Protein AF-0000000065864461 (afdb_homodimer)

Secondary structure (DSSP, 8-state):
---HHHHHT--TT--HHHHHHHHHHHHHHT-TTTTTT-HHHHHHHHHHHHHHHHHSSHHHHHHHHHHTHHHH--S-------------HHHHHHHHHHHHHHHHSS-----TTS-BPPPPEEEEEEE-HHHHHH-EEEEEEEEEEEE-TTTTTS-BPTT--PEEPTTTTTSSEEEEEETTEEEEEE-TTTTTSSEE-SSB-TTTTTSSEEEEEEEEEEEEPTTPPTT-EEEETT-SPPPBTTPPP--EEEEEEEPPPSS-EEETTEEEEEEEEEHHHHHH-EEEEEE-SS--TT--SS-EEEEEE-TT--TT-EEEETT-SPBPSSSS-B--EEEEEEEEPP-S--HHHHHHHHHHHHH--TTT-HHHHHHHHHHHHHHHHHHT-/---HHHHHT--TT--HHHHHHHHHHHHHHT-TTTTTT-HHHHHHHHHHHHHHHHHSSHHHHHHHHHHTHHHH--S-------------HHHHHHHHHHHHHHHHTT-----TTS-BPPPPEEEEEEE-HHHHHH-EEEEEEEEEEEE-TTTTTS-BPTT--PEEPTTTTTSSEEEEEETTEEEEEE-TTTTTSSEE-SSB-TTTTTSSEEEEEEEEEEEEPTTPPTT-EEEETT-SPPPBTTPPP--EEEEEEEPPPSS-EEETTEEEEEEEEEHHHHHH-EEEEEE-----TT--SS-EEEEEE-TT--TT-EEEETT-SPBPSSSS-B--EEEEEEEEPP-S--HHHHHHHHHHHHH--TTT-HHHHHHHHHHHHHHHHHHT-

Radius of gyration: 41.17 Å; Cα contacts (8 Å, |Δi|>4): 1484; chains: 2; bounding box: 95×107×80 Å

Nearest PDB structures (foldseek):
  6jzb-assembly1_A  TM=8.750E-01  e=1.524E-30  Streptococcus pneumoniae
  8j07-assembly1_v  TM=5.268E-01  e=7.742E-25  Homo sapiens
  2q2g-assembly1_A  TM=8.137E-01  e=4.823E-16  Cryptosporidium parvum Iowa II
  1c3g-assembly1_A-2  TM=8.264E-01  e=5.987E-14  Saccharomyces cerevisiae
  2q2g-assembly1_B  TM=8.326E-01  e=1.278E-11  Cryptosporidium parvum Iowa II

Solvent-accessible surface area (backbone atoms only — not comparable to full-atom values): 41288 Å² total; per-residue (Å²): 133,81,54,48,43,64,69,53,70,48,62,94,81,61,51,72,69,56,50,51,51,38,43,52,54,51,46,60,67,28,27,44,84,75,50,80,62,41,69,66,36,48,52,50,39,50,51,43,50,53,30,45,62,35,57,70,33,69,67,43,29,54,34,30,73,72,48,36,70,68,54,59,48,56,87,78,68,72,79,75,78,76,71,78,76,78,68,62,60,62,57,56,50,46,51,52,49,43,49,50,40,26,56,72,61,69,44,73,76,69,51,57,56,50,55,33,67,17,52,67,38,80,43,83,43,79,41,46,58,66,40,26,45,69,26,43,78,45,77,45,78,44,77,33,39,34,61,22,80,77,36,70,23,66,10,13,27,74,94,54,72,60,38,68,20,77,86,35,70,30,41,7,40,35,71,45,64,58,85,89,46,68,47,76,38,64,17,79,87,36,70,26,44,8,38,35,58,86,49,48,14,87,84,40,66,42,65,12,40,36,79,43,78,42,79,44,80,43,77,43,61,40,26,56,53,72,66,38,72,47,77,39,81,59,60,20,17,39,24,45,63,76,21,51,45,11,31,23,35,36,38,34,38,57,47,88,53,94,66,48,44,80,55,88,40,27,29,38,30,74,42,53,35,48,45,48,45,27,38,68,27,48,73,44,79,39,77,46,72,69,56,52,95,77,31,85,60,60,40,64,41,83,41,81,38,52,62,30,40,42,58,67,43,70,45,78,40,82,63,47,27,34,39,40,75,86,48,91,51,48,20,29,25,36,38,28,36,35,54,38,44,45,26,88,68,50,74,66,50,47,50,49,41,50,54,46,46,72,73,52,52,56,75,22,32,49,66,34,41,51,46,53,51,52,48,50,52,49,41,25,64,73,59,72,94,131,82,54,48,45,64,69,50,70,48,63,95,80,60,50,71,68,56,49,53,49,38,44,53,54,51,46,61,66,30,29,44,85,77,50,79,64,41,69,67,36,47,52,50,38,50,52,43,51,53,30,45,62,35,58,70,33,68,68,44,30,53,34,30,73,72,50,37,67,68,54,60,49,56,86,78,69,72,80,76,78,76,71,76,76,78,68,63,60,61,58,55,50,47,51,53,49,42,50,51,42,26,56,71,61,73,40,74,75,70,51,55,55,49,55,34,67,18,51,67,37,81,44,83,44,79,39,46,58,66,39,25,46,69,26,43,78,45,78,44,78,45,79,35,39,33,60,21,81,77,35,68,22,66,9,13,27,76,95,53,72,59,38,68,21,79,85,35,70,30,41,7,38,36,72,46,66,59,87,89,47,68,46,74,38,64,18,80,87,37,70,26,45,8,38,36,59,87,48,49,15,87,86,40,66,42,64,12,38,37,79,42,80,41,80,43,78,44,77,42,59,38,25,55,54,73,64,38,72,48,76,39,82,59,60,20,17,39,24,44,64,76,22,51,44,10,31,24,36,36,37,35,38,56,49,88,53,95,63,50,44,79,54,88,39,28,29,36,30,76,43,51,35,47,44,48,44,28,37,66,28,47,74,45,79,40,78,46,74,71,57,52,94,79,30,87,60,59,38,64,40,83,41,80,38,53,63,29,40,43,58,69,44,68,47,77,41,83,62,47,27,32,40,39,76,86,49,94,52,47,21,29,24,34,39,28,35,35,53,38,43,48,27,84,70,50,74,67,50,47,50,48,41,50,54,46,46,72,72,52,54,55,75,22,32,48,64,35,43,50,47,50,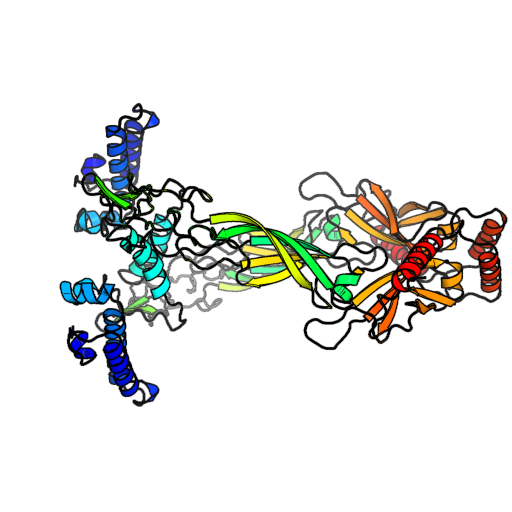51,53,49,50,51,48,40,25,63,72,58,71,95

InterPro domains:
  IPR001305 Heat shock protein DnaJ, cysteine-rich domain [PF00684] (148-208)
  IPR001305 Heat shock protein DnaJ, cysteine-rich domain [PS51188] (135-213)
  IPR001305 Heat shock protein DnaJ, cysteine-rich domain [cd10719] (148-208)
  IPR001623 DnaJ domain [PF00226] (3-65)
  IPR001623 DnaJ domain [PR00625] (5-23)
  IPR001623 DnaJ domain [PR00625] (23-38)
  IPR001623 DnaJ domain [PR00625] (40-60)
  IPR001623 DnaJ domain [PR00625] (60-79)
  IPR001623 DnaJ domain [PS50076] (3-68)
  IPR001623 DnaJ domain [SM00271] (2-60)
  IPR001623 DnaJ domain [cd06257] (3-57)
  IPR002939 Chaperone DnaJ, C-terminal [PF01556] (121-342)
  IPR008971 HSP40/DnaJ peptide-binding [SSF49493] (115-268)
  IPR008971 HSP40/DnaJ peptide-binding [SSF49493] (260-353)
  IPR012724 Chaperone DnaJ [MF_01152] (1-378)
  IPR012724 Chaperone DnaJ [TIGR02349] (3-357)
  IPR018253 DnaJ domain, conserved site [PS00636] (45-64)
  IPR036410 Heat shock protein DnaJ, cysteine-rich domain superfamily [SSF57938] (135-212)
  IPR036869 Chaperone J-domain superfamily [G3DSA:1.10.287.110] (1-114)
  IPR036869 Chaperone J-domain superfamily [SSF46565] (1-108)

Organism: Caulobacter vibrioides (strain ATCC 19089 / CIP 103742 / CB 15) (NCBI:txid190650)

Structure (mmCIF, N/CA/C/O backbone):
data_AF-0000000065864461-model_v1
#
loop_
_entity.id
_entity.type
_entity.pdbx_description
1 polymer 'Chaperone protein DnaJ'
#
loop_
_atom_site.group_PDB
_atom_site.id
_atom_site.type_symbol
_atom_site.label_atom_id
_atom_site.label_alt_id
_atom_site.label_comp_id
_atom_site.label_asym_id
_atom_site.label_entity_id
_atom_site.label_seq_id
_atom_site.pdbx_PDB_ins_code
_atom_site.Cartn_x
_atom_site.Cartn_y
_atom_site.Cartn_z
_atom_site.occupancy
_atom_site.B_iso_or_equiv
_atom_site.auth_seq_id
_atom_site.auth_comp_id
_atom_site.auth_asym_id
_atom_site.auth_atom_id
_atom_site.pdbx_PDB_model_num
ATOM 1 N N . MET A 1 1 ? 5.551 48.312 40.344 1 55.56 1 MET A N 1
ATOM 2 C CA . MET A 1 1 ? 6.281 47.156 39.844 1 55.56 1 MET A CA 1
ATOM 3 C C . MET A 1 1 ? 7.781 47.344 40.062 1 55.56 1 MET A C 1
ATOM 5 O O . MET A 1 1 ? 8.305 48.438 40 1 55.56 1 MET A O 1
ATOM 9 N N . ARG A 1 2 ? 8.383 46.469 40.781 1 78.19 2 ARG A N 1
ATOM 10 C CA . ARG A 1 2 ? 9.789 46.531 41.156 1 78.19 2 ARG A CA 1
ATOM 11 C C . ARG A 1 2 ? 10.68 46.5 39.938 1 78.19 2 ARG A C 1
ATOM 13 O O . ARG A 1 2 ? 10.32 45.906 38.906 1 78.19 2 ARG A O 1
ATOM 20 N N . ASP A 1 3 ? 11.711 47.25 39.906 1 83.12 3 ASP A N 1
ATOM 21 C CA . ASP A 1 3 ? 12.711 47.281 38.844 1 83.12 3 ASP A CA 1
ATOM 22 C C . ASP A 1 3 ? 13.352 45.906 38.625 1 83.12 3 ASP A C 1
ATOM 24 O O . ASP A 1 3 ? 13.766 45.25 39.562 1 83.12 3 ASP A O 1
ATOM 28 N N . TYR A 1 4 ? 13.383 45.469 37.406 1 87.5 4 TYR A N 1
ATOM 29 C CA . TYR A 1 4 ? 13.844 44.156 37.062 1 87.5 4 TYR A CA 1
ATOM 30 C C . TYR A 1 4 ? 15.305 43.969 37.469 1 87.5 4 TYR A C 1
ATOM 32 O O . TYR A 1 4 ? 15.719 42.875 37.875 1 87.5 4 TYR A O 1
ATOM 40 N N . TYR A 1 5 ? 16.047 45.062 37.438 1 87.81 5 TYR A N 1
ATOM 41 C CA . TYR A 1 5 ? 17.438 45 37.844 1 87.81 5 TYR A CA 1
ATOM 42 C C . TYR A 1 5 ? 17.531 44.812 39.375 1 87.81 5 TYR A C 1
ATOM 44 O O . TYR A 1 5 ? 18.406 44.062 39.844 1 87.81 5 TYR A O 1
ATOM 52 N N . GLU A 1 6 ? 16.609 45.344 40.062 1 86.75 6 GLU A N 1
ATOM 53 C CA . GLU A 1 6 ? 16.578 45.219 41.5 1 86.75 6 GLU A CA 1
ATOM 54 C C . GLU A 1 6 ? 16.125 43.812 41.906 1 86.75 6 GLU A C 1
ATOM 56 O O . GLU A 1 6 ? 16.656 43.281 42.875 1 86.75 6 GLU A O 1
ATOM 61 N N . ILE A 1 7 ? 15.25 43.281 41.156 1 86.38 7 ILE A N 1
ATOM 62 C CA . ILE A 1 7 ? 14.727 41.938 41.438 1 86.38 7 ILE A CA 1
ATOM 63 C C . ILE A 1 7 ? 15.844 40.906 41.281 1 86.38 7 ILE A C 1
ATOM 65 O O . ILE A 1 7 ? 15.961 40 42.062 1 86.38 7 ILE A O 1
ATOM 69 N N . LEU A 1 8 ? 16.734 41.125 40.312 1 88 8 LEU A N 1
ATOM 70 C CA . LEU A 1 8 ? 17.812 40.188 40.031 1 88 8 LEU A CA 1
ATOM 71 C C . LEU A 1 8 ? 19.078 40.594 40.812 1 88 8 LEU A C 1
ATOM 73 O O . LEU A 1 8 ? 20.078 39.875 40.75 1 88 8 LEU A O 1
ATOM 77 N N . GLY A 1 9 ? 19.047 41.781 41.438 1 85.94 9 GLY A N 1
ATOM 78 C CA . GLY A 1 9 ? 20.141 42.25 42.25 1 85.94 9 GLY A CA 1
ATOM 79 C C . GLY A 1 9 ? 21.359 42.688 41.438 1 85.94 9 GLY A C 1
ATOM 80 O O . GLY A 1 9 ? 22.5 42.5 41.875 1 85.94 9 GLY A O 1
ATOM 81 N N . VAL A 1 10 ? 21.125 43.156 40.25 1 84.25 10 VAL A N 1
ATOM 82 C CA . VAL A 1 10 ? 22.234 43.531 39.375 1 84.25 10 VAL A CA 1
ATOM 83 C C . VAL A 1 10 ? 22.109 45 39 1 84.25 10 VAL A C 1
ATOM 85 O O . VAL A 1 10 ? 21.047 45.625 39.156 1 84.25 10 VAL A O 1
ATOM 88 N N . THR A 1 11 ? 23.234 45.594 38.594 1 84.19 11 THR A N 1
ATOM 89 C CA . THR A 1 11 ? 23.266 46.969 38.125 1 84.19 11 THR A CA 1
ATOM 90 C C . THR A 1 11 ? 22.906 47.062 36.625 1 84.19 11 THR A C 1
ATOM 92 O O . THR A 1 11 ? 23.016 46.062 35.906 1 84.19 11 THR A O 1
ATOM 95 N N . ARG A 1 12 ? 22.422 48.125 36.094 1 82.12 12 ARG A N 1
ATOM 96 C CA . ARG A 1 12 ? 21.984 48.344 34.719 1 82.12 12 ARG A CA 1
ATOM 97 C C . ARG A 1 12 ? 23.141 48.156 33.75 1 82.12 12 ARG A C 1
ATOM 99 O O . ARG A 1 12 ? 22.922 47.875 32.562 1 82.12 12 ARG A O 1
ATOM 106 N N . THR A 1 13 ? 24.312 48.125 34.188 1 80.81 13 THR A N 1
ATOM 107 C CA . THR A 1 13 ? 25.5 48 33.344 1 80.81 13 THR A CA 1
ATOM 108 C C . THR A 1 13 ? 26 46.562 33.312 1 80.81 13 THR A C 1
ATOM 110 O O . THR A 1 13 ? 27.078 46.281 32.812 1 80.81 13 THR A O 1
ATOM 113 N N . ILE A 1 14 ? 25.328 45.562 33.844 1 80.75 14 ILE A N 1
ATOM 114 C CA . ILE A 1 14 ? 25.766 44.188 33.938 1 80.75 14 ILE A CA 1
ATOM 115 C C . ILE A 1 14 ? 25.844 43.531 32.562 1 80.75 14 ILE A C 1
ATOM 117 O O . ILE A 1 14 ? 25.031 43.844 31.688 1 80.75 14 ILE A O 1
ATOM 121 N N . ASP A 1 15 ? 26.844 42.75 32.312 1 81.94 15 ASP A N 1
ATOM 122 C CA . ASP A 1 15 ? 26.984 42.031 31.047 1 81.94 15 ASP A CA 1
ATOM 123 C C . ASP A 1 15 ? 26.172 40.75 31.047 1 81.94 15 ASP A C 1
ATOM 125 O O . ASP A 1 15 ? 25.625 40.344 32.094 1 81.94 15 ASP A O 1
ATOM 129 N N . GLU A 1 16 ? 25.984 40.125 29.938 1 82.12 16 GLU A N 1
ATOM 130 C CA . GLU A 1 16 ? 25.125 38.969 29.719 1 82.12 16 GLU A CA 1
ATOM 131 C C . GLU A 1 16 ? 25.547 37.781 30.609 1 82.12 16 GLU A C 1
ATOM 133 O O . GLU A 1 16 ? 24.688 37.094 31.156 1 82.12 16 GLU A O 1
ATOM 138 N N . ALA A 1 17 ? 26.781 37.594 30.688 1 81.88 17 ALA A N 1
ATOM 139 C CA . ALA A 1 17 ? 27.297 36.5 31.531 1 81.88 17 ALA A CA 1
ATOM 140 C C . ALA A 1 17 ? 26.969 36.75 33 1 81.88 17 ALA A C 1
ATOM 142 O O . ALA A 1 17 ? 26.578 35.844 33.719 1 81.88 17 ALA A O 1
ATOM 143 N N . GLY A 1 18 ? 27.172 37.938 33.438 1 81.62 18 GLY A N 1
ATOM 144 C CA . GLY A 1 18 ? 26.844 38.312 34.812 1 81.62 18 GLY A CA 1
ATOM 145 C C . GLY A 1 18 ? 25.359 38.188 35.125 1 81.62 18 GLY A C 1
ATOM 146 O O . GLY A 1 18 ? 24.984 37.75 36.219 1 81.62 18 GLY A O 1
ATOM 147 N N . LEU A 1 19 ? 24.562 38.531 34.188 1 86.5 19 LEU A N 1
ATOM 148 C CA . LEU A 1 19 ? 23.109 38.438 34.344 1 86.5 19 LEU A CA 1
ATOM 149 C C . LEU A 1 19 ? 22.656 37 34.5 1 86.5 19 LEU A C 1
ATOM 151 O O . LEU A 1 19 ? 21.828 36.688 35.344 1 86.5 19 LEU A O 1
ATOM 155 N N . LYS A 1 20 ? 23.188 36.219 33.75 1 84.12 20 LYS A N 1
ATOM 156 C CA . LYS A 1 20 ? 22.875 34.781 33.812 1 84.12 20 LYS A CA 1
ATOM 157 C C . LYS A 1 20 ? 23.297 34.188 35.125 1 84.12 20 LYS A C 1
ATOM 159 O O . LYS A 1 20 ? 22.547 33.406 35.719 1 84.12 20 LYS A O 1
ATOM 164 N N . SER A 1 21 ? 24.438 34.562 35.562 1 84 21 SER A N 1
ATOM 165 C CA . SER A 1 21 ? 24.938 34.062 36.812 1 84 21 SER A CA 1
ATOM 166 C C . SER A 1 21 ? 24.078 34.531 38 1 84 21 SER A C 1
ATOM 168 O O . SER A 1 21 ? 23.766 33.781 38.906 1 84 21 SER A O 1
ATOM 170 N N . ALA A 1 22 ? 23.672 35.719 38 1 84.69 22 ALA A N 1
ATOM 171 C CA . ALA A 1 22 ? 22.828 36.281 39.031 1 84.69 22 ALA A CA 1
ATOM 172 C C . ALA A 1 22 ? 21.453 35.594 39.062 1 84.69 22 ALA A C 1
ATOM 174 O O . ALA A 1 22 ? 20.922 35.312 40.125 1 84.69 22 ALA A O 1
ATOM 175 N N . PHE A 1 23 ? 20.969 35.281 37.969 1 85.88 23 PHE A N 1
ATOM 176 C CA . PHE A 1 23 ? 19.703 34.562 37.812 1 85.88 23 PHE A CA 1
ATOM 177 C C . PHE A 1 23 ? 19.797 33.156 38.406 1 85.88 23 PHE A C 1
ATOM 179 O O . PHE A 1 23 ? 18.922 32.75 39.188 1 85.88 23 PHE A O 1
ATOM 186 N N . ARG A 1 24 ? 20.797 32.562 37.969 1 84.81 24 ARG A N 1
ATOM 187 C CA . ARG A 1 24 ? 20.969 31.188 38.438 1 84.81 24 ARG A CA 1
ATOM 188 C C . ARG A 1 24 ? 21.078 31.141 39.969 1 84.81 24 ARG A C 1
ATOM 190 O O . ARG A 1 24 ? 20.484 30.281 40.625 1 84.81 24 ARG A O 1
ATOM 197 N N . LYS A 1 25 ? 21.781 32 40.469 1 83.69 25 LYS A N 1
ATOM 198 C CA . LYS A 1 25 ? 21.953 32.062 41.906 1 83.69 25 LYS A CA 1
ATOM 199 C C . LYS A 1 25 ? 20.625 32.312 42.625 1 83.69 25 LYS A C 1
ATOM 201 O O . LYS A 1 25 ? 20.281 31.609 43.562 1 83.69 25 LYS A O 1
ATOM 206 N N . LEU A 1 26 ? 19.828 33.25 42.094 1 85.25 26 LEU A N 1
ATOM 207 C CA . LEU A 1 26 ? 18.547 33.594 42.719 1 85.25 26 LEU A CA 1
ATOM 208 C C . LEU A 1 26 ? 17.516 32.5 42.438 1 85.25 26 LEU A C 1
ATOM 210 O O . LEU A 1 26 ? 16.688 32.219 43.312 1 85.25 26 LEU A O 1
ATOM 214 N N . ALA A 1 27 ? 17.594 31.922 41.312 1 80.5 27 ALA A N 1
ATOM 215 C CA . ALA A 1 27 ? 16.703 30.828 40.969 1 80.5 27 ALA A CA 1
ATOM 216 C C . ALA A 1 27 ? 16.922 29.609 41.844 1 80.5 27 ALA A C 1
ATOM 218 O O . ALA A 1 27 ? 15.977 28.938 42.25 1 80.5 27 ALA A O 1
ATOM 219 N N . MET A 1 28 ? 18.109 29.406 42.094 1 80.75 28 MET A N 1
ATOM 220 C CA . MET A 1 28 ? 18.453 28.312 43 1 80.75 28 MET A CA 1
ATOM 221 C C . MET A 1 28 ? 18.016 28.594 44.406 1 80.75 28 MET A C 1
ATOM 223 O O . MET A 1 28 ? 17.531 27.703 45.125 1 80.75 28 MET A O 1
ATOM 227 N N . GLU A 1 29 ? 18.141 29.781 44.781 1 82.62 29 GLU A N 1
ATOM 228 C CA . GLU A 1 29 ? 17.812 30.188 46.156 1 82.62 29 GLU A CA 1
ATOM 229 C C . GLU A 1 29 ? 16.297 30.172 46.375 1 82.62 29 GLU A C 1
ATOM 231 O O . GLU A 1 29 ? 15.836 29.844 47.469 1 82.62 29 GLU A O 1
ATOM 236 N N . HIS A 1 30 ? 15.562 30.422 45.281 1 80.38 30 HIS A N 1
ATOM 237 C CA . HIS A 1 30 ? 14.125 30.562 45.469 1 80.38 30 HIS A CA 1
ATOM 238 C C . HIS A 1 30 ? 13.359 29.484 44.719 1 80.38 30 HIS A C 1
ATOM 240 O O . HIS A 1 30 ? 12.148 29.609 44.5 1 80.38 30 HIS A O 1
ATOM 246 N N . HIS A 1 31 ? 14.109 28.516 44.281 1 78.69 31 HIS A N 1
ATOM 247 C CA . HIS A 1 31 ? 13.453 27.391 43.625 1 78.69 31 HIS A CA 1
ATOM 248 C C . HIS A 1 31 ? 12.398 26.75 44.5 1 78.69 31 HIS A C 1
ATOM 250 O O . HIS A 1 31 ? 12.656 26.484 45.688 1 78.69 31 HIS A O 1
ATOM 256 N N . PRO A 1 32 ? 11.289 26.5 44 1 74 32 PRO A N 1
ATOM 257 C CA . PRO A 1 32 ? 10.211 25.953 44.812 1 74 32 PRO A CA 1
ATOM 258 C C . PRO A 1 32 ? 10.602 24.656 45.531 1 74 32 PRO A C 1
ATOM 260 O O . PRO A 1 32 ? 10.188 24.438 46.688 1 74 32 PRO A O 1
ATOM 263 N N . ASP A 1 33 ? 11.312 23.906 44.906 1 70.81 33 ASP A N 1
ATOM 264 C CA . ASP A 1 33 ? 11.672 22.609 45.5 1 70.81 33 ASP A CA 1
ATOM 265 C C . ASP A 1 33 ? 12.617 22.797 46.688 1 70.81 33 ASP A C 1
ATOM 267 O O . ASP A 1 33 ? 12.664 21.969 47.594 1 70.81 33 ASP A O 1
ATOM 271 N N . ARG A 1 34 ? 13.398 23.812 46.719 1 70.5 34 ARG A N 1
ATOM 272 C CA . ARG A 1 34 ? 14.383 24.016 47.781 1 70.5 34 ARG A CA 1
ATOM 273 C C . ARG A 1 34 ? 13.797 24.844 48.906 1 70.5 34 ARG A C 1
ATOM 275 O O . ARG A 1 34 ? 14.359 24.875 50 1 70.5 34 ARG A O 1
ATOM 282 N N . ASN A 1 35 ? 12.773 25.531 48.625 1 70.31 35 ASN A N 1
ATOM 283 C CA . ASN A 1 35 ? 12.195 26.406 49.625 1 70.31 35 ASN A CA 1
ATOM 284 C C . ASN A 1 35 ? 10.836 25.891 50.094 1 70.31 35 ASN A C 1
ATOM 286 O O . ASN A 1 35 ? 10.023 26.672 50.594 1 70.31 35 ASN A O 1
ATOM 290 N N . GLY A 1 36 ? 10.609 24.609 50.188 1 64.19 36 GLY A N 1
ATOM 291 C CA . GLY A 1 36 ? 9.523 23.906 50.844 1 64.19 36 GLY A CA 1
ATOM 292 C C . GLY A 1 36 ? 8.148 24.375 50.406 1 64.19 36 GLY A C 1
ATOM 293 O O . GLY A 1 36 ? 7.188 24.312 51.188 1 64.19 36 GLY A O 1
ATOM 294 N N . GLY A 1 37 ? 7.961 24.922 49.094 1 57.66 37 GLY A N 1
ATOM 295 C CA . GLY A 1 37 ? 6.66 25.188 48.5 1 57.66 37 GLY A CA 1
ATOM 296 C C . GLY A 1 37 ? 5.996 26.438 49.031 1 57.66 37 GLY A C 1
ATOM 297 O O . GLY A 1 37 ? 4.773 26.578 48.938 1 57.66 37 GLY A O 1
ATOM 298 N N . CYS A 1 38 ? 6.641 27.266 49.844 1 60.12 38 CYS A N 1
ATOM 299 C CA . CYS A 1 38 ? 5.988 28.438 50.438 1 60.12 38 CYS A CA 1
ATOM 300 C C . CYS A 1 38 ? 5.543 29.406 49.344 1 60.12 38 CYS A C 1
ATOM 302 O O . CYS A 1 38 ? 6.23 29.562 48.312 1 60.12 38 CYS A O 1
ATOM 304 N N . GLU A 1 39 ? 4.258 29.766 49.344 1 62.22 39 GLU A N 1
ATOM 305 C CA . GLU A 1 39 ? 3.576 30.641 48.375 1 62.22 39 GLU A CA 1
ATOM 306 C C . GLU A 1 39 ? 4.414 31.875 48.062 1 62.22 39 GLU A C 1
ATOM 308 O O . GLU A 1 39 ? 4.453 32.312 46.938 1 62.22 39 GLU A O 1
ATOM 313 N N . ASN A 1 40 ? 5.121 32.312 48.969 1 68.38 40 ASN A N 1
ATOM 314 C CA . ASN A 1 40 ? 5.945 33.5 48.812 1 68.38 40 ASN A CA 1
ATOM 315 C C . ASN A 1 40 ? 7.164 33.25 47.938 1 68.38 40 ASN A C 1
ATOM 317 O O . ASN A 1 40 ? 7.582 34.094 47.156 1 68.38 40 ASN A O 1
ATOM 321 N N . ALA A 1 41 ? 7.68 32 48.031 1 70.25 41 ALA A N 1
ATOM 322 C CA . ALA A 1 41 ? 8.828 31.609 47.219 1 70.25 41 ALA A CA 1
ATOM 323 C C . ALA A 1 41 ? 8.43 31.422 45.75 1 70.25 41 ALA A C 1
ATOM 325 O O . ALA A 1 41 ? 9.188 31.781 44.844 1 70.25 41 ALA A O 1
ATOM 326 N N . ALA A 1 42 ? 7.281 30.969 45.625 1 72.69 42 ALA A N 1
ATOM 327 C CA . ALA A 1 42 ? 6.742 30.797 44.281 1 72.69 42 ALA A CA 1
ATOM 328 C C . ALA A 1 42 ? 6.523 32.125 43.594 1 72.69 42 ALA A C 1
ATOM 330 O O . ALA A 1 42 ? 6.809 32.281 42.406 1 72.69 42 ALA A O 1
ATOM 331 N N . GLY A 1 43 ? 6.051 33.062 44.312 1 74.62 43 GLY A N 1
ATOM 332 C CA . GLY A 1 43 ? 5.887 34.406 43.812 1 74.62 43 GLY A CA 1
ATOM 333 C C . GLY A 1 43 ? 7.203 35.062 43.438 1 74.62 43 GLY A C 1
ATOM 334 O O . GLY A 1 43 ? 7.328 35.688 42.375 1 74.62 43 GLY A O 1
ATOM 335 N N . ARG A 1 44 ? 8.102 34.938 44.281 1 79.44 44 ARG A N 1
ATOM 336 C CA . ARG A 1 44 ? 9.414 35.531 44.062 1 79.44 44 ARG A CA 1
ATOM 337 C C . ARG A 1 44 ? 10.125 34.875 42.906 1 79.44 44 ARG A C 1
ATOM 339 O O . ARG A 1 44 ? 10.789 35.531 42.094 1 79.44 44 ARG A O 1
ATOM 346 N N . PHE A 1 45 ? 9.938 33.625 42.812 1 81.19 45 PHE A N 1
ATOM 347 C CA . PHE A 1 45 ? 10.516 32.875 41.719 1 81.19 45 PHE A CA 1
ATOM 348 C C . PHE A 1 45 ? 9.906 33.312 40.406 1 81.19 45 PHE A C 1
ATOM 350 O O . PHE A 1 45 ? 10.617 33.438 39.406 1 81.19 45 PHE A O 1
ATOM 357 N N . LYS A 1 46 ? 8.672 33.594 40.406 1 77.88 46 LYS A N 1
ATOM 358 C CA . LYS A 1 46 ? 7.984 34.094 39.219 1 77.88 46 LYS A CA 1
ATOM 359 C C . LYS A 1 46 ? 8.508 35.5 38.844 1 77.88 46 LYS A C 1
ATOM 361 O O . LYS A 1 46 ? 8.742 35.75 37.656 1 77.88 46 LYS A O 1
ATOM 366 N N . GLU A 1 47 ? 8.711 36.25 39.781 1 80.88 47 GLU A N 1
ATOM 367 C CA . GLU A 1 47 ? 9.25 37.594 39.562 1 80.88 47 GLU A CA 1
ATOM 368 C C . GLU A 1 47 ? 10.672 37.531 39 1 80.88 47 GLU A C 1
ATOM 370 O O . GLU A 1 47 ? 11.023 38.312 38.094 1 80.88 47 GLU A O 1
ATOM 375 N N . ILE A 1 48 ? 11.438 36.625 39.438 1 84.88 48 ILE A N 1
ATOM 376 C CA . ILE A 1 48 ? 12.828 36.406 39.031 1 84.88 48 ILE A CA 1
ATOM 377 C C . ILE A 1 48 ? 12.867 35.938 37.562 1 84.88 48 ILE A C 1
ATOM 379 O O . ILE A 1 48 ? 13.656 36.469 36.781 1 84.88 48 ILE A O 1
ATOM 383 N N . ASN A 1 49 ? 11.984 35.094 37.312 1 82.25 49 ASN A N 1
ATOM 384 C CA . ASN A 1 49 ? 11.906 34.562 35.938 1 82.25 49 ASN A CA 1
ATOM 385 C C . ASN A 1 49 ? 11.445 35.625 34.969 1 82.25 49 ASN A C 1
ATOM 387 O O . ASN A 1 49 ? 11.977 35.719 33.844 1 82.25 49 ASN A O 1
ATOM 391 N N . GLU A 1 50 ? 10.484 36.406 35.344 1 80.94 50 GLU A N 1
ATOM 392 C CA . GLU A 1 50 ? 9.992 37.531 34.531 1 80.94 50 GLU A CA 1
ATOM 393 C C . GLU A 1 50 ? 11.086 38.562 34.281 1 80.94 50 GLU A C 1
ATOM 395 O O . GLU A 1 50 ? 11.289 38.969 33.125 1 80.94 50 GLU A O 1
ATOM 400 N N . ALA A 1 51 ? 11.781 38.906 35.281 1 85.69 51 ALA A N 1
ATOM 401 C CA . ALA A 1 51 ? 12.859 39.875 35.188 1 85.69 51 ALA A CA 1
ATOM 402 C C . ALA A 1 51 ? 13.969 39.375 34.281 1 85.69 51 ALA A C 1
ATOM 404 O O . ALA A 1 51 ? 14.477 40.125 33.438 1 85.69 51 ALA A O 1
ATOM 405 N N . TYR A 1 52 ? 14.312 38.125 34.406 1 85.56 52 TYR A N 1
ATOM 406 C CA . TYR A 1 52 ? 15.367 37.531 33.562 1 85.56 52 TYR A CA 1
ATOM 407 C C . TYR A 1 52 ? 14.922 37.438 32.125 1 85.56 52 TYR A C 1
ATOM 409 O O . TYR A 1 52 ? 15.711 37.688 31.203 1 85.56 52 TYR A O 1
ATOM 417 N N . SER A 1 53 ? 13.727 37.125 31.922 1 83.69 53 SER A N 1
ATOM 418 C CA . SER A 1 53 ? 13.188 37 30.562 1 83.69 53 SER A CA 1
ATOM 419 C C . SER A 1 53 ? 13.258 38.312 29.812 1 83.69 53 SER A C 1
ATOM 421 O O . SER A 1 53 ? 13.469 38.344 28.594 1 83.69 53 SER A O 1
ATOM 423 N N . VAL A 1 54 ? 13.078 39.312 30.516 1 80.62 54 VAL A N 1
ATOM 424 C CA . VAL A 1 54 ? 13.109 40.656 29.922 1 80.62 54 VAL A CA 1
ATOM 425 C C . VAL A 1 54 ? 14.555 41.125 29.766 1 80.62 54 VAL A C 1
ATOM 427 O O . VAL A 1 54 ? 14.945 41.594 28.703 1 80.62 54 VAL A O 1
ATOM 430 N N . LEU A 1 55 ? 15.367 40.906 30.734 1 86.62 55 LEU A N 1
ATOM 431 C CA . LEU A 1 55 ? 16.703 41.469 30.766 1 86.62 55 LEU A CA 1
ATOM 432 C C . LEU A 1 55 ? 17.688 40.625 29.984 1 86.62 55 LEU A C 1
ATOM 434 O O . LEU A 1 55 ? 18.75 41.094 29.562 1 86.62 55 LEU A O 1
ATOM 438 N N . SER A 1 56 ? 17.359 39.375 29.781 1 83.25 56 SER A N 1
ATOM 439 C CA . SER A 1 56 ? 18.25 38.469 29.062 1 83.25 56 SER A CA 1
ATOM 440 C C . SER A 1 56 ? 18.156 38.688 27.562 1 83.25 56 SER A C 1
ATOM 442 O O . SER A 1 56 ? 19.078 38.344 26.812 1 83.25 56 SER A O 1
ATOM 444 N N . ASP A 1 57 ? 17.141 39.25 27.109 1 79.31 57 ASP A N 1
ATOM 445 C CA . ASP A 1 57 ? 16.938 39.625 25.703 1 79.31 57 ASP A CA 1
ATOM 446 C C . ASP A 1 57 ? 17.375 41.062 25.438 1 79.31 57 ASP A C 1
ATOM 448 O O . ASP A 1 57 ? 16.859 42 26.031 1 79.31 57 ASP A O 1
ATOM 452 N N . PRO A 1 58 ? 18.312 41.156 24.609 1 79.06 58 PRO A N 1
ATOM 453 C CA . PRO A 1 58 ? 18.859 42.5 24.391 1 79.06 58 PRO A CA 1
ATOM 454 C C . PRO A 1 58 ? 17.812 43.531 23.938 1 79.06 58 PRO A C 1
ATOM 456 O O . PRO A 1 58 ? 17.859 44.688 24.344 1 79.06 58 PRO A O 1
ATOM 459 N N . GLN A 1 59 ? 16.906 43.125 23.188 1 74.75 59 GLN A N 1
ATOM 460 C CA . GLN A 1 59 ? 15.875 44 22.688 1 74.75 59 GLN A CA 1
ATOM 461 C C . GLN A 1 59 ? 14.891 44.375 23.797 1 74.75 59 GLN A C 1
ATOM 463 O O . GLN A 1 59 ? 14.523 45.562 23.953 1 74.75 59 GLN A O 1
ATOM 468 N N . LYS A 1 60 ? 14.43 43.5 24.562 1 76.75 60 LYS A N 1
ATOM 469 C CA . LYS A 1 60 ? 13.523 43.75 25.688 1 76.75 60 LYS A CA 1
ATOM 470 C C . LYS A 1 60 ? 14.203 44.594 26.766 1 76.75 60 LYS A C 1
ATOM 472 O O . LYS A 1 60 ? 13.57 45.469 27.375 1 76.75 60 LYS A O 1
ATOM 477 N N . ARG A 1 61 ? 15.445 44.312 26.938 1 82.38 61 ARG A N 1
ATOM 478 C CA . ARG A 1 61 ? 16.25 45.062 27.906 1 82.38 61 ARG A CA 1
ATOM 479 C C . ARG A 1 61 ? 16.312 46.531 27.516 1 82.38 61 ARG A C 1
ATOM 481 O O . ARG A 1 61 ? 16.141 47.406 28.359 1 82.38 61 ARG A O 1
ATOM 488 N N . ALA A 1 62 ? 16.594 46.75 26.281 1 78.06 62 ALA A N 1
ATOM 489 C CA . ALA A 1 62 ? 16.672 48.125 25.781 1 78.06 62 ALA A CA 1
ATOM 490 C C . ALA A 1 62 ? 15.32 48.812 25.922 1 78.06 62 ALA A C 1
ATOM 492 O O . ALA A 1 62 ? 15.266 50 26.297 1 78.06 62 ALA A O 1
ATOM 493 N N . ALA A 1 63 ? 14.273 48.156 25.656 1 75.44 63 ALA A N 1
ATOM 494 C CA . ALA A 1 63 ? 12.93 48.719 25.812 1 75.44 63 ALA A CA 1
ATOM 495 C C . ALA A 1 63 ? 12.617 48.969 27.281 1 75.44 63 ALA A C 1
ATOM 497 O O . ALA A 1 63 ? 12.031 50 27.625 1 75.44 63 ALA A O 1
ATOM 498 N N . TYR A 1 64 ? 12.969 48.156 28.078 1 78.06 64 TYR A N 1
ATOM 499 C CA . TYR A 1 64 ? 12.789 48.312 29.531 1 78.06 64 TYR A CA 1
ATOM 500 C C . TYR A 1 64 ? 13.602 49.5 30.047 1 78.06 64 TYR A C 1
ATOM 502 O O . TYR A 1 64 ? 13.125 50.25 30.891 1 78.06 64 TYR A O 1
ATOM 510 N N . ASP A 1 65 ? 14.797 49.562 29.547 1 78.81 65 ASP A N 1
ATOM 511 C CA . ASP A 1 65 ? 15.68 50.656 29.984 1 78.81 65 ASP A CA 1
ATOM 512 C C . ASP A 1 65 ? 15.133 52.031 29.547 1 78.81 65 ASP A C 1
ATOM 514 O O . ASP A 1 65 ? 15.328 53.031 30.234 1 78.81 65 ASP A O 1
ATOM 518 N N . ARG A 1 66 ? 14.453 51.938 28.484 1 76.75 66 ARG A N 1
ATOM 519 C CA . ARG A 1 66 ? 13.961 53.219 27.922 1 76.75 66 ARG A CA 1
ATOM 520 C C . ARG A 1 66 ? 12.555 53.5 28.438 1 76.75 66 ARG A C 1
ATOM 522 O O . ARG A 1 66 ? 12.234 54.656 28.75 1 76.75 66 ARG A O 1
ATOM 529 N N . PHE A 1 67 ? 11.617 52.469 28.516 1 73.38 67 PHE A N 1
ATOM 530 C CA . PHE A 1 67 ? 10.203 52.719 28.75 1 73.38 67 PHE A CA 1
ATOM 531 C C . PHE A 1 67 ? 9.75 52.094 30.062 1 73.38 67 PHE A C 1
ATOM 533 O O . PHE A 1 67 ? 8.586 52.219 30.453 1 73.38 67 PHE A O 1
ATOM 540 N N . GLY A 1 68 ? 10.656 51.5 30.75 1 68.56 68 GLY A N 1
ATOM 541 C CA . GLY A 1 68 ? 10.32 50.844 32 1 68.56 68 GLY A CA 1
ATOM 542 C C . GLY A 1 68 ? 9.383 49.656 31.859 1 68.56 68 GLY A C 1
ATOM 543 O O . GLY A 1 68 ? 9.344 49.031 30.797 1 68.56 68 GLY A O 1
ATOM 544 N N . HIS A 1 69 ? 8.617 49.375 32.812 1 71.31 69 HIS A N 1
ATOM 545 C CA . HIS A 1 69 ? 7.688 48.281 32.812 1 71.31 69 HIS A CA 1
ATOM 546 C C . HIS A 1 69 ? 6.641 48.406 31.703 1 71.31 69 HIS A C 1
ATOM 548 O O . HIS A 1 69 ? 6.133 47.406 31.188 1 71.31 69 HIS A O 1
ATOM 554 N N . ALA A 1 70 ? 6.32 49.5 31.359 1 62.72 70 ALA A N 1
ATOM 555 C CA . ALA A 1 70 ? 5.293 49.844 30.375 1 62.72 70 ALA A CA 1
ATOM 556 C C . ALA A 1 70 ? 5.723 49.438 28.969 1 62.72 70 ALA A C 1
ATOM 558 O O . ALA A 1 70 ? 4.883 49.156 28.125 1 62.72 70 ALA A O 1
ATOM 559 N N . GLY A 1 71 ? 6.988 49.5 28.672 1 56.09 71 GLY A N 1
ATOM 560 C CA . GLY A 1 71 ? 7.539 49.188 27.359 1 56.09 71 GLY A CA 1
ATOM 561 C C . GLY A 1 71 ? 7.633 47.688 27.109 1 56.09 71 GLY A C 1
ATOM 562 O O . GLY A 1 71 ? 7.812 47.25 25.969 1 56.09 71 GLY A O 1
ATOM 563 N N . VAL A 1 72 ? 7.758 46.906 28.125 1 57.62 72 VAL A N 1
ATOM 564 C CA . VAL A 1 72 ? 7.93 45.469 27.969 1 57.62 72 VAL A CA 1
ATOM 565 C C . VAL A 1 72 ? 6.617 44.75 28.297 1 57.62 72 VAL A C 1
ATOM 567 O O . VAL A 1 72 ? 6.461 43.562 28.016 1 57.62 72 VAL A O 1
ATOM 570 N N . ASN A 1 73 ? 5.883 45.281 29.25 1 46.38 73 ASN A N 1
ATOM 571 C CA . ASN A 1 73 ? 4.574 44.688 29.547 1 46.38 73 ASN A CA 1
ATOM 572 C C . ASN A 1 73 ? 3.572 45 28.422 1 46.38 73 ASN A C 1
ATOM 574 O O . ASN A 1 73 ? 3.191 46.125 28.219 1 46.38 73 ASN A O 1
ATOM 578 N N . GLY A 1 74 ? 3.666 44.312 27.281 1 42.38 74 GLY A N 1
ATOM 579 C CA . GLY A 1 74 ? 2.463 44.406 26.469 1 42.38 74 GLY A CA 1
ATOM 580 C C . GLY A 1 74 ? 1.188 44.438 27.281 1 42.38 74 GLY A C 1
ATOM 581 O O . GLY A 1 74 ? 1.214 44.156 28.484 1 42.38 74 GLY A O 1
ATOM 582 N N . PRO A 1 75 ? 0.032 44.812 26.812 1 35.25 75 PRO A N 1
ATOM 583 C CA . PRO A 1 75 ? -1.149 44.781 27.672 1 35.25 75 PRO A CA 1
ATOM 584 C C . PRO A 1 75 ? -1.176 43.594 28.594 1 35.25 75 PRO A C 1
ATOM 586 O O . PRO A 1 75 ? -0.839 42.469 28.172 1 35.25 75 PRO A O 1
ATOM 589 N N . GLN A 1 76 ? -0.746 43.75 29.859 1 32.59 76 GLN A N 1
ATOM 590 C CA . GLN A 1 76 ? -0.83 42.844 31 1 32.59 76 GLN A CA 1
ATOM 591 C C . GLN A 1 76 ? -2.053 41.938 30.875 1 32.59 76 GLN A C 1
ATOM 593 O O . GLN A 1 76 ? -3.178 42.375 31.141 1 32.59 76 GLN A O 1
ATOM 598 N N . GLY A 1 77 ? -2.32 41.156 29.812 1 31.89 77 GLY A N 1
ATOM 599 C CA . GLY A 1 77 ? -3.369 40.188 30.062 1 31.89 77 GLY A CA 1
ATOM 600 C C . GLY A 1 77 ? -3.137 39.375 31.312 1 31.89 77 GLY A C 1
ATOM 601 O O . GLY A 1 77 ? -2.008 39.281 31.797 1 31.89 77 GLY A O 1
ATOM 602 N N . GLY A 1 78 ? -3.984 39.469 32.312 1 30.48 78 GLY A N 1
ATOM 603 C CA . GLY A 1 78 ? -4.027 38.75 33.562 1 30.48 78 GLY A CA 1
ATOM 604 C C . GLY A 1 78 ? -3.49 37.344 33.5 1 30.48 78 GLY A C 1
ATOM 605 O O . GLY A 1 78 ? -3.385 36.781 32.406 1 30.48 78 GLY A O 1
ATOM 606 N N . PRO A 1 79 ? -2.865 36.844 34.531 1 31.64 79 PRO A N 1
ATOM 607 C CA . PRO A 1 79 ? -2.207 35.562 34.812 1 31.64 79 PRO A CA 1
ATOM 608 C C . PRO A 1 79 ? -3.068 34.375 34.438 1 31.64 79 PRO A C 1
ATOM 610 O O . PRO A 1 79 ? -2.828 33.25 34.938 1 31.64 79 PRO A O 1
ATOM 613 N N . GLY A 1 80 ? -4.055 34.375 33.5 1 29.11 80 GLY A N 1
ATOM 614 C CA . GLY A 1 80 ? -4.762 33.094 33.438 1 29.11 80 GLY A CA 1
ATOM 615 C C . GLY A 1 80 ? -3.838 31.906 33.281 1 29.11 80 GLY A C 1
ATOM 616 O O . GLY A 1 80 ? -2.719 32.031 32.781 1 29.11 80 GLY A O 1
ATOM 617 N N . GLY A 1 81 ? -3.955 30.891 34.25 1 27.8 81 GLY A N 1
ATOM 618 C CA . GLY A 1 81 ? -3.373 29.594 34.594 1 27.8 81 GLY A CA 1
ATOM 619 C C . GLY A 1 81 ? -3.174 28.703 33.375 1 27.8 81 GLY A C 1
ATOM 620 O O . GLY A 1 81 ? -3.934 27.75 33.156 1 27.8 81 GLY A O 1
ATOM 621 N N . PHE A 1 82 ? -3.064 29.172 32.125 1 29.14 82 PHE A N 1
ATOM 622 C CA . PHE A 1 82 ? -2.838 28.109 31.141 1 29.14 82 PHE A CA 1
ATOM 623 C C . PHE A 1 82 ? -1.647 27.25 31.547 1 29.14 82 PHE A C 1
ATOM 625 O O . PHE A 1 82 ? -0.6 27.766 31.938 1 29.14 82 PHE A O 1
ATOM 632 N N . GLY A 1 83 ? -1.936 26.078 32.188 1 27.47 83 GLY A N 1
ATOM 633 C CA . GLY A 1 83 ? -1.041 24.984 32.5 1 27.47 83 GLY A CA 1
ATOM 634 C C . GLY A 1 83 ? 0.123 24.844 31.547 1 27.47 83 GLY A C 1
ATOM 635 O O . GLY A 1 83 ? 0.111 25.422 30.469 1 27.47 83 GLY A O 1
ATOM 636 N N . GLY A 1 84 ? 1.193 24.047 31.984 1 28.5 84 GLY A N 1
ATOM 637 C CA . GLY A 1 84 ? 2.6 23.797 31.734 1 28.5 84 GLY A CA 1
ATOM 638 C C . GLY A 1 84 ? 2.869 23.328 30.312 1 28.5 84 GLY A C 1
ATOM 639 O O . GLY A 1 84 ? 3.965 22.859 30 1 28.5 84 GLY A O 1
ATOM 640 N N . GLN A 1 85 ? 1.881 22.891 29.469 1 30.34 85 GLN A N 1
ATOM 641 C CA . GLN A 1 85 ? 2.65 22.297 28.375 1 30.34 85 GLN A CA 1
ATOM 642 C C . GLN A 1 85 ? 3.445 23.359 27.625 1 30.34 85 GLN A C 1
ATOM 644 O O . GLN A 1 85 ? 2.908 24.422 27.281 1 30.34 85 GLN A O 1
ATOM 649 N N . GLY A 1 86 ? 4.797 23.359 27.828 1 29.61 86 GLY A N 1
ATOM 650 C CA . GLY A 1 86 ? 5.918 24.172 27.375 1 29.61 86 GLY A CA 1
ATOM 651 C C . GLY A 1 86 ? 5.785 24.625 25.922 1 29.61 86 GLY A C 1
ATOM 652 O O . GLY A 1 86 ? 6.539 24.172 25.062 1 29.61 86 GLY A O 1
ATOM 653 N N . PHE A 1 87 ? 4.539 24.641 25.359 1 30.81 87 PHE A N 1
ATOM 654 C CA . PHE A 1 87 ? 4.652 25.266 24.062 1 30.81 87 PHE A CA 1
ATOM 655 C C . PHE A 1 87 ? 5.156 26.703 24.203 1 30.81 87 PHE A C 1
ATOM 657 O O . PHE A 1 87 ? 4.578 27.5 24.938 1 30.81 87 PHE A O 1
ATOM 664 N N . ASP A 1 88 ? 6.504 26.891 24.156 1 30.3 88 ASP A N 1
ATOM 665 C CA . ASP A 1 88 ? 7.23 28.156 24.172 1 30.3 88 ASP A CA 1
ATOM 666 C C . ASP A 1 88 ? 6.559 29.188 23.266 1 30.3 88 ASP A C 1
ATOM 668 O O . ASP A 1 88 ? 6.785 29.203 22.062 1 30.3 88 ASP A O 1
ATOM 672 N N . ALA A 1 89 ? 5.363 29.578 23.531 1 34.75 89 ALA A N 1
ATOM 673 C CA . ALA A 1 89 ? 4.621 30.672 22.906 1 34.75 89 ALA A CA 1
ATOM 674 C C . ALA A 1 89 ? 5.512 31.891 22.719 1 34.75 89 ALA A C 1
ATOM 676 O O . ALA A 1 89 ? 5.18 32.781 21.938 1 34.75 89 ALA A O 1
ATOM 677 N N . SER A 1 90 ? 6.539 32 23.531 1 34.34 90 SER A N 1
ATOM 678 C CA . SER A 1 90 ? 7.488 33.094 23.375 1 34.34 90 SER A CA 1
ATOM 679 C C . SER A 1 90 ? 8.211 33.031 22.047 1 34.34 90 SER A C 1
ATOM 681 O O . SER A 1 90 ? 8.547 34.062 21.453 1 34.34 90 SER A O 1
ATOM 683 N N . ASP A 1 91 ? 8.508 31.781 21.594 1 34.22 91 ASP A N 1
ATOM 684 C CA . ASP A 1 91 ? 9.297 31.641 20.375 1 34.22 91 ASP A CA 1
ATOM 685 C C . ASP A 1 91 ? 8.477 32.031 19.141 1 34.22 91 ASP A C 1
ATOM 687 O O . ASP A 1 91 ? 9 32.594 18.188 1 34.22 91 ASP A O 1
ATOM 691 N N . ILE A 1 92 ? 7.141 31.766 19.156 1 37.19 92 ILE A N 1
ATOM 692 C CA . ILE A 1 92 ? 6.355 32.094 17.984 1 37.19 92 ILE A CA 1
ATOM 693 C C . ILE A 1 92 ? 6.086 33.594 17.938 1 37.19 92 ILE A C 1
ATOM 695 O O . ILE A 1 92 ? 6.156 34.219 16.875 1 37.19 92 ILE A O 1
ATOM 699 N N . PHE A 1 93 ? 5.738 34.219 19.062 1 36.81 93 PHE A N 1
ATOM 700 C CA . PHE A 1 93 ? 5.543 35.656 19.125 1 36.81 93 PHE A CA 1
ATOM 701 C C . PHE A 1 93 ? 6.84 36.406 18.797 1 36.81 93 PHE A C 1
ATOM 703 O O . PHE A 1 93 ? 6.84 37.375 18.047 1 36.81 93 PHE A O 1
ATOM 710 N N . ASN A 1 94 ? 7.938 36.031 19.406 1 36.62 94 ASN A N 1
ATOM 711 C CA . ASN A 1 94 ? 9.242 36.625 19.109 1 36.62 94 ASN A CA 1
ATOM 712 C C . ASN A 1 94 ? 9.641 36.375 17.656 1 36.62 94 ASN A C 1
ATOM 714 O O . ASN A 1 94 ? 10.242 37.25 17.016 1 36.62 94 ASN A O 1
ATOM 718 N N . ASP A 1 95 ? 9.391 35.25 17.094 1 38.44 95 ASP A N 1
ATOM 719 C CA . ASP A 1 95 ? 9.797 35 15.727 1 38.44 95 ASP A CA 1
ATOM 720 C C . ASP A 1 95 ? 8.922 35.75 14.734 1 38.44 95 ASP A C 1
ATOM 722 O O . ASP A 1 95 ? 9.422 36.312 13.766 1 38.44 95 ASP A O 1
ATOM 726 N N . VAL A 1 96 ? 7.59 35.75 14.961 1 39.66 96 VAL A N 1
ATOM 727 C CA . VAL A 1 96 ? 6.727 36.438 14 1 39.66 96 VAL A CA 1
ATOM 728 C C . VAL A 1 96 ? 6.762 37.938 14.25 1 39.66 96 VAL A C 1
ATOM 730 O O . VAL A 1 96 ? 6.891 38.719 13.305 1 39.66 96 VAL A O 1
ATOM 733 N N . PHE A 1 97 ? 6.609 38.406 15.516 1 40.75 97 PHE A N 1
ATOM 734 C CA . PHE A 1 97 ? 6.625 39.844 15.812 1 40.75 97 PHE A CA 1
ATOM 735 C C . PHE A 1 97 ? 8.047 40.375 15.773 1 40.75 97 PHE A C 1
ATOM 737 O O . PHE A 1 97 ? 8.273 41.531 15.359 1 40.75 97 PHE A O 1
ATOM 744 N N . GLY A 1 98 ? 9.031 39.656 16.281 1 37.56 98 GLY A N 1
ATOM 745 C CA . GLY A 1 98 ? 10.414 40.062 16.125 1 37.56 98 GLY A CA 1
ATOM 746 C C . GLY A 1 98 ? 10.852 40.188 14.68 1 37.56 98 GLY A C 1
ATOM 747 O O . GLY A 1 98 ? 11.57 41.125 14.312 1 37.56 98 GLY A O 1
ATOM 748 N N . ASP A 1 99 ? 10.516 39.219 13.766 1 39.53 99 ASP A N 1
ATOM 749 C CA . ASP A 1 99 ? 10.867 39.281 12.352 1 39.53 99 ASP A CA 1
ATOM 750 C C . ASP A 1 99 ? 10.062 40.375 11.641 1 39.53 99 ASP A C 1
ATOM 752 O O . ASP A 1 99 ? 10.609 41.125 10.828 1 39.53 99 ASP A O 1
ATOM 756 N N . VAL A 1 100 ? 8.766 40.5 11.953 1 41.03 100 VAL A N 1
ATOM 757 C CA . VAL A 1 100 ? 7.953 41.5 11.297 1 41.03 100 VAL A CA 1
ATOM 758 C C . VAL A 1 100 ? 8.312 42.875 11.859 1 41.03 100 VAL A C 1
ATOM 760 O O . VAL A 1 100 ? 8.484 43.844 11.094 1 41.03 100 VAL A O 1
ATOM 763 N N . PHE A 1 101 ? 8.383 43.062 13.219 1 39.53 101 PHE A N 1
ATOM 764 C CA . PHE A 1 101 ? 8.781 44.375 13.781 1 39.53 101 PHE A CA 1
ATOM 765 C C . PHE A 1 101 ? 10.266 44.625 13.539 1 39.53 101 PHE A C 1
ATOM 767 O O . PHE A 1 101 ? 10.664 45.75 13.305 1 39.53 101 PHE A O 1
ATOM 774 N N . GLY A 1 102 ? 11.18 43.688 13.828 1 39.44 102 GLY A N 1
ATOM 775 C CA . GLY A 1 102 ? 12.562 43.875 13.414 1 39.44 102 GLY A CA 1
ATOM 776 C C . GLY A 1 102 ? 12.703 44.156 11.93 1 39.44 102 GLY A C 1
ATOM 777 O O . GLY A 1 102 ? 13.555 44.969 11.539 1 39.44 102 GLY A O 1
ATOM 778 N N . GLU A 1 103 ? 12.023 43.469 10.992 1 41.66 103 GLU A N 1
ATOM 779 C CA . GLU A 1 103 ? 12.031 43.875 9.594 1 41.66 103 GLU A CA 1
ATOM 780 C C . GLU A 1 103 ? 11.383 45.25 9.406 1 41.66 103 GLU A C 1
ATOM 782 O O . GLU A 1 103 ? 11.828 46.031 8.578 1 41.66 103 GLU A O 1
ATOM 787 N N . MET A 1 104 ? 10.18 45.562 10.008 1 39.62 104 MET A N 1
ATOM 788 C CA . MET A 1 104 ? 9.5 46.844 9.844 1 39.62 104 MET A CA 1
ATOM 789 C C . MET A 1 104 ? 10.25 47.969 10.562 1 39.62 104 MET A C 1
ATOM 791 O O . MET A 1 104 ? 10.328 49.094 10.055 1 39.62 104 MET A O 1
ATOM 795 N N . PHE A 1 105 ? 10.523 48 11.938 1 33.09 105 PHE A N 1
ATOM 796 C CA . PHE A 1 105 ? 11.281 48.938 12.758 1 33.09 105 PHE A CA 1
ATOM 797 C C . PHE A 1 105 ? 12.68 48.406 13.047 1 33.09 105 PHE A C 1
ATOM 799 O O . PHE A 1 105 ? 12.82 47.375 13.727 1 33.09 105 PHE A O 1
ATOM 806 N N . GLY A 1 106 ? 13.773 48.75 12.422 1 37.59 106 GLY A N 1
ATOM 807 C CA . GLY A 1 106 ? 15.211 48.562 12.297 1 37.59 106 GLY A CA 1
ATOM 808 C C . GLY A 1 106 ? 15.578 47.125 11.945 1 37.59 106 GLY A C 1
ATOM 809 O O . GLY A 1 106 ? 15.398 46.219 12.75 1 37.59 106 GLY A O 1
ATOM 810 N N . GLY A 1 107 ? 15.188 46.5 10.805 1 39.59 107 GLY A N 1
ATOM 811 C CA . GLY A 1 107 ? 15.703 45.312 10.133 1 39.59 107 GLY A CA 1
ATOM 812 C C . GLY A 1 107 ? 17.062 44.875 10.633 1 39.59 107 GLY A C 1
ATOM 813 O O . GLY A 1 107 ? 17.938 45.719 10.859 1 39.59 107 GLY A O 1
ATOM 814 N N . GLY A 1 108 ? 17.156 44.125 11.688 1 40.31 108 GLY A N 1
ATOM 815 C CA . GLY A 1 108 ? 18.453 43.531 11.914 1 40.31 108 GLY A CA 1
ATOM 816 C C . GLY A 1 108 ? 19.312 43.469 10.672 1 40.31 108 GLY A C 1
ATOM 817 O O . GLY A 1 108 ? 18.844 43.125 9.594 1 40.31 108 GLY A O 1
ATOM 818 N N . ARG A 1 109 ? 20.234 44.344 10.555 1 43.78 109 ARG A N 1
ATOM 819 C CA . ARG A 1 109 ? 21.359 44.5 9.633 1 43.78 109 ARG A CA 1
ATOM 820 C C . ARG A 1 109 ? 21.859 43.125 9.164 1 43.78 109 ARG A C 1
ATOM 822 O O . ARG A 1 109 ? 22.703 42.531 9.82 1 43.78 109 ARG A O 1
ATOM 829 N N . ARG A 1 110 ? 21.094 42.25 8.852 1 45.34 110 ARG A N 1
ATOM 830 C CA . ARG A 1 110 ? 21.812 41.188 8.164 1 45.34 110 ARG A CA 1
ATOM 831 C C . ARG A 1 110 ? 22.797 41.75 7.145 1 45.34 110 ARG A C 1
ATOM 833 O O . ARG A 1 110 ? 22.391 42.406 6.176 1 45.34 110 ARG A O 1
ATOM 840 N N . GLN A 1 111 ? 23.953 42.125 7.539 1 46.41 111 GLN A N 1
ATOM 841 C CA . GLN A 1 111 ? 25.047 42.562 6.688 1 46.41 111 GLN A CA 1
ATOM 842 C C . GLN A 1 111 ? 25.141 41.719 5.426 1 46.41 111 GLN A C 1
ATOM 844 O O . GLN A 1 111 ? 25.375 40.5 5.508 1 46.41 111 GLN A O 1
ATOM 849 N N . SER A 1 112 ? 24.5 42.125 4.41 1 54.38 112 SER A N 1
ATOM 850 C CA . SER A 1 112 ? 24.609 41.562 3.066 1 54.38 11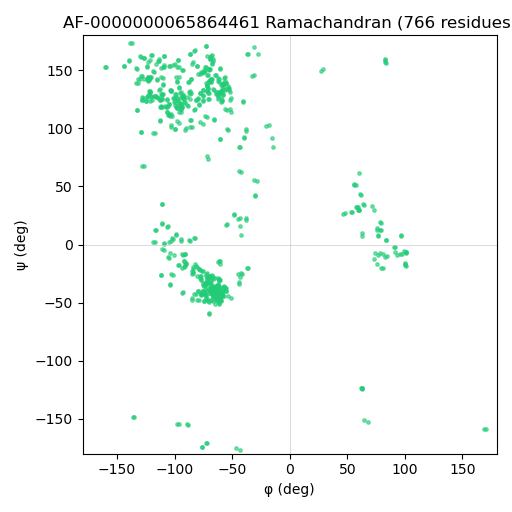2 SER A CA 1
ATOM 851 C C . SER A 1 112 ? 26.031 41.125 2.76 1 54.38 112 SER A C 1
ATOM 853 O O . SER A 1 112 ? 26.266 40.312 1.868 1 54.38 112 SER A O 1
ATOM 855 N N . ASN A 1 113 ? 27.047 41.688 3.529 1 61.72 113 ASN A N 1
ATOM 856 C CA . ASN A 1 113 ? 28.438 41.375 3.229 1 61.72 113 ASN A CA 1
ATOM 857 C C . ASN A 1 113 ? 28.938 40.219 4.074 1 61.72 113 ASN A C 1
ATOM 859 O O . ASN A 1 113 ? 30.156 39.969 4.141 1 61.72 113 ASN A O 1
ATOM 863 N N . ALA A 1 114 ? 28.094 39.656 4.812 1 73.12 114 ALA A N 1
ATOM 864 C CA . ALA A 1 114 ? 28.516 38.531 5.652 1 73.12 114 ALA A CA 1
ATOM 865 C C . ALA A 1 114 ? 28.766 37.281 4.812 1 73.12 114 ALA A C 1
ATOM 867 O O . ALA A 1 114 ? 28.156 37.094 3.75 1 73.12 114 ALA A O 1
ATOM 868 N N . PRO A 1 115 ? 29.938 36.531 5.199 1 82 115 PRO A N 1
ATOM 869 C CA . PRO A 1 115 ? 30.141 35.25 4.535 1 82 115 PRO A CA 1
ATOM 870 C C . PRO A 1 115 ? 28.844 34.469 4.359 1 82 115 PRO A C 1
ATOM 872 O O . PRO A 1 115 ? 28.016 34.438 5.266 1 82 115 PRO A O 1
ATOM 875 N N . GLN A 1 116 ? 28.516 34.125 3.129 1 85.25 116 GLN A N 1
ATOM 876 C CA . GLN A 1 116 ? 27.328 33.344 2.812 1 85.25 116 GLN A CA 1
ATOM 877 C C . GLN A 1 116 ? 27.688 31.891 2.504 1 85.25 116 GLN A C 1
ATOM 879 O O . GLN A 1 116 ? 28.594 31.625 1.703 1 85.25 116 GLN A O 1
ATOM 884 N N . ARG A 1 117 ? 26.984 30.938 3.098 1 92.88 117 ARG A N 1
ATOM 885 C CA . ARG A 1 117 ? 27.219 29.516 2.865 1 92.88 117 ARG A CA 1
ATOM 886 C C . ARG A 1 117 ? 26.812 29.125 1.445 1 92.88 117 ARG A C 1
ATOM 888 O O . ARG A 1 117 ? 25.828 29.641 0.909 1 92.88 117 ARG A O 1
ATOM 895 N N . GLY A 1 118 ? 27.641 28.203 0.888 1 92.62 118 GLY A N 1
ATOM 896 C CA . GLY A 1 118 ? 27.328 27.703 -0.44 1 92.62 118 GLY A CA 1
ATOM 897 C C . GLY A 1 118 ? 26.094 26.828 -0.466 1 92.62 118 GLY A C 1
ATOM 898 O O . GLY A 1 118 ? 25.672 26.312 0.57 1 92.62 118 GLY A O 1
ATOM 899 N N . GLN A 1 119 ? 25.531 26.688 -1.568 1 94.75 119 GLN A N 1
ATOM 900 C CA . GLN A 1 119 ? 24.328 25.859 -1.746 1 94.75 119 GLN A CA 1
ATOM 901 C C . GLN A 1 119 ? 24.656 24.375 -1.618 1 94.75 119 GLN A C 1
ATOM 903 O O . GLN A 1 119 ? 25.75 23.938 -1.998 1 94.75 119 GLN A O 1
ATOM 908 N N . ASP A 1 120 ? 23.688 23.688 -1.079 1 96.62 120 ASP A N 1
ATOM 909 C CA . ASP A 1 120 ? 23.781 22.219 -1.106 1 96.62 120 ASP A CA 1
ATOM 910 C C . ASP A 1 120 ? 23.5 21.688 -2.506 1 96.62 120 ASP A C 1
ATOM 912 O O . ASP A 1 120 ? 22.75 22.297 -3.273 1 96.62 120 ASP A O 1
ATOM 916 N N . LEU A 1 121 ? 24.125 20.594 -2.764 1 96.38 121 LEU A N 1
ATOM 917 C CA . LEU A 1 121 ? 23.938 19.953 -4.062 1 96.38 121 LEU A CA 1
ATOM 918 C C . LEU A 1 121 ? 23.328 18.562 -3.906 1 96.38 121 LEU A C 1
ATOM 920 O O . LEU A 1 121 ? 23.531 17.906 -2.881 1 96.38 121 LEU A O 1
ATOM 924 N N . ARG A 1 122 ? 22.531 18.219 -4.949 1 96.56 122 ARG A N 1
ATOM 925 C CA . ARG A 1 122 ? 21.953 16.875 -5.004 1 96.56 122 ARG A CA 1
ATOM 926 C C . ARG A 1 122 ? 22.531 16.078 -6.164 1 96.56 122 ARG A C 1
ATOM 928 O O . ARG A 1 122 ? 22.688 16.594 -7.27 1 96.56 122 ARG A O 1
ATOM 935 N N . TYR A 1 123 ? 22.906 14.867 -5.949 1 96.44 123 TYR A N 1
ATOM 936 C CA . TYR A 1 123 ? 23.359 13.93 -6.969 1 96.44 123 TYR A CA 1
ATOM 937 C C . TYR A 1 123 ? 22.594 12.617 -6.879 1 96.44 123 TYR A C 1
ATOM 939 O O . TYR A 1 123 ? 22.531 12 -5.816 1 96.44 123 TYR A O 1
ATOM 947 N N . ASP A 1 124 ? 21.938 12.188 -8.031 1 97.25 124 ASP A N 1
ATOM 948 C CA . ASP A 1 124 ? 21.234 10.914 -8.078 1 97.25 124 ASP A CA 1
ATOM 949 C C . ASP A 1 124 ? 22.125 9.805 -8.641 1 97.25 124 ASP A C 1
ATOM 951 O O . ASP A 1 124 ? 22.547 9.867 -9.797 1 97.25 124 ASP A O 1
ATOM 955 N N . LEU A 1 125 ? 22.375 8.859 -7.816 1 96.81 125 LEU A N 1
ATOM 956 C CA . LEU A 1 125 ? 23.266 7.762 -8.203 1 96.81 125 LEU A CA 1
ATOM 957 C C . LEU A 1 125 ? 22.484 6.449 -8.305 1 96.81 125 LEU A C 1
ATOM 959 O O . LEU A 1 125 ? 21.828 6.043 -7.352 1 96.81 125 LEU A O 1
ATOM 963 N N . GLU A 1 126 ? 22.547 5.789 -9.461 1 97.19 126 GLU A N 1
ATOM 964 C CA . GLU A 1 126 ? 21.953 4.465 -9.656 1 97.19 126 GLU A CA 1
ATOM 965 C C . GLU A 1 126 ? 22.984 3.361 -9.383 1 97.19 126 GLU A C 1
ATOM 967 O O . GLU A 1 126 ? 24.094 3.402 -9.898 1 97.19 126 GLU A O 1
ATOM 972 N N . ILE A 1 127 ? 22.578 2.443 -8.562 1 95.88 127 ILE A N 1
ATOM 973 C CA . ILE A 1 127 ? 23.453 1.316 -8.266 1 95.88 127 ILE A CA 1
ATOM 974 C C . ILE A 1 127 ? 22.719 0.005 -8.523 1 95.88 127 ILE A C 1
ATOM 976 O O . ILE A 1 127 ? 21.484 -0.018 -8.594 1 95.88 127 ILE A O 1
ATOM 980 N N . THR A 1 128 ? 23.516 -1.079 -8.695 1 93.69 128 THR A N 1
ATOM 981 C CA . THR A 1 128 ? 22.938 -2.406 -8.875 1 93.69 128 THR A CA 1
ATOM 982 C C . THR A 1 128 ? 22.672 -3.068 -7.527 1 93.69 128 THR A C 1
ATOM 984 O O . THR A 1 128 ? 23.172 -2.613 -6.5 1 93.69 128 THR A O 1
ATOM 987 N N . LEU A 1 129 ? 21.844 -4.109 -7.625 1 93.06 129 LEU A N 1
ATOM 988 C CA . LEU A 1 129 ? 21.562 -4.863 -6.406 1 93.06 129 LEU A CA 1
ATOM 989 C C . LEU A 1 129 ? 22.844 -5.488 -5.859 1 93.06 129 LEU A C 1
ATOM 991 O O . LEU A 1 129 ? 23.031 -5.559 -4.645 1 93.06 129 LEU A O 1
ATOM 995 N N . GLU A 1 130 ? 23.734 -5.898 -6.723 1 90 130 GLU A N 1
ATOM 996 C CA . GLU A 1 130 ? 25 -6.488 -6.324 1 90 130 GLU A CA 1
ATOM 997 C C . GLU A 1 130 ? 25.875 -5.473 -5.582 1 90 130 GLU A C 1
ATOM 999 O O . GLU A 1 130 ? 26.516 -5.812 -4.582 1 90 130 GLU A O 1
ATOM 1004 N N . GLN A 1 131 ? 25.844 -4.254 -6.098 1 91.31 131 GLN A N 1
ATOM 1005 C CA . GLN A 1 131 ? 26.594 -3.188 -5.441 1 91.31 131 GLN A CA 1
ATOM 1006 C C . GLN A 1 131 ? 26.031 -2.887 -4.059 1 91.31 131 GLN A C 1
ATOM 1008 O O . GLN A 1 131 ? 26.781 -2.662 -3.107 1 91.31 131 GLN A O 1
ATOM 1013 N N . ALA A 1 132 ? 24.719 -2.861 -4 1 92.81 132 ALA A N 1
ATOM 1014 C CA . ALA A 1 132 ? 24.078 -2.621 -2.713 1 92.81 132 ALA A CA 1
ATOM 1015 C C . ALA A 1 132 ? 24.391 -3.74 -1.725 1 92.81 132 ALA A C 1
ATOM 1017 O O . ALA A 1 132 ? 24.5 -3.498 -0.521 1 92.81 132 ALA A O 1
ATOM 1018 N N . TYR A 1 133 ? 24.453 -4.91 -2.252 1 91.38 133 TYR A N 1
ATOM 1019 C CA . TYR A 1 133 ? 24.719 -6.086 -1.434 1 91.38 133 TYR A CA 1
ATOM 1020 C C . TYR A 1 133 ? 26.156 -6.062 -0.898 1 91.38 133 TYR A C 1
ATOM 1022 O O . TYR A 1 133 ? 26.375 -6.238 0.301 1 91.38 133 TYR A O 1
ATOM 1030 N N . ALA A 1 134 ? 27.125 -5.812 -1.691 1 89.25 134 ALA A N 1
ATOM 1031 C CA . ALA A 1 134 ? 28.547 -5.969 -1.355 1 89.25 134 ALA A CA 1
ATOM 1032 C C . ALA A 1 134 ? 29.156 -4.641 -0.913 1 89.25 134 ALA A C 1
ATOM 1034 O O . ALA A 1 134 ? 30.203 -4.617 -0.263 1 89.25 134 ALA A O 1
ATOM 1035 N N . GLY A 1 135 ? 28.484 -3.59 -1.232 1 92.38 135 GLY A N 1
ATOM 1036 C CA . GLY A 1 135 ? 29.156 -2.299 -1.135 1 92.38 135 GLY A CA 1
ATOM 1037 C C . GLY A 1 135 ? 30 -1.971 -2.346 1 92.38 135 GLY A C 1
ATOM 1038 O O . GLY A 1 135 ? 30.328 -2.854 -3.143 1 92.38 135 GLY A O 1
ATOM 1039 N N . ALA A 1 136 ? 30.266 -0.654 -2.492 1 93.31 136 ALA A N 1
ATOM 1040 C CA . ALA A 1 136 ? 31.062 -0.251 -3.654 1 93.31 136 ALA A CA 1
ATOM 1041 C C . ALA A 1 136 ? 31.672 1.13 -3.447 1 93.31 136 ALA A C 1
ATOM 1043 O O . ALA A 1 136 ? 31.266 1.873 -2.555 1 93.31 136 ALA A O 1
ATOM 1044 N N . GLU A 1 137 ? 32.75 1.287 -4.109 1 95.62 137 GLU A N 1
ATOM 1045 C CA . GLU A 1 137 ? 33.312 2.617 -4.25 1 95.62 137 GLU A CA 1
ATOM 1046 C C . GLU A 1 137 ? 33.156 3.15 -5.668 1 95.62 137 GLU A C 1
ATOM 1048 O O . GLU A 1 137 ? 33.656 2.559 -6.625 1 95.62 137 GLU A O 1
ATOM 1053 N N . VAL A 1 138 ? 32.469 4.238 -5.793 1 95.19 138 VAL A N 1
ATOM 1054 C CA . VAL A 1 138 ? 32.125 4.758 -7.117 1 95.19 138 VAL A CA 1
ATOM 1055 C C . VAL A 1 138 ? 32.656 6.188 -7.25 1 95.19 138 VAL A C 1
ATOM 1057 O O . VAL A 1 138 ? 32.594 6.973 -6.301 1 95.19 138 VAL A O 1
ATOM 1060 N N . GLU A 1 139 ? 33.125 6.457 -8.375 1 95.75 139 GLU A N 1
ATOM 1061 C CA . GLU A 1 139 ? 33.562 7.82 -8.688 1 95.75 139 GLU A CA 1
ATOM 1062 C C . GLU A 1 139 ? 32.438 8.586 -9.406 1 95.75 139 GLU A C 1
ATOM 1064 O O . GLU A 1 139 ? 31.891 8.102 -10.391 1 95.75 139 GLU A O 1
ATOM 1069 N N . ILE A 1 140 ? 32.188 9.75 -8.906 1 95.69 140 ILE A N 1
ATOM 1070 C CA . ILE A 1 140 ? 31.141 10.555 -9.523 1 95.69 140 ILE A CA 1
ATOM 1071 C C . ILE A 1 140 ? 31.703 11.914 -9.938 1 95.69 140 ILE A C 1
ATOM 1073 O O . ILE A 1 140 ? 32.688 12.383 -9.359 1 95.69 140 ILE A O 1
ATOM 1077 N N . THR A 1 141 ? 31.109 12.492 -10.93 1 95.56 141 THR A N 1
ATOM 1078 C CA . THR A 1 141 ? 31.453 13.82 -11.414 1 95.56 141 THR A CA 1
ATOM 1079 C C . THR A 1 141 ? 30.312 14.805 -11.141 1 95.56 141 THR A C 1
ATOM 1081 O O . THR A 1 141 ? 29.203 14.633 -11.656 1 95.56 141 THR A O 1
ATOM 1084 N N . VAL A 1 142 ? 30.609 15.781 -10.375 1 94.44 142 VAL A N 1
ATOM 1085 C CA . VAL A 1 142 ? 29.578 16.734 -9.977 1 94.44 142 VAL A CA 1
ATOM 1086 C C . VAL A 1 142 ? 30.016 18.156 -10.344 1 94.44 142 VAL A C 1
ATOM 1088 O O . VAL A 1 142 ? 31.094 18.594 -9.945 1 94.44 142 VAL A O 1
ATOM 1091 N N . PRO A 1 143 ? 29.219 18.828 -11.102 1 94.12 143 PRO A N 1
ATOM 1092 C CA . PRO A 1 143 ? 29.484 20.25 -11.305 1 94.12 143 PRO A CA 1
ATOM 1093 C C . PRO A 1 143 ? 29.203 21.094 -10.055 1 94.12 143 PRO A C 1
ATOM 1095 O O . PRO A 1 143 ? 28.141 20.953 -9.445 1 94.12 143 PRO A O 1
ATOM 1098 N N . ALA A 1 144 ? 30.172 21.812 -9.656 1 93.56 144 ALA A N 1
ATOM 1099 C CA . ALA A 1 144 ? 30 22.641 -8.461 1 93.56 144 ALA A CA 1
ATOM 1100 C C . ALA A 1 144 ? 30.75 23.969 -8.609 1 93.56 144 ALA A C 1
ATOM 1102 O O . ALA A 1 144 ? 31.688 24.078 -9.406 1 93.56 144 ALA A O 1
ATOM 1103 N N . ALA A 1 145 ? 30.234 24.969 -7.898 1 94 145 ALA A N 1
ATOM 1104 C CA . ALA A 1 145 ? 30.969 26.234 -7.797 1 94 145 ALA A CA 1
ATOM 1105 C C . ALA A 1 145 ? 32.156 26.109 -6.848 1 94 145 ALA A C 1
ATOM 1107 O O . ALA A 1 145 ? 32 25.609 -5.73 1 94 145 ALA A O 1
ATOM 1108 N N . MET A 1 146 ? 33.312 26.438 -7.406 1 93.25 146 MET A N 1
ATOM 1109 C CA . MET A 1 146 ? 34.531 26.406 -6.598 1 93.25 146 MET A CA 1
ATOM 1110 C C . MET A 1 146 ? 35.031 27.828 -6.355 1 93.25 146 MET A C 1
ATOM 1112 O O . MET A 1 146 ? 34.75 28.734 -7.141 1 93.25 146 MET A O 1
ATOM 1116 N N . THR A 1 147 ? 35.719 27.906 -5.23 1 92.25 147 THR A N 1
ATOM 1117 C CA . THR A 1 147 ? 36.375 29.188 -4.969 1 92.25 147 THR A CA 1
ATOM 1118 C C . THR A 1 147 ? 37.438 29.469 -6.023 1 92.25 147 THR A C 1
ATOM 1120 O O . THR A 1 147 ? 38.219 28.594 -6.375 1 92.25 147 THR A O 1
ATOM 1123 N N . CYS A 1 148 ? 37.406 30.672 -6.574 1 92.5 148 CYS A N 1
ATOM 1124 C CA . CYS A 1 148 ? 38.406 31.062 -7.57 1 92.5 148 CYS A CA 1
ATOM 1125 C C . CYS A 1 148 ? 39.812 31 -6.988 1 92.5 148 CYS A C 1
ATOM 1127 O O . CYS A 1 148 ? 40.094 31.625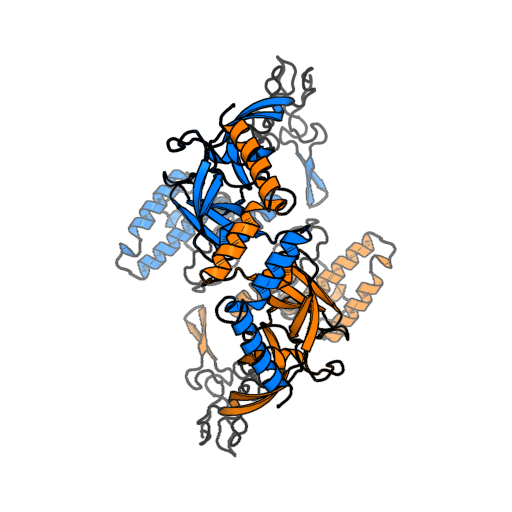 -5.969 1 92.5 148 CYS A O 1
ATOM 1129 N N . GLU A 1 149 ? 40.594 30.234 -7.625 1 90.06 149 GLU A N 1
ATOM 1130 C CA . GLU A 1 149 ? 41.969 30.031 -7.129 1 90.06 149 GLU A CA 1
ATOM 1131 C C . GLU A 1 149 ? 42.812 31.297 -7.289 1 90.06 149 GLU A C 1
ATOM 1133 O O . GLU A 1 149 ? 43.719 31.547 -6.496 1 90.06 149 GLU A O 1
ATOM 1138 N N . VAL A 1 150 ? 42.5 32.125 -8.234 1 91.06 150 VAL A N 1
ATOM 1139 C CA . VAL A 1 150 ? 43.281 33.281 -8.562 1 91.06 150 VAL A CA 1
ATOM 1140 C C . VAL A 1 150 ? 43.031 34.375 -7.52 1 91.06 150 VAL A C 1
ATOM 1142 O O . VAL A 1 150 ? 44 35 -7.023 1 91.06 150 VAL A O 1
ATOM 1145 N N . CYS A 1 151 ? 41.844 34.594 -7.121 1 89.94 151 CYS A N 1
ATOM 1146 C CA . CYS A 1 151 ? 41.531 35.688 -6.211 1 89.94 151 CYS A CA 1
ATOM 1147 C C . CYS A 1 151 ? 41.156 35.156 -4.836 1 89.94 151 CYS A C 1
ATOM 1149 O O . CYS A 1 151 ? 40.812 35.938 -3.939 1 89.94 151 CYS A O 1
ATOM 1151 N N . GLU A 1 152 ? 41.062 33.875 -4.66 1 88.81 152 GLU A N 1
ATOM 1152 C CA . GLU A 1 152 ? 40.781 33.188 -3.404 1 88.81 152 GLU A CA 1
ATOM 1153 C C . GLU A 1 152 ? 39.438 33.656 -2.842 1 88.81 152 GLU A C 1
ATOM 1155 O O . GLU A 1 152 ? 39.312 33.875 -1.638 1 88.81 152 GLU A O 1
ATOM 1160 N N . GLY A 1 153 ? 38.5 34 -3.748 1 87.75 153 GLY A N 1
ATOM 1161 C CA . GLY A 1 153 ? 37.125 34.281 -3.338 1 87.75 153 GLY A CA 1
ATOM 1162 C C . GLY A 1 153 ? 36.812 35.75 -3.248 1 87.75 153 GLY A C 1
ATOM 1163 O O . GLY A 1 153 ? 35.656 36.156 -3.049 1 87.75 153 GLY A O 1
ATOM 1164 N N . SER A 1 154 ? 37.75 36.656 -3.404 1 84 154 SER A N 1
ATOM 1165 C CA . SER A 1 154 ? 37.562 38.062 -3.211 1 84 154 SER A CA 1
ATOM 1166 C C . SER A 1 154 ? 36.906 38.719 -4.426 1 84 154 SER A C 1
ATOM 1168 O O . SER A 1 154 ? 36.188 39.719 -4.301 1 84 154 SER A O 1
ATOM 1170 N N . GLY A 1 155 ? 37.125 38.094 -5.613 1 87.19 155 GLY A N 1
ATOM 1171 C CA . GLY A 1 155 ? 36.625 38.625 -6.863 1 87.19 155 GLY A CA 1
ATOM 1172 C C . GLY A 1 155 ? 37.5 39.688 -7.457 1 87.19 155 GLY A C 1
ATOM 1173 O O . GLY A 1 155 ? 37.219 40.188 -8.555 1 87.19 155 GLY A O 1
ATOM 1174 N N . ALA A 1 156 ? 38.406 40.094 -6.688 1 88.69 156 ALA A N 1
ATOM 1175 C CA . ALA A 1 156 ? 39.281 41.156 -7.133 1 88.69 156 ALA A CA 1
ATOM 1176 C C . ALA A 1 156 ? 40.625 40.625 -7.629 1 88.69 156 ALA A C 1
ATOM 1178 O O . ALA A 1 156 ? 41.031 39.531 -7.258 1 88.69 156 ALA A O 1
ATOM 1179 N N . LYS A 1 157 ? 41.219 41.438 -8.5 1 89.75 157 LYS A N 1
ATOM 1180 C CA . LYS A 1 157 ? 42.562 41.094 -8.992 1 89.75 157 LYS A CA 1
ATOM 1181 C C . LYS A 1 157 ? 43.531 40.906 -7.84 1 89.75 157 LYS A C 1
ATOM 1183 O O . LYS A 1 157 ? 43.5 41.656 -6.871 1 89.75 157 LYS A O 1
ATOM 1188 N N . PRO A 1 158 ? 44.375 39.812 -8.055 1 87.44 158 PRO A N 1
ATOM 1189 C CA . PRO A 1 158 ? 45.312 39.594 -6.973 1 87.44 158 PRO A CA 1
ATOM 1190 C C . PRO A 1 158 ? 46.125 40.844 -6.617 1 87.44 158 PRO A C 1
ATOM 1192 O O . PRO A 1 158 ? 46.562 41.562 -7.508 1 87.44 158 PRO A O 1
ATOM 1195 N N . GLY A 1 159 ? 46.219 41.156 -5.383 1 85.38 159 GLY A N 1
ATOM 1196 C CA . GLY A 1 159 ? 46.938 42.344 -4.938 1 85.38 159 GLY A CA 1
ATOM 1197 C C . GLY A 1 159 ? 46.031 43.5 -4.613 1 85.38 159 GLY A C 1
ATOM 1198 O O . GLY A 1 159 ? 46.469 44.5 -4.035 1 85.38 159 GLY A O 1
ATOM 1199 N N . THR A 1 160 ? 44.844 43.344 -5.156 1 83.81 160 THR A N 1
ATOM 1200 C CA . THR A 1 160 ? 43.875 44.375 -4.859 1 83.81 160 THR A CA 1
ATOM 1201 C C . THR A 1 160 ? 42.781 43.844 -3.924 1 83.81 160 THR A C 1
ATOM 1203 O O . THR A 1 160 ? 42.719 42.625 -3.691 1 83.81 160 THR A O 1
ATOM 1206 N N . SER A 1 161 ? 42.156 44.719 -3.18 1 82.44 161 SER A N 1
ATOM 1207 C CA . SER A 1 161 ? 41.062 44.312 -2.311 1 82.44 161 SER A CA 1
ATOM 1208 C C . SER A 1 161 ? 39.781 45.094 -2.615 1 82.44 161 SER A C 1
ATOM 1210 O O . SER A 1 161 ? 39.875 46.25 -3.078 1 82.44 161 SER A O 1
ATOM 1212 N N . PRO A 1 162 ? 38.719 44.375 -2.514 1 81.5 162 PRO A N 1
ATOM 1213 C CA . PRO A 1 162 ? 37.469 45.125 -2.713 1 81.5 162 PRO A CA 1
ATOM 1214 C C . PRO A 1 162 ? 37.312 46.281 -1.744 1 81.5 162 PRO A C 1
ATOM 1216 O O . PRO A 1 162 ? 37.75 46.188 -0.59 1 81.5 162 PRO A O 1
ATOM 1219 N N . SER A 1 163 ? 36.844 47.375 -2.236 1 84.12 163 SER A N 1
ATOM 1220 C CA . SER A 1 163 ? 36.656 48.562 -1.414 1 84.12 163 SER A CA 1
ATOM 1221 C C . SER A 1 163 ? 35.219 48.656 -0.931 1 84.12 163 SER A C 1
ATOM 1223 O O . SER A 1 163 ? 34.281 48.188 -1.587 1 84.12 163 SER A O 1
ATOM 1225 N N . VAL A 1 164 ? 35.094 49.125 0.237 1 85.12 164 VAL A N 1
ATOM 1226 C CA . VAL A 1 164 ? 33.75 49.344 0.812 1 85.12 164 VAL A CA 1
ATOM 1227 C C . VAL A 1 164 ? 33 50.375 -0.019 1 85.12 164 VAL A C 1
ATOM 1229 O O . VAL A 1 164 ? 33.531 51.375 -0.424 1 85.12 164 VAL A O 1
ATOM 1232 N N . CYS A 1 165 ? 31.797 49.938 -0.376 1 85.69 165 CYS A N 1
ATOM 1233 C CA . CYS A 1 165 ? 30.953 50.875 -1.148 1 85.69 165 CYS A CA 1
ATOM 1234 C C . CYS A 1 165 ? 30.703 52.156 -0.38 1 85.69 165 CYS A C 1
ATOM 1236 O O . CYS A 1 165 ? 30.219 52.125 0.751 1 85.69 165 CYS A O 1
ATOM 1238 N N . GLY A 1 166 ? 31 53.219 -0.909 1 83.25 166 GLY A N 1
ATOM 1239 C CA . GLY A 1 166 ? 30.844 54.5 -0.264 1 83.25 166 GLY A CA 1
ATOM 1240 C C . GLY A 1 166 ? 29.391 54.906 -0.099 1 83.25 166 GLY A C 1
ATOM 1241 O O . GLY A 1 166 ? 29.047 55.656 0.817 1 83.25 166 GLY A O 1
ATOM 1242 N N . THR A 1 167 ? 28.656 54.375 -1.004 1 84.56 167 THR A N 1
ATOM 1243 C CA . THR A 1 167 ? 27.25 54.781 -0.998 1 84.56 167 THR A CA 1
ATOM 1244 C C . THR A 1 167 ? 26.516 54.094 0.153 1 84.56 167 THR A C 1
ATOM 1246 O O . THR A 1 167 ? 25.734 54.75 0.864 1 84.56 167 THR A O 1
ATOM 1249 N N . CYS A 1 168 ? 26.781 52.906 0.344 1 81.56 168 CYS A N 1
ATOM 1250 C CA . CYS A 1 168 ? 26.016 52.188 1.362 1 81.56 168 CYS A CA 1
ATOM 1251 C C . CYS A 1 168 ? 26.875 51.875 2.578 1 81.56 168 CYS A C 1
ATOM 1253 O O . CYS A 1 168 ? 26.422 51.25 3.529 1 81.56 168 CYS A O 1
ATOM 1255 N N . GLY A 1 169 ? 28.078 52.281 2.555 1 83.62 169 GLY A N 1
ATOM 1256 C CA . GLY A 1 169 ? 29 52.062 3.666 1 83.62 169 GLY A CA 1
ATOM 1257 C C . GLY A 1 169 ? 29.203 50.594 3.998 1 83.62 169 GLY A C 1
ATOM 1258 O O . GLY A 1 169 ? 29.328 50.219 5.168 1 83.62 169 GLY A O 1
ATOM 1259 N N . GLY A 1 170 ? 29.062 49.812 2.943 1 80.25 170 GLY A N 1
ATOM 1260 C CA . GLY A 1 170 ? 29.328 48.375 3.135 1 80.25 170 GLY A CA 1
ATOM 1261 C C . GLY A 1 170 ? 28.062 47.562 3.369 1 80.25 170 GLY A C 1
ATOM 1262 O O . GLY A 1 170 ? 28.109 46.344 3.398 1 80.25 170 GLY A O 1
ATOM 1263 N N . ALA A 1 171 ? 26.938 48.219 3.539 1 79.38 171 ALA A N 1
ATOM 1264 C CA . ALA A 1 171 ? 25.703 47.531 3.922 1 79.38 171 ALA A CA 1
ATOM 1265 C C . ALA A 1 171 ? 25.062 46.844 2.721 1 79.38 171 ALA A C 1
ATOM 1267 O O . ALA A 1 171 ? 24.359 45.844 2.871 1 79.38 171 ALA A O 1
ATOM 1268 N N . GLY A 1 172 ? 25.391 47.281 1.554 1 78.31 172 GLY A N 1
ATOM 1269 C CA . GLY A 1 172 ? 24.844 46.719 0.329 1 78.31 172 GLY A CA 1
ATOM 1270 C C . GLY A 1 172 ? 23.406 47.125 0.07 1 78.31 172 GLY A C 1
ATOM 1271 O O . GLY A 1 172 ? 22.828 46.781 -0.958 1 78.31 172 GLY A O 1
ATOM 1272 N N . ARG A 1 173 ? 22.812 47.812 1.095 1 82.12 173 ARG A N 1
ATOM 1273 C CA . ARG A 1 173 ? 21.438 48.281 0.947 1 82.12 173 ARG A CA 1
ATOM 1274 C C . ARG A 1 173 ? 21.328 49.75 1.303 1 82.12 173 ARG A C 1
ATOM 1276 O O . ARG A 1 173 ? 22.156 50.281 2.041 1 82.12 173 ARG A O 1
ATOM 1283 N N . VAL A 1 174 ? 20.484 50.344 0.596 1 82.56 174 VAL A N 1
ATOM 1284 C CA . VAL A 1 174 ? 20.203 51.75 0.891 1 82.56 174 VAL A CA 1
ATOM 1285 C C . VAL A 1 174 ? 18.734 51.938 1.229 1 82.56 174 VAL A C 1
ATOM 1287 O O . VAL A 1 174 ? 17.875 51.219 0.683 1 82.56 174 VAL A O 1
ATOM 1290 N N . ARG A 1 175 ? 18.5 52.531 2.33 1 79.19 175 ARG A N 1
ATOM 1291 C CA . ARG A 1 175 ? 17.141 52.844 2.762 1 79.19 175 ARG A CA 1
ATOM 1292 C C . ARG A 1 175 ? 16.562 54.031 1.997 1 79.19 175 ARG A C 1
ATOM 1294 O O . ARG A 1 175 ? 17.172 55.094 1.968 1 79.19 175 ARG A O 1
ATOM 1301 N N . ALA A 1 176 ? 15.766 53.75 1.142 1 75.19 176 ALA A N 1
ATOM 1302 C CA . ALA A 1 176 ? 15.031 54.812 0.492 1 75.19 176 ALA A CA 1
ATOM 1303 C C . ALA A 1 176 ? 13.781 55.188 1.282 1 75.19 176 ALA A C 1
ATOM 1305 O O . ALA A 1 176 ? 12.969 54.312 1.609 1 75.19 176 ALA A O 1
ATOM 1306 N N . THR A 1 177 ? 13.922 56.344 1.875 1 69.94 177 THR A N 1
ATOM 1307 C CA . THR A 1 177 ? 12.773 56.812 2.643 1 69.94 177 THR A CA 1
ATOM 1308 C C . THR A 1 177 ? 11.797 57.562 1.749 1 69.94 177 THR A C 1
ATOM 1310 O O . THR A 1 177 ? 12.188 58.469 1.027 1 69.94 177 THR A O 1
ATOM 1313 N N . GLN A 1 178 ? 10.875 57 1.405 1 66 178 GLN A N 1
ATOM 1314 C CA . GLN A 1 178 ? 9.789 57.75 0.781 1 66 178 GLN A CA 1
ATOM 1315 C C . GLN A 1 178 ? 8.695 58.062 1.789 1 66 178 GLN A C 1
ATOM 1317 O O . GLN A 1 178 ? 7.855 57.219 2.096 1 66 178 GLN A O 1
ATOM 1322 N N . GLY A 1 179 ? 8.664 59.344 2.189 1 61.72 179 GLY A N 1
ATOM 1323 C CA . GLY A 1 179 ? 7.734 59.719 3.238 1 61.72 179 GLY A CA 1
ATOM 1324 C C . GLY A 1 179 ? 8.016 59.031 4.562 1 61.72 179 GLY A C 1
ATOM 1325 O O . GLY A 1 179 ? 9.133 59.094 5.082 1 61.72 179 GLY A O 1
ATOM 1326 N N . PHE A 1 180 ? 7.039 58.344 5.102 1 65.12 180 PHE A N 1
ATOM 1327 C CA . PHE A 1 180 ? 7.148 57.656 6.391 1 65.12 180 PHE A CA 1
ATOM 1328 C C . PHE A 1 180 ? 7.641 56.219 6.219 1 65.12 180 PHE A C 1
ATOM 1330 O O . PHE A 1 180 ? 7.953 55.562 7.199 1 65.12 180 PHE A O 1
ATOM 1337 N N . PHE A 1 181 ? 7.578 55.719 5.043 1 60.59 181 PHE A N 1
ATOM 1338 C CA . PHE A 1 181 ? 8.008 54.344 4.777 1 60.59 181 PHE A CA 1
ATOM 1339 C C . PHE A 1 181 ? 9.477 54.312 4.348 1 60.59 181 PHE A C 1
ATOM 1341 O O . PHE A 1 181 ? 9.914 55.156 3.559 1 60.59 181 PHE A O 1
ATOM 1348 N N . ALA A 1 182 ? 10.188 53.531 5.023 1 74.62 182 ALA A N 1
ATOM 1349 C CA . ALA A 1 182 ? 11.57 53.281 4.625 1 74.62 182 ALA A CA 1
ATOM 1350 C C . ALA A 1 182 ? 11.711 51.938 3.957 1 74.62 182 ALA A C 1
ATOM 1352 O O . ALA A 1 182 ? 11.305 50.906 4.523 1 74.62 182 ALA A O 1
ATOM 1353 N N . VAL A 1 183 ? 11.781 51.938 2.695 1 75.31 183 VAL A N 1
ATOM 1354 C CA . VAL A 1 183 ? 12.016 50.688 1.969 1 75.31 183 VAL A CA 1
ATOM 1355 C C . VAL A 1 183 ? 13.516 50.469 1.769 1 75.31 183 VAL A C 1
ATOM 1357 O O . VAL A 1 183 ? 14.227 51.375 1.35 1 75.31 183 VAL A O 1
ATOM 1360 N N . GLU A 1 184 ? 13.898 49.406 2.25 1 77.81 184 GLU A N 1
ATOM 1361 C CA . GLU A 1 184 ? 15.297 49.062 2.035 1 77.81 184 GLU A CA 1
ATOM 1362 C C . GLU A 1 184 ? 15.5 48.406 0.667 1 77.81 184 GLU A C 1
ATOM 1364 O O . GLU A 1 184 ? 14.75 47.5 0.283 1 77.81 184 GLU A O 1
ATOM 1369 N N . ARG A 1 185 ? 16.203 49.062 -0.112 1 79.38 185 ARG A N 1
ATOM 1370 C CA . ARG A 1 185 ? 16.531 48.5 -1.413 1 79.38 185 ARG A CA 1
ATOM 1371 C C . ARG A 1 185 ? 18.031 48.219 -1.527 1 79.38 185 ARG A C 1
ATOM 1373 O O . ARG A 1 185 ? 18.828 48.781 -0.76 1 79.38 185 ARG A O 1
ATOM 1380 N N . GLY A 1 186 ? 18.469 47.281 -2.455 1 80.94 186 GLY A N 1
ATOM 1381 C CA . GLY A 1 186 ? 19.875 47.031 -2.742 1 80.94 186 GLY A CA 1
ATOM 1382 C C . GLY A 1 186 ? 20.594 48.281 -3.221 1 80.94 186 GLY A C 1
ATOM 1383 O O . GLY A 1 186 ? 20.047 49.062 -3.988 1 80.94 186 GLY A O 1
ATOM 1384 N N . CYS A 1 187 ? 21.75 48.5 -2.664 1 82.44 187 CYS A N 1
ATOM 1385 C CA . CYS A 1 187 ? 22.547 49.656 -3.064 1 82.44 187 CYS A CA 1
ATOM 1386 C C . CYS A 1 187 ? 22.812 49.656 -4.566 1 82.44 187 CYS A C 1
ATOM 1388 O O . CYS A 1 187 ? 23.312 48.656 -5.105 1 82.44 187 CYS A O 1
ATOM 1390 N N . PRO A 1 188 ? 22.375 50.562 -5.301 1 85.88 188 PRO A N 1
ATOM 1391 C CA . PRO A 1 188 ? 22.531 50.594 -6.754 1 85.88 188 PRO A CA 1
ATOM 1392 C C . PRO A 1 188 ? 24 50.625 -7.184 1 85.88 188 PRO A C 1
ATOM 1394 O O . PRO A 1 188 ? 24.344 50.188 -8.289 1 85.88 188 PRO A O 1
ATOM 1397 N N . ARG A 1 189 ? 24.844 51.219 -6.375 1 85.38 189 ARG A N 1
ATOM 1398 C CA . ARG A 1 189 ? 26.234 51.375 -6.746 1 85.38 189 ARG A CA 1
ATOM 1399 C C . ARG A 1 189 ? 26.969 50.031 -6.684 1 85.38 189 ARG A C 1
ATOM 1401 O O . ARG A 1 189 ? 27.75 49.719 -7.582 1 85.38 189 ARG A O 1
ATOM 1408 N N . CYS A 1 190 ? 26.812 49.312 -5.672 1 80.81 190 CYS A N 1
ATOM 1409 C CA . CYS A 1 190 ? 27.547 48.062 -5.5 1 80.81 190 CYS A CA 1
ATOM 1410 C C . CYS A 1 190 ? 26.672 46.844 -5.828 1 80.81 190 CYS A C 1
ATOM 1412 O O . CYS A 1 190 ? 27.109 45.719 -5.703 1 80.81 190 CYS A O 1
ATOM 1414 N N . GLY A 1 191 ? 25.469 47.125 -6.293 1 81 191 GLY A N 1
ATOM 1415 C CA . GLY A 1 191 ? 24.531 46.094 -6.652 1 81 191 GLY A CA 1
ATOM 1416 C C . GLY A 1 191 ? 24.188 45.188 -5.488 1 81 191 GLY A C 1
ATOM 1417 O O . GLY A 1 191 ? 24 43.969 -5.664 1 81 191 GLY A O 1
ATOM 1418 N N . GLY A 1 192 ? 24.203 45.844 -4.258 1 76.81 192 GLY A N 1
ATOM 1419 C CA . GLY A 1 192 ? 23.781 45.094 -3.08 1 76.81 192 GLY A CA 1
ATOM 1420 C C . GLY A 1 192 ? 24.938 44.406 -2.373 1 76.81 192 GLY A C 1
ATOM 1421 O O . GLY A 1 192 ? 24.766 43.812 -1.302 1 76.81 192 GLY A O 1
ATOM 1422 N N . SER A 1 193 ? 26.172 44.438 -2.959 1 76.12 193 SER A N 1
ATOM 1423 C CA . SER A 1 193 ? 27.281 43.656 -2.414 1 76.12 193 SER A CA 1
ATOM 1424 C C . SER A 1 193 ? 27.953 44.375 -1.255 1 76.12 193 SER A C 1
ATOM 1426 O O . SER A 1 193 ? 28.578 43.75 -0.404 1 76.12 193 SER A O 1
ATOM 1428 N N . GLY A 1 194 ? 27.719 45.625 -1.143 1 76.62 194 GLY A N 1
ATOM 1429 C CA . GLY A 1 194 ? 28.344 46.469 -0.125 1 76.62 194 GLY A CA 1
ATOM 1430 C C . GLY A 1 194 ? 29.812 46.75 -0.417 1 76.62 194 GLY A C 1
ATOM 1431 O O . GLY A 1 194 ? 30.422 47.594 0.252 1 76.62 194 GLY A O 1
ATOM 1432 N N . ARG A 1 195 ? 30.375 45.969 -1.397 1 82.44 195 ARG A N 1
ATOM 1433 C CA . ARG A 1 195 ? 31.781 46.156 -1.774 1 82.44 195 ARG A CA 1
ATOM 1434 C C . ARG A 1 195 ? 31.906 46.375 -3.275 1 82.44 195 ARG A C 1
ATOM 1436 O O . ARG A 1 195 ? 31.047 45.969 -4.051 1 82.44 195 ARG A O 1
ATOM 1443 N N . LEU A 1 196 ? 32.844 47.281 -3.613 1 83.94 196 LEU A N 1
ATOM 1444 C CA . LEU A 1 196 ? 33.125 47.562 -5.02 1 83.94 196 LEU A CA 1
ATOM 1445 C C . LEU A 1 196 ? 34.438 46.906 -5.445 1 83.94 196 LEU A C 1
ATOM 1447 O O . LEU A 1 196 ? 35.438 47.062 -4.777 1 83.94 196 LEU A O 1
ATOM 1451 N N . VAL A 1 197 ? 34.281 46.062 -6.422 1 84.06 197 VAL A N 1
ATOM 1452 C CA . VAL A 1 197 ? 35.469 45.5 -7.027 1 84.06 197 VAL A CA 1
ATOM 1453 C C . VAL A 1 197 ? 35.938 46.344 -8.203 1 84.06 197 VAL A C 1
ATOM 1455 O O . VAL A 1 197 ? 35.312 46.312 -9.273 1 84.06 197 VAL A O 1
ATOM 1458 N N . LEU A 1 198 ? 36.844 47.125 -7.988 1 84.75 198 LEU A N 1
ATOM 1459 C CA . LEU A 1 198 ? 37.312 48.062 -9.008 1 84.75 198 LEU A CA 1
ATOM 1460 C C . LEU A 1 198 ? 38.094 47.344 -10.094 1 84.75 198 LEU A C 1
ATOM 1462 O O . LEU A 1 198 ? 37.969 47.656 -11.273 1 84.75 198 LEU A O 1
ATOM 1466 N N . ASP A 1 199 ? 38.906 46.375 -9.703 1 89 199 ASP A N 1
ATOM 1467 C CA . ASP A 1 199 ? 39.656 45.531 -10.617 1 89 199 ASP A CA 1
ATOM 1468 C C . ASP A 1 199 ? 39.219 44.062 -10.492 1 89 199 ASP A C 1
ATOM 1470 O O . ASP A 1 199 ? 39.75 43.312 -9.664 1 89 199 ASP A O 1
ATOM 1474 N N . PRO A 1 200 ? 38.344 43.75 -11.375 1 90.38 200 PRO A N 1
ATOM 1475 C CA . PRO A 1 200 ? 37.812 42.375 -11.273 1 90.38 200 PRO A CA 1
ATOM 1476 C C . PRO A 1 200 ? 38.844 41.312 -11.641 1 90.38 200 PRO A C 1
ATOM 1478 O O . PRO A 1 200 ? 39.719 41.562 -12.484 1 90.38 200 PRO A O 1
ATOM 1481 N N . CYS A 1 201 ? 38.781 40.25 -10.883 1 92.5 201 CYS A N 1
ATOM 1482 C CA . CYS A 1 201 ? 39.594 39.094 -11.18 1 92.5 201 CYS A CA 1
ATOM 1483 C C . CYS A 1 201 ? 39.406 38.625 -12.617 1 92.5 201 CYS A C 1
ATOM 1485 O O . CYS A 1 201 ? 38.281 38.594 -13.117 1 92.5 201 CYS A O 1
ATOM 1487 N N . SER A 1 202 ? 40.406 38.281 -13.359 1 91.12 202 SER A N 1
ATOM 1488 C CA . SER A 1 202 ? 40.344 37.906 -14.766 1 91.12 202 SER A CA 1
ATOM 1489 C C . SER A 1 202 ? 39.719 36.531 -14.93 1 91.12 202 SER A C 1
ATOM 1491 O O . SER A 1 202 ? 39.125 36.219 -15.969 1 91.12 202 SER A O 1
ATOM 1493 N N . ASN A 1 203 ? 39.875 35.781 -13.906 1 91.88 203 ASN A N 1
ATOM 1494 C CA . ASN A 1 203 ? 39.438 34.406 -13.992 1 91.88 203 ASN A CA 1
ATOM 1495 C C . ASN A 1 203 ? 37.938 34.281 -13.664 1 91.88 203 ASN A C 1
ATOM 1497 O O . ASN A 1 203 ? 37.188 33.594 -14.367 1 91.88 203 ASN A O 1
ATOM 1501 N N . CYS A 1 204 ? 37.469 34.875 -12.617 1 91.44 204 CYS A N 1
ATOM 1502 C CA . CYS A 1 204 ? 36.094 34.719 -12.172 1 91.44 204 CYS A CA 1
ATOM 1503 C C . CYS A 1 204 ? 35.25 35.969 -12.5 1 91.44 204 CYS A C 1
ATOM 1505 O O . CYS A 1 204 ? 34.062 36 -12.25 1 91.44 204 CYS A O 1
ATOM 1507 N N . HIS A 1 205 ? 35.844 37.094 -12.906 1 89.75 205 HIS A N 1
ATOM 1508 C CA . HIS A 1 205 ? 35.188 38.312 -13.359 1 89.75 205 HIS A CA 1
ATOM 1509 C C . HIS A 1 205 ? 34.375 38.969 -12.234 1 89.75 205 HIS A C 1
ATOM 1511 O O . HIS A 1 205 ? 33.281 39.438 -12.453 1 89.75 205 HIS A O 1
ATOM 1517 N N . GLY A 1 206 ? 34.969 38.781 -11.141 1 84.44 206 GLY A N 1
ATOM 1518 C CA . GLY A 1 206 ? 34.375 39.5 -10.023 1 84.44 206 GLY A CA 1
ATOM 1519 C C . GLY A 1 206 ? 33.5 38.625 -9.156 1 84.44 206 GLY A C 1
ATOM 1520 O O . GLY A 1 206 ? 33.031 39.031 -8.086 1 84.44 206 GLY A O 1
ATOM 1521 N N . HIS A 1 207 ? 33.25 37.406 -9.531 1 85.06 207 HIS A N 1
ATOM 1522 C CA . HIS A 1 207 ? 32.281 36.562 -8.836 1 85.06 207 HIS A CA 1
ATOM 1523 C C . HIS A 1 207 ? 32.906 35.875 -7.625 1 85.06 207 HIS A C 1
ATOM 1525 O O . HIS A 1 207 ? 32.219 35.562 -6.656 1 85.06 207 HIS A O 1
ATOM 1531 N N . GLY A 1 208 ? 34.125 35.719 -7.66 1 87.69 208 GLY A N 1
ATOM 1532 C CA . GLY A 1 208 ? 34.844 35.031 -6.586 1 87.69 208 GLY A CA 1
ATOM 1533 C C . GLY A 1 208 ? 34.719 33.5 -6.656 1 87.69 208 GLY A C 1
ATOM 1534 O O . GLY A 1 208 ? 35.312 32.812 -5.848 1 87.69 208 GLY A O 1
ATOM 1535 N N . GLN A 1 209 ? 33.875 33.062 -7.574 1 91.38 209 GLN A N 1
ATOM 1536 C CA . GLN A 1 209 ? 33.656 31.641 -7.75 1 91.38 209 GLN A CA 1
ATOM 1537 C C . GLN A 1 209 ? 33.719 31.25 -9.227 1 91.38 209 GLN A C 1
ATOM 1539 O O . GLN A 1 209 ? 33.5 32.094 -10.102 1 91.38 209 GLN A O 1
ATOM 1544 N N . VAL A 1 210 ? 34.125 30.016 -9.438 1 92.5 210 VAL A N 1
ATOM 1545 C CA . VAL A 1 210 ? 34.125 29.453 -10.789 1 92.5 210 VAL A CA 1
ATOM 1546 C C . VAL A 1 210 ? 33.469 28.078 -10.797 1 92.5 210 VAL A C 1
ATOM 1548 O O . VAL A 1 210 ? 33.625 27.312 -9.844 1 92.5 210 VAL A O 1
ATOM 1551 N N . ARG A 1 211 ? 32.656 27.844 -11.859 1 91.88 211 ARG A N 1
ATOM 1552 C CA . ARG A 1 211 ? 32.031 26.531 -12 1 91.88 211 ARG A CA 1
ATOM 1553 C C . ARG A 1 211 ? 33 25.531 -12.617 1 91.88 211 ARG A C 1
ATOM 1555 O O . ARG A 1 211 ? 33.625 25.797 -13.648 1 91.88 211 ARG A O 1
ATOM 1562 N N . ARG A 1 212 ? 33.219 24.406 -11.914 1 91.62 212 ARG A N 1
ATOM 1563 C CA . ARG A 1 212 ? 34.062 23.328 -12.391 1 91.62 212 ARG A CA 1
ATOM 1564 C C . ARG A 1 212 ? 33.469 21.969 -12.078 1 91.62 212 ARG A C 1
ATOM 1566 O O . ARG A 1 212 ? 32.531 21.859 -11.258 1 91.62 212 ARG A O 1
ATOM 1573 N N . GLU A 1 213 ? 33.969 20.984 -12.883 1 93.75 213 GLU A N 1
ATOM 1574 C CA . GLU A 1 213 ? 33.562 19.594 -12.594 1 93.75 213 GLU A CA 1
ATOM 1575 C C . GLU A 1 213 ? 34.531 18.953 -11.594 1 93.75 213 GLU A C 1
ATOM 1577 O O . GLU A 1 213 ? 35.75 19.016 -11.758 1 93.75 213 GLU A O 1
ATOM 1582 N N . ARG A 1 214 ? 33.969 18.438 -10.562 1 90.44 214 ARG A N 1
ATOM 1583 C CA . ARG A 1 214 ? 34.781 17.766 -9.539 1 90.44 214 ARG A CA 1
ATOM 1584 C C . ARG A 1 214 ? 34.531 16.266 -9.562 1 90.44 214 ARG A C 1
ATOM 1586 O O . ARG A 1 214 ? 33.375 15.812 -9.734 1 90.44 214 ARG A O 1
ATOM 1593 N N . ILE A 1 215 ? 35.594 15.477 -9.43 1 93.88 215 ILE A N 1
ATOM 1594 C CA . ILE A 1 215 ? 35.5 14.023 -9.32 1 93.88 215 ILE A CA 1
ATOM 1595 C C . ILE A 1 215 ? 35.625 13.609 -7.855 1 93.88 215 ILE A C 1
ATOM 1597 O O . ILE A 1 215 ? 36.594 13.945 -7.184 1 93.88 215 ILE A O 1
ATOM 1601 N N . LEU A 1 216 ? 34.594 12.977 -7.406 1 94.5 216 LEU A N 1
ATOM 1602 C CA . LEU A 1 216 ? 34.562 12.547 -6.012 1 94.5 216 LEU A CA 1
ATOM 1603 C C . LEU A 1 216 ? 34.406 11.031 -5.918 1 94.5 216 LEU A C 1
ATOM 1605 O O . LEU A 1 216 ? 33.688 10.438 -6.73 1 94.5 216 LEU A O 1
ATOM 1609 N N . SER A 1 217 ? 35.062 10.461 -4.926 1 94.94 217 SER A N 1
ATOM 1610 C CA . SER A 1 217 ? 34.906 9.039 -4.645 1 94.94 217 SER A CA 1
ATOM 1611 C C . SER A 1 217 ? 33.906 8.812 -3.523 1 94.94 217 SER A C 1
ATOM 1613 O O . SER A 1 217 ? 34.031 9.367 -2.43 1 94.94 217 SER A O 1
ATOM 1615 N N . VAL A 1 218 ? 32.875 8.109 -3.84 1 94.69 218 VAL A N 1
ATOM 1616 C CA . VAL A 1 218 ? 31.828 7.848 -2.865 1 94.69 218 VAL A CA 1
ATOM 1617 C C . VAL A 1 218 ? 31.844 6.375 -2.465 1 94.69 218 VAL A C 1
ATOM 1619 O O . VAL A 1 218 ? 31.844 5.492 -3.326 1 94.69 218 VAL A O 1
ATOM 1622 N N . ARG A 1 219 ? 31.859 6.215 -1.185 1 95.31 219 ARG A N 1
ATOM 1623 C CA . ARG A 1 219 ? 31.781 4.855 -0.66 1 95.31 219 ARG A CA 1
ATOM 1624 C C . ARG A 1 219 ? 30.344 4.484 -0.319 1 95.31 219 ARG A C 1
ATOM 1626 O O . ARG A 1 219 ? 29.703 5.156 0.488 1 95.31 219 ARG A O 1
ATOM 1633 N N . ILE A 1 220 ? 29.891 3.432 -0.951 1 94.81 220 ILE A N 1
ATOM 1634 C CA . ILE A 1 220 ? 28.562 2.898 -0.69 1 94.81 220 ILE A CA 1
ATOM 1635 C C . ILE A 1 220 ? 28.656 1.724 0.28 1 94.81 220 ILE A C 1
ATOM 1637 O O . ILE A 1 220 ? 29.266 0.7 -0.033 1 94.81 220 ILE A O 1
ATOM 1641 N N . PRO A 1 221 ? 28.062 1.856 1.432 1 93.81 221 PRO A N 1
ATOM 1642 C CA . PRO A 1 221 ? 28.109 0.752 2.393 1 93.81 221 PRO A CA 1
ATOM 1643 C C . PRO A 1 221 ? 27.297 -0.458 1.941 1 93.81 221 PRO A C 1
ATOM 1645 O O . PRO A 1 221 ? 26.297 -0.305 1.222 1 93.81 221 PRO A O 1
ATOM 1648 N N . ALA A 1 222 ? 27.75 -1.628 2.393 1 92.81 222 ALA A N 1
ATOM 1649 C CA . ALA A 1 222 ? 27 -2.852 2.109 1 92.81 222 ALA A CA 1
ATOM 1650 C C . ALA A 1 222 ? 25.656 -2.854 2.828 1 92.81 222 ALA A C 1
ATOM 1652 O O . ALA A 1 222 ? 25.578 -2.482 4 1 92.81 222 ALA A O 1
ATOM 1653 N N . GLY A 1 223 ? 24.672 -3.211 2.066 1 93.12 223 GLY A N 1
ATOM 1654 C CA . GLY A 1 223 ? 23.359 -3.352 2.672 1 93.12 223 GLY A CA 1
ATOM 1655 C C . GLY A 1 223 ? 22.5 -2.123 2.498 1 93.12 223 GLY A C 1
ATOM 1656 O O . GLY A 1 223 ? 21.391 -2.047 3.059 1 93.12 223 GLY A O 1
ATOM 1657 N N . VAL A 1 224 ? 22.922 -1.18 1.725 1 94.06 224 VAL A N 1
ATOM 1658 C CA . VAL A 1 224 ? 22.203 0.072 1.551 1 94.06 224 VAL A CA 1
ATOM 1659 C C . VAL A 1 224 ? 20.859 -0.203 0.885 1 94.06 224 VAL A C 1
ATOM 1661 O O . VAL A 1 224 ? 20.75 -1.079 0.023 1 94.06 224 VAL A O 1
ATOM 1664 N N . ASP A 1 225 ? 19.844 0.589 1.27 1 93.31 225 ASP A N 1
ATOM 1665 C CA . ASP A 1 225 ? 18.484 0.431 0.745 1 93.31 225 ASP A CA 1
ATOM 1666 C C . ASP A 1 225 ? 18.219 1.406 -0.4 1 93.31 225 ASP A C 1
ATOM 1668 O O . ASP A 1 225 ? 18.906 2.42 -0.53 1 93.31 225 ASP A O 1
ATOM 1672 N N . ASP A 1 226 ? 17.234 0.983 -1.118 1 94.44 226 ASP A N 1
ATOM 1673 C CA . ASP A 1 226 ? 16.766 1.899 -2.15 1 94.44 226 ASP A CA 1
ATOM 1674 C C . ASP A 1 226 ? 16.234 3.195 -1.536 1 94.44 226 ASP A C 1
ATOM 1676 O O . ASP A 1 226 ? 15.477 3.164 -0.565 1 94.44 226 ASP A O 1
ATOM 1680 N N . GLY A 1 227 ? 16.688 4.328 -2.08 1 94 227 GLY A N 1
ATOM 1681 C CA . GLY A 1 227 ? 16.266 5.621 -1.574 1 94 227 GLY A CA 1
ATOM 1682 C C . GLY A 1 227 ? 17.156 6.168 -0.482 1 94 227 GLY A C 1
ATOM 1683 O O . GLY A 1 227 ? 16.938 7.273 0.015 1 94 227 GLY A O 1
ATOM 1684 N N . ALA A 1 228 ? 18.125 5.434 -0.118 1 94.31 228 ALA A N 1
ATOM 1685 C CA . ALA A 1 228 ? 19.062 5.91 0.892 1 94.31 228 ALA A CA 1
ATOM 1686 C C . ALA A 1 228 ? 19.766 7.191 0.435 1 94.31 228 ALA A C 1
ATOM 1688 O O . ALA A 1 228 ? 19.906 7.434 -0.766 1 94.31 228 ALA A O 1
ATOM 1689 N N . ARG A 1 229 ? 20.141 8 1.43 1 95.5 229 ARG A N 1
ATOM 1690 C CA . ARG A 1 229 ? 20.828 9.258 1.162 1 95.5 229 ARG A CA 1
ATOM 1691 C C . ARG A 1 229 ? 22.188 9.289 1.852 1 95.5 229 ARG A C 1
ATOM 1693 O O . ARG A 1 229 ? 22.297 8.953 3.031 1 95.5 229 ARG A O 1
ATOM 1700 N N . ILE A 1 230 ? 23.203 9.664 1.151 1 95.38 230 ILE A N 1
ATOM 1701 C CA . ILE A 1 230 ? 24.547 9.844 1.688 1 95.38 230 ILE A CA 1
ATOM 1702 C C . ILE A 1 230 ? 24.953 11.312 1.619 1 95.38 230 ILE A C 1
ATOM 1704 O O . ILE A 1 230 ? 24.891 11.93 0.552 1 95.38 230 ILE A O 1
ATOM 1708 N N . ARG A 1 231 ? 25.344 11.836 2.705 1 96.5 231 ARG A N 1
ATOM 1709 C CA . ARG A 1 231 ? 25.766 13.227 2.771 1 96.5 231 ARG A CA 1
ATOM 1710 C C . ARG A 1 231 ? 27.281 13.352 2.775 1 96.5 231 ARG A C 1
ATOM 1712 O O . ARG A 1 231 ? 27.969 12.711 3.582 1 96.5 231 ARG A O 1
ATOM 1719 N N . LEU A 1 232 ? 27.828 14.086 1.932 1 95.44 232 LEU A N 1
ATOM 1720 C CA . LEU A 1 232 ? 29.234 14.5 1.948 1 95.44 232 LEU A CA 1
ATOM 1721 C C . LEU A 1 232 ? 29.359 15.961 2.381 1 95.44 232 LEU A C 1
ATOM 1723 O O . LEU A 1 232 ? 29.094 16.875 1.596 1 95.44 232 LEU A O 1
ATOM 1727 N N . ALA A 1 233 ? 29.891 16.078 3.475 1 95.56 233 ALA A N 1
ATOM 1728 C CA . ALA A 1 233 ? 29.984 17.406 4.078 1 95.56 233 ALA A CA 1
ATOM 1729 C C . ALA A 1 233 ? 31 18.266 3.348 1 95.56 233 ALA A C 1
ATOM 1731 O O . ALA A 1 233 ? 32.125 17.828 3.078 1 95.56 233 ALA A O 1
ATOM 1732 N N . GLY A 1 234 ? 30.625 19.516 3.008 1 94 234 GLY A N 1
ATOM 1733 C CA . GLY A 1 234 ? 31.531 20.484 2.436 1 94 234 GLY A CA 1
ATOM 1734 C C . GLY A 1 234 ? 31.844 20.234 0.971 1 94 234 GLY A C 1
ATOM 1735 O O . GLY A 1 234 ? 32.812 20.781 0.425 1 94 234 GLY A O 1
ATOM 1736 N N . GLU A 1 235 ? 31.062 19.375 0.466 1 94.31 235 GLU A N 1
ATOM 1737 C CA . GLU A 1 235 ? 31.328 19.031 -0.927 1 94.31 235 GLU A CA 1
ATOM 1738 C C . GLU A 1 235 ? 30.297 19.656 -1.861 1 94.31 235 GLU A C 1
ATOM 1740 O O . GLU A 1 235 ? 30.188 19.25 -3.023 1 94.31 235 GLU A O 1
ATOM 1745 N N . GLY A 1 236 ? 29.578 20.578 -1.45 1 95.19 236 GLY A N 1
ATOM 1746 C CA . GLY A 1 236 ? 28.672 21.359 -2.264 1 95.19 236 GLY A CA 1
ATOM 1747 C C . GLY A 1 236 ? 29.328 22.594 -2.879 1 95.19 236 GLY A C 1
ATOM 1748 O O . GLY A 1 236 ? 30.531 22.594 -3.113 1 95.19 236 GLY A O 1
ATOM 1749 N N . ASP A 1 237 ? 28.484 23.578 -3.164 1 95.38 237 ASP A N 1
ATOM 1750 C CA . ASP A 1 237 ? 28.984 24.812 -3.764 1 95.38 237 ASP A CA 1
ATOM 1751 C C . ASP A 1 237 ? 29.812 25.609 -2.764 1 95.38 237 ASP A C 1
ATOM 1753 O O . ASP A 1 237 ? 29.578 25.562 -1.556 1 95.38 237 ASP A O 1
ATOM 1757 N N . ALA A 1 238 ? 30.75 26.344 -3.404 1 93.31 238 ALA A N 1
ATOM 1758 C CA . ALA A 1 238 ? 31.547 27.234 -2.57 1 93.31 238 ALA A CA 1
ATOM 1759 C C . ALA A 1 238 ? 30.703 28.391 -2.041 1 93.31 238 ALA A C 1
ATOM 1761 O O . ALA A 1 238 ? 29.812 28.875 -2.732 1 93.31 238 ALA A O 1
ATOM 1762 N N . GLY A 1 239 ? 30.984 28.703 -0.844 1 90.19 239 GLY A N 1
ATOM 1763 C CA . GLY A 1 239 ? 30.344 29.891 -0.292 1 90.19 239 GLY A CA 1
ATOM 1764 C C . GLY A 1 239 ? 30.812 31.172 -0.932 1 90.19 239 GLY A C 1
ATOM 1765 O O . GLY A 1 239 ? 31.797 31.188 -1.665 1 90.19 239 GLY A O 1
ATOM 1766 N N . ALA A 1 240 ? 29.969 32.188 -0.69 1 83.25 240 ALA A N 1
ATOM 1767 C CA . ALA A 1 240 ? 30.344 33.531 -1.152 1 83.25 240 ALA A CA 1
ATOM 1768 C C . ALA A 1 240 ? 30.969 34.344 -0.025 1 83.25 240 ALA A C 1
ATOM 1770 O O . ALA A 1 240 ? 30.641 34.156 1.147 1 83.25 240 ALA A O 1
ATOM 1771 N N . ARG A 1 241 ? 32.031 35.094 -0.47 1 78.44 241 ARG A N 1
ATOM 1772 C CA . ARG A 1 241 ? 32.688 36.031 0.445 1 78.44 241 ARG A CA 1
ATOM 1773 C C . ARG A 1 241 ? 33.281 35.312 1.63 1 78.44 241 ARG A C 1
ATOM 1775 O O . ARG A 1 241 ? 33.125 35.719 2.779 1 78.44 241 ARG A O 1
ATOM 1782 N N . GLY A 1 242 ? 33.906 34.219 1.337 1 79.94 242 GLY A N 1
ATOM 1783 C CA . GLY A 1 242 ? 34.625 33.469 2.361 1 79.94 242 GLY A CA 1
ATOM 1784 C C . GLY A 1 242 ? 33.719 32.531 3.148 1 79.94 242 GLY A C 1
ATOM 1785 O O . GLY A 1 242 ? 34.125 31.984 4.18 1 79.94 242 GLY A O 1
ATOM 1786 N N . GLY A 1 243 ? 32.531 32.406 2.848 1 88 243 GLY A N 1
ATOM 1787 C CA . GLY A 1 243 ? 31.625 31.5 3.508 1 88 243 GLY A CA 1
ATOM 1788 C C . GLY A 1 243 ? 31.969 30.047 3.273 1 88 243 GLY A C 1
ATOM 1789 O O . GLY A 1 243 ? 32.75 29.719 2.365 1 88 243 GLY A O 1
ATOM 1790 N N . PRO A 1 244 ? 31.484 29.219 4.113 1 93.06 244 PRO A N 1
ATOM 1791 C CA . PRO A 1 244 ? 31.781 27.797 3.971 1 93.06 244 PRO A CA 1
ATOM 1792 C C . PRO A 1 244 ? 31.062 27.156 2.779 1 93.06 244 PRO A C 1
ATOM 1794 O O . PRO A 1 244 ? 30.109 27.734 2.246 1 93.06 244 PRO A O 1
ATOM 1797 N N . ARG A 1 245 ? 31.547 26.062 2.406 1 94.44 245 ARG A N 1
ATOM 1798 C CA . ARG A 1 245 ? 30.938 25.297 1.324 1 94.44 245 ARG A CA 1
ATOM 1799 C C . ARG A 1 245 ? 29.641 24.641 1.785 1 94.44 245 ARG A C 1
ATOM 1801 O O . ARG A 1 245 ? 29.453 24.375 2.975 1 94.44 245 ARG A O 1
ATOM 1808 N N . GLY A 1 246 ? 28.766 24.438 0.811 1 96.31 246 GLY A N 1
ATOM 1809 C CA . GLY A 1 246 ? 27.609 23.594 1.073 1 96.31 246 GLY A CA 1
ATOM 1810 C C . GLY A 1 246 ? 27.953 22.109 1.088 1 96.31 246 GLY A C 1
ATOM 1811 O O . GLY A 1 246 ? 29.125 21.734 1.013 1 96.31 246 GLY A O 1
ATOM 1812 N N . ASP A 1 247 ? 26.875 21.297 1.203 1 97.38 247 ASP A N 1
ATOM 1813 C CA . ASP A 1 247 ? 27.078 19.859 1.245 1 97.38 247 ASP A CA 1
ATOM 1814 C C . ASP A 1 247 ? 26.578 19.203 -0.039 1 97.38 247 ASP A C 1
ATOM 1816 O O . ASP A 1 247 ? 25.859 19.828 -0.821 1 97.38 247 ASP A O 1
ATOM 1820 N N . LEU A 1 248 ? 27.031 18.031 -0.221 1 97.19 248 LEU A N 1
ATOM 1821 C CA . LEU A 1 248 ? 26.547 17.203 -1.318 1 97.19 248 LEU A CA 1
ATOM 1822 C C . LEU A 1 248 ? 25.734 16.031 -0.79 1 97.19 248 LEU A C 1
ATOM 1824 O O . LEU A 1 248 ? 26.203 15.273 0.059 1 97.19 248 LEU A O 1
ATOM 1828 N N . TYR A 1 249 ? 24.516 15.984 -1.329 1 97.69 249 TYR A N 1
ATOM 1829 C CA . TYR A 1 249 ? 23.641 14.867 -0.983 1 97.69 249 TYR A CA 1
ATOM 1830 C C . TYR A 1 249 ? 23.516 13.898 -2.15 1 97.69 249 TYR A C 1
ATOM 1832 O O . TYR A 1 249 ? 23.047 14.273 -3.227 1 97.69 249 TYR A O 1
ATOM 1840 N N . ILE A 1 250 ? 23.828 12.664 -1.864 1 97.06 250 ILE A N 1
ATOM 1841 C CA . ILE A 1 250 ? 23.734 11.617 -2.873 1 97.06 250 ILE A CA 1
ATOM 1842 C C . ILE A 1 250 ? 22.516 10.734 -2.592 1 97.06 250 ILE A C 1
ATOM 1844 O O . ILE A 1 250 ? 22.422 10.117 -1.53 1 97.06 250 ILE A O 1
ATOM 1848 N N . PHE A 1 251 ? 21.672 10.742 -3.555 1 97.44 251 PHE A N 1
ATOM 1849 C CA . PHE A 1 251 ? 20.484 9.891 -3.459 1 97.44 251 PHE A CA 1
ATOM 1850 C C . PHE A 1 251 ? 20.703 8.586 -4.219 1 97.44 251 PHE A C 1
ATOM 1852 O O . PHE A 1 251 ? 20.906 8.594 -5.434 1 97.44 251 PHE A O 1
ATOM 1859 N N . LEU A 1 252 ? 20.547 7.496 -3.521 1 97 252 LEU A N 1
ATOM 1860 C CA . LEU A 1 252 ? 20.797 6.191 -4.121 1 97 252 LEU A CA 1
ATOM 1861 C C . LEU A 1 252 ? 19.5 5.57 -4.633 1 97 252 LEU A C 1
ATOM 1863 O O . LEU A 1 252 ? 18.469 5.66 -3.977 1 97 252 LEU A O 1
ATOM 1867 N N . SER A 1 253 ? 19.594 5.023 -5.848 1 97.31 253 SER A N 1
ATOM 1868 C CA . SER A 1 253 ? 18.5 4.234 -6.43 1 97.31 253 SER A CA 1
ATOM 1869 C C . SER A 1 253 ? 19.016 2.879 -6.914 1 97.31 253 SER A C 1
ATOM 1871 O O . SER A 1 253 ? 19.969 2.807 -7.684 1 97.31 253 SER A O 1
ATOM 1873 N N . VAL A 1 254 ? 18.359 1.875 -6.445 1 96.06 254 VAL A N 1
ATOM 1874 C CA . VAL A 1 254 ? 18.781 0.532 -6.828 1 96.06 254 VAL A CA 1
ATOM 1875 C C . VAL A 1 254 ? 18 0.08 -8.062 1 96.06 254 VAL A C 1
ATOM 1877 O O . VAL A 1 254 ? 16.766 0.095 -8.062 1 96.06 254 VAL A O 1
ATOM 1880 N N . THR A 1 255 ? 18.703 -0.296 -9.055 1 96.12 255 THR A N 1
ATOM 1881 C CA . THR A 1 255 ? 18.062 -0.781 -10.273 1 96.12 255 THR A CA 1
ATOM 1882 C C . THR A 1 255 ? 17.406 -2.139 -10.039 1 96.12 255 THR A C 1
ATOM 1884 O O . THR A 1 255 ? 17.969 -2.988 -9.344 1 96.12 255 THR A O 1
ATOM 1887 N N . PRO A 1 256 ? 16.203 -2.334 -10.633 1 95.44 256 PRO A N 1
ATOM 1888 C CA . PRO A 1 256 ? 15.539 -3.633 -10.492 1 95.44 256 PRO A CA 1
ATOM 1889 C C . PRO A 1 256 ? 16.375 -4.785 -11.039 1 95.44 256 PRO A C 1
ATOM 1891 O O . PRO A 1 256 ? 17.047 -4.633 -12.062 1 95.44 256 PRO A O 1
ATOM 1894 N N . HIS A 1 257 ? 16.406 -5.832 -10.328 1 93.75 257 HIS A N 1
ATOM 1895 C CA . HIS A 1 257 ? 17.172 -7.012 -10.719 1 93.75 257 HIS A CA 1
ATOM 1896 C C . HIS A 1 257 ? 16.281 -8.031 -11.422 1 93.75 257 HIS A C 1
ATOM 1898 O O . HIS A 1 257 ? 15.102 -8.172 -11.086 1 93.75 257 HIS A O 1
ATOM 1904 N N . GLU A 1 258 ? 16.828 -8.836 -12.273 1 92.25 258 GLU A N 1
ATOM 1905 C CA . GLU A 1 258 ? 16.078 -9.781 -13.094 1 92.25 258 GLU A CA 1
ATOM 1906 C C . GLU A 1 258 ? 15.656 -11 -12.281 1 92.25 258 GLU A C 1
ATOM 1908 O O . GLU A 1 258 ? 14.625 -11.617 -12.562 1 92.25 258 GLU A O 1
ATOM 1913 N N . LEU A 1 259 ? 16.438 -11.375 -11.266 1 93.5 259 LEU A N 1
ATOM 1914 C CA . LEU A 1 259 ? 16.219 -12.641 -10.57 1 93.5 259 LEU A CA 1
ATOM 1915 C C . LEU A 1 259 ? 15.734 -12.406 -9.148 1 93.5 259 LEU A C 1
ATOM 1917 O O . LEU A 1 259 ? 15.062 -13.266 -8.57 1 93.5 259 LEU A O 1
ATOM 1921 N N . PHE A 1 260 ? 16.141 -11.195 -8.672 1 94.25 260 PHE A N 1
ATOM 1922 C CA . PHE A 1 260 ? 15.891 -11 -7.246 1 94.25 260 PHE A CA 1
ATOM 1923 C C . PHE A 1 260 ? 15.039 -9.758 -7.016 1 94.25 260 PHE A C 1
ATOM 1925 O O . PHE A 1 260 ? 15.148 -8.773 -7.75 1 94.25 260 PHE A O 1
ATOM 1932 N N . GLU A 1 261 ? 14.234 -9.906 -6.047 1 95.81 261 GLU A N 1
ATOM 1933 C CA . GLU A 1 261 ? 13.484 -8.773 -5.52 1 95.81 261 GLU A CA 1
ATOM 1934 C C . GLU A 1 261 ? 13.734 -8.594 -4.023 1 95.81 261 GLU A C 1
ATOM 1936 O O . GLU A 1 261 ? 13.555 -9.539 -3.244 1 95.81 261 GLU A O 1
ATOM 1941 N N . ARG A 1 262 ? 14.125 -7.391 -3.666 1 95.31 262 ARG A N 1
ATOM 1942 C CA . ARG A 1 262 ? 14.445 -7.145 -2.266 1 95.31 262 ARG A CA 1
ATOM 1943 C C . ARG A 1 262 ? 13.203 -6.762 -1.473 1 95.31 262 ARG A C 1
ATOM 1945 O O . ARG A 1 262 ? 12.391 -5.961 -1.934 1 95.31 262 ARG A O 1
ATOM 1952 N N . ASP A 1 263 ? 13.047 -7.434 -0.313 1 95.12 263 ASP A N 1
ATOM 1953 C CA . ASP A 1 263 ? 12.039 -7.105 0.694 1 95.12 263 ASP A CA 1
ATOM 1954 C C . ASP A 1 263 ? 12.672 -6.977 2.078 1 95.12 263 ASP A C 1
ATOM 1956 O O . ASP A 1 263 ? 12.797 -7.965 2.803 1 95.12 263 ASP A O 1
ATOM 1960 N N . GLY A 1 264 ? 12.938 -5.668 2.387 1 93.81 264 GLY A N 1
ATOM 1961 C CA . GLY A 1 264 ? 13.719 -5.5 3.6 1 93.81 264 GLY A CA 1
ATOM 1962 C C . GLY A 1 264 ? 15.094 -6.133 3.512 1 93.81 264 GLY A C 1
ATOM 1963 O O . GLY A 1 264 ? 15.883 -5.805 2.617 1 93.81 264 GLY A O 1
ATOM 1964 N N . LEU A 1 265 ? 15.391 -7.039 4.461 1 94.12 265 LEU A N 1
ATOM 1965 C CA . LEU A 1 265 ? 16.672 -7.734 4.449 1 94.12 265 LEU A CA 1
ATOM 1966 C C . LEU A 1 265 ? 16.578 -9.031 3.65 1 94.12 265 LEU A C 1
ATOM 1968 O O . LEU A 1 265 ? 17.594 -9.633 3.316 1 94.12 265 LEU A O 1
ATOM 1972 N N . ASP A 1 266 ? 15.375 -9.359 3.287 1 95.62 266 ASP A N 1
ATOM 1973 C CA . ASP A 1 266 ? 15.195 -10.617 2.572 1 95.62 266 ASP A CA 1
ATOM 1974 C C . ASP A 1 266 ? 15.234 -10.406 1.062 1 95.62 266 ASP A C 1
ATOM 1976 O O . ASP A 1 266 ? 14.969 -9.305 0.577 1 95.62 266 ASP A O 1
ATOM 1980 N N . LEU A 1 267 ? 15.688 -11.453 0.448 1 95.19 267 LEU A N 1
ATOM 1981 C CA . LEU A 1 267 ? 15.664 -11.5 -1.011 1 95.19 267 LEU A CA 1
ATOM 1982 C C . LEU A 1 267 ? 14.664 -12.531 -1.508 1 95.19 267 LEU A C 1
ATOM 1984 O O . LEU A 1 267 ? 14.664 -13.672 -1.036 1 95.19 267 LEU A O 1
ATOM 1988 N N . LEU A 1 268 ? 13.82 -12.148 -2.406 1 96.88 268 LEU A N 1
ATOM 1989 C CA . LEU A 1 268 ? 12.844 -13.055 -3.008 1 96.88 268 LEU A CA 1
ATOM 1990 C C . LEU A 1 268 ? 13.273 -13.453 -4.414 1 96.88 268 LEU A C 1
ATOM 1992 O O . LEU A 1 268 ? 13.695 -12.609 -5.207 1 96.88 268 LEU A O 1
ATOM 1996 N N . CYS A 1 269 ? 13.219 -14.672 -4.695 1 95.44 269 CYS A N 1
ATOM 1997 C CA . CYS A 1 269 ? 13.5 -15.211 -6.02 1 95.44 269 CYS A CA 1
ATOM 1998 C C . CYS A 1 269 ? 12.414 -16.203 -6.441 1 95.44 269 CYS A C 1
ATOM 2000 O O . CYS A 1 269 ? 12.219 -17.219 -5.793 1 95.44 269 CYS A O 1
ATOM 2002 N N . THR A 1 270 ? 11.711 -15.883 -7.457 1 96.62 270 THR A N 1
ATOM 2003 C CA . THR A 1 270 ? 10.688 -16.781 -7.996 1 96.62 270 THR A CA 1
ATOM 2004 C C . THR A 1 270 ? 11.297 -17.719 -9.031 1 96.62 270 THR A C 1
ATOM 2006 O O . THR A 1 270 ? 11.82 -17.281 -10.055 1 96.62 270 THR A O 1
ATOM 2009 N N . VAL A 1 271 ? 11.234 -18.984 -8.805 1 95.81 271 VAL A N 1
ATOM 2010 C CA . VAL A 1 271 ? 11.836 -19.984 -9.672 1 95.81 271 VAL A CA 1
ATOM 2011 C C . VAL A 1 271 ? 10.734 -20.797 -10.367 1 95.81 271 VAL A C 1
ATOM 2013 O O . VAL A 1 271 ? 9.953 -21.484 -9.703 1 95.81 271 VAL A O 1
ATOM 2016 N N . PRO A 1 272 ? 10.719 -20.719 -11.688 1 96.88 272 PRO A N 1
ATOM 2017 C CA . PRO A 1 272 ? 9.781 -21.578 -12.414 1 96.88 272 PRO A CA 1
ATOM 2018 C C . PRO A 1 272 ? 10.172 -23.047 -12.367 1 96.88 272 PRO A C 1
ATOM 2020 O O . PRO A 1 272 ? 11.336 -23.391 -12.602 1 96.88 272 PRO A O 1
ATOM 2023 N N . VAL A 1 273 ? 9.266 -23.859 -12.031 1 96.06 273 VAL A N 1
ATOM 2024 C CA . VAL A 1 273 ? 9.477 -25.297 -11.922 1 96.06 273 VAL A CA 1
ATOM 2025 C C . VAL A 1 273 ? 8.508 -26.047 -12.836 1 96.06 273 VAL A C 1
ATOM 2027 O O . VAL A 1 273 ? 7.309 -25.75 -12.844 1 96.06 273 VAL A O 1
ATOM 2030 N N . PRO A 1 274 ? 9.062 -26.953 -13.648 1 96.56 274 PRO A N 1
ATOM 2031 C CA . PRO A 1 274 ? 8.148 -27.75 -14.469 1 96.56 274 PRO A CA 1
ATOM 2032 C C . PRO A 1 274 ? 7.113 -28.5 -13.633 1 96.56 274 PRO A C 1
ATOM 2034 O O . PRO A 1 274 ? 7.426 -28.984 -12.539 1 96.56 274 PRO A O 1
ATOM 2037 N N . MET A 1 275 ? 5.934 -28.594 -14.18 1 95.94 275 MET A N 1
ATOM 2038 C CA . MET A 1 275 ? 4.812 -29.234 -13.484 1 95.94 275 MET A CA 1
ATOM 2039 C C . MET A 1 275 ? 5.156 -30.656 -13.078 1 95.94 275 MET A C 1
ATOM 2041 O O . MET A 1 275 ? 4.734 -31.125 -12.016 1 95.94 275 MET A O 1
ATOM 2045 N N . THR A 1 276 ? 5.902 -31.375 -13.922 1 96.25 276 THR A N 1
ATOM 2046 C CA . THR A 1 276 ? 6.262 -32.75 -13.633 1 96.25 276 THR A CA 1
ATOM 2047 C C . THR A 1 276 ? 7.148 -32.844 -12.398 1 96.25 276 THR A C 1
ATOM 2049 O O . THR A 1 276 ? 6.957 -33.719 -11.555 1 96.25 276 THR A O 1
ATOM 2052 N N . THR A 1 277 ? 8.094 -31.906 -12.266 1 96.19 277 THR A N 1
ATOM 2053 C CA . THR A 1 277 ? 8.961 -31.859 -11.094 1 96.19 277 THR A CA 1
ATOM 2054 C C . THR A 1 277 ? 8.156 -31.531 -9.836 1 96.19 277 THR A C 1
ATOM 2056 O O . THR A 1 277 ? 8.367 -32.156 -8.789 1 96.19 277 THR A O 1
ATOM 2059 N N . ALA A 1 278 ? 7.215 -30.578 -9.938 1 96.88 278 ALA A N 1
ATOM 2060 C CA . ALA A 1 278 ? 6.387 -30.188 -8.797 1 96.88 278 ALA A CA 1
ATOM 2061 C C . ALA A 1 278 ? 5.508 -31.344 -8.328 1 96.88 278 ALA A C 1
ATOM 2063 O O . ALA A 1 278 ? 5.316 -31.547 -7.129 1 96.88 278 ALA A O 1
ATOM 2064 N N . ALA A 1 279 ? 4.977 -32.156 -9.281 1 97 279 ALA A N 1
ATOM 2065 C CA . ALA A 1 279 ? 4.07 -33.25 -8.969 1 97 279 ALA A CA 1
ATOM 2066 C C . ALA A 1 279 ? 4.828 -34.438 -8.352 1 97 279 ALA A C 1
ATOM 2068 O O . ALA A 1 279 ? 4.355 -35.031 -7.387 1 97 279 ALA A O 1
ATOM 2069 N N . LEU A 1 280 ? 6.027 -34.719 -8.914 1 96.94 280 LEU A N 1
ATOM 2070 C CA . LEU A 1 280 ? 6.777 -35.906 -8.516 1 96.94 280 LEU A CA 1
ATOM 2071 C C . LEU A 1 280 ? 7.73 -35.594 -7.367 1 96.94 280 LEU A C 1
ATOM 2073 O O . LEU A 1 280 ? 8.164 -36.5 -6.645 1 96.94 280 LEU A O 1
ATOM 2077 N N . GLY A 1 281 ? 7.992 -34.312 -7.16 1 95.81 281 GLY A N 1
ATOM 2078 C CA . GLY A 1 281 ? 9.07 -33.938 -6.254 1 95.81 281 GLY A CA 1
ATOM 2079 C C . GLY A 1 281 ? 10.438 -33.969 -6.906 1 95.81 281 GLY A C 1
ATOM 2080 O O . GLY A 1 281 ? 10.625 -34.625 -7.93 1 95.81 281 GLY A O 1
ATOM 2081 N N . GLY A 1 282 ? 11.383 -33.219 -6.336 1 94.75 282 GLY A N 1
ATOM 2082 C CA . GLY A 1 282 ? 12.734 -33.156 -6.867 1 94.75 282 GLY A CA 1
ATOM 2083 C C . GLY A 1 282 ? 13.578 -32.062 -6.25 1 94.75 282 GLY A C 1
ATOM 2084 O O . GLY A 1 282 ? 13.398 -31.703 -5.082 1 94.75 282 GLY A O 1
ATOM 2085 N N . GLU A 1 283 ? 14.586 -31.734 -7.023 1 94.19 283 GLU A N 1
ATOM 2086 C CA . GLU A 1 283 ? 15.484 -30.672 -6.605 1 94.19 283 GLU A CA 1
ATOM 2087 C C . GLU A 1 283 ? 15.711 -29.672 -7.734 1 94.19 283 GLU A C 1
ATOM 2089 O O . GLU A 1 283 ? 15.781 -30.047 -8.906 1 94.19 283 GLU A O 1
ATOM 2094 N N . ILE A 1 284 ? 15.789 -28.469 -7.289 1 91.88 284 ILE A N 1
ATOM 2095 C CA . ILE A 1 284 ? 16.094 -27.438 -8.266 1 91.88 284 ILE A CA 1
ATOM 2096 C C . ILE A 1 284 ? 17.25 -26.562 -7.762 1 91.88 284 ILE A C 1
ATOM 2098 O O . ILE A 1 284 ? 17.578 -26.594 -6.574 1 91.88 284 ILE A O 1
ATOM 2102 N N . ASP A 1 285 ? 17.859 -25.828 -8.734 1 89.81 285 ASP A N 1
ATOM 2103 C CA . ASP A 1 285 ? 18.922 -24.906 -8.398 1 89.81 285 ASP A CA 1
ATOM 2104 C C . ASP A 1 285 ? 18.406 -23.469 -8.336 1 89.81 285 ASP A C 1
ATOM 2106 O O . ASP A 1 285 ? 17.781 -22.984 -9.289 1 89.81 285 ASP A O 1
ATOM 2110 N N . ALA A 1 286 ? 18.578 -22.891 -7.281 1 90.19 286 ALA A N 1
ATOM 2111 C CA . ALA A 1 286 ? 18.219 -21.484 -7.129 1 90.19 286 ALA A CA 1
ATOM 2112 C C . ALA A 1 286 ? 19.469 -20.609 -7 1 90.19 286 ALA A C 1
ATOM 2114 O O . ALA A 1 286 ? 20.453 -21 -6.371 1 90.19 286 ALA A O 1
ATOM 2115 N N . PRO A 1 287 ? 19.375 -19.438 -7.582 1 88.12 287 PRO A N 1
ATOM 2116 C CA . PRO A 1 287 ? 20.516 -18.516 -7.477 1 88.12 287 PRO A CA 1
ATOM 2117 C C . PRO A 1 287 ? 20.578 -17.812 -6.125 1 88.12 287 PRO A C 1
ATOM 2119 O O . PRO A 1 287 ? 19.547 -17.609 -5.48 1 88.12 287 PRO A O 1
ATOM 2122 N N . CYS A 1 288 ? 21.672 -17.547 -5.656 1 85.56 288 CYS A N 1
ATOM 2123 C CA . CYS A 1 288 ? 21.938 -16.75 -4.469 1 85.56 288 CYS A CA 1
ATOM 2124 C C . CYS A 1 288 ? 22.844 -15.57 -4.797 1 85.56 288 CYS A C 1
ATOM 2126 O O . CYS A 1 288 ? 23.656 -15.648 -5.727 1 85.56 288 CYS A O 1
ATOM 2128 N N . LEU A 1 289 ? 22.5 -14.453 -4.133 1 80.06 289 LEU A N 1
ATOM 2129 C CA . LEU A 1 289 ? 23.297 -13.258 -4.402 1 80.06 289 LEU A CA 1
ATOM 2130 C C . LEU A 1 289 ? 24.656 -13.352 -3.713 1 80.06 289 LEU A C 1
ATOM 2132 O O . LEU A 1 289 ? 24.734 -13.648 -2.518 1 80.06 289 LEU A O 1
ATOM 2136 N N . LEU A 1 290 ? 25.688 -13.023 -4.5 1 65.69 290 LEU A N 1
ATOM 2137 C CA . LEU A 1 290 ? 27.125 -12.844 -4.336 1 65.69 290 LEU A CA 1
ATOM 2138 C C . LEU A 1 290 ? 27.656 -13.688 -3.184 1 65.69 290 LEU A C 1
ATOM 2140 O O . LEU A 1 290 ? 26.891 -14.141 -2.334 1 65.69 290 LEU A O 1
ATOM 2144 N N . GLY A 1 291 ? 28.938 -14.203 -3.168 1 54.5 291 GLY A N 1
ATOM 2145 C CA . GLY A 1 291 ? 30.062 -14.891 -2.549 1 54.5 291 GLY A CA 1
ATOM 2146 C C . GLY A 1 291 ? 30.312 -14.445 -1.121 1 54.5 291 GLY A C 1
ATOM 2147 O O . GLY A 1 291 ? 31.422 -14.609 -0.603 1 54.5 291 GLY A O 1
ATOM 2148 N N . GLY A 1 292 ? 29.281 -13.766 -0.542 1 47.5 292 GLY A N 1
ATOM 2149 C CA . GLY A 1 292 ? 29.938 -13.484 0.726 1 47.5 292 GLY A CA 1
ATOM 2150 C C . GLY A 1 292 ? 30.703 -14.672 1.28 1 47.5 292 GLY A C 1
ATOM 2151 O O . GLY A 1 292 ? 30.875 -15.688 0.598 1 47.5 292 GLY A O 1
ATOM 2152 N N . GLU A 1 293 ? 31.234 -14.469 2.406 1 50.12 293 GLU A N 1
ATOM 2153 C CA . GLU A 1 293 ? 32.062 -15.477 3.031 1 50.12 293 GLU A CA 1
ATOM 2154 C C . GLU A 1 293 ? 31.453 -16.859 2.916 1 50.12 293 GLU A C 1
ATOM 2156 O O . GLU A 1 293 ? 32.156 -17.859 2.801 1 50.12 293 GLU A O 1
ATOM 2161 N N . SER A 1 294 ? 30.188 -16.766 2.85 1 49.56 294 SER A N 1
ATOM 2162 C CA . SER A 1 294 ? 29.594 -18.094 2.924 1 49.56 294 SER A CA 1
ATOM 2163 C C . SER A 1 294 ? 29.141 -18.578 1.552 1 49.56 294 SER A C 1
ATOM 2165 O O . SER A 1 294 ? 28.422 -19.578 1.444 1 49.56 294 SER A O 1
ATOM 2167 N N . CYS A 1 295 ? 29.453 -17.734 0.654 1 55.12 295 CYS A N 1
ATOM 2168 C CA . CYS A 1 295 ? 29.062 -18.203 -0.679 1 55.12 295 CYS A CA 1
ATOM 2169 C C . CYS A 1 295 ? 29.969 -19.344 -1.141 1 55.12 295 CYS A C 1
ATOM 2171 O O . CYS A 1 295 ? 31.188 -19.281 -0.969 1 55.12 295 CYS A O 1
ATOM 2173 N N . ASP A 1 296 ? 29.453 -20.516 -1.21 1 56.41 296 ASP A N 1
ATOM 2174 C CA . ASP A 1 296 ? 30.203 -21.688 -1.646 1 56.41 296 ASP A CA 1
ATOM 2175 C C . ASP A 1 296 ? 30.844 -21.469 -3.02 1 56.41 296 ASP A C 1
ATOM 2177 O O . ASP A 1 296 ? 31.453 -22.375 -3.586 1 56.41 296 ASP A O 1
ATOM 2181 N N . GLY A 1 297 ? 30.922 -20.172 -3.393 1 59.03 297 GLY A N 1
ATOM 2182 C CA . GLY A 1 297 ? 31.594 -19.812 -4.633 1 59.03 297 GLY A CA 1
ATOM 2183 C C . GLY A 1 297 ? 30.734 -20.047 -5.863 1 59.03 297 GLY A C 1
ATOM 2184 O O . GLY A 1 297 ? 31.031 -19.531 -6.941 1 59.03 297 GLY A O 1
ATOM 2185 N N . GLU A 1 298 ? 29.719 -20.875 -5.789 1 65.06 298 GLU A N 1
ATOM 2186 C CA . GLU A 1 298 ? 28.953 -21.203 -6.992 1 65.06 298 GLU A CA 1
ATOM 2187 C C . GLU A 1 298 ? 27.656 -20.422 -7.047 1 65.06 298 GLU A C 1
ATOM 2189 O O . GLU A 1 298 ? 27.016 -20.344 -8.102 1 65.06 298 GLU A O 1
ATOM 2194 N N . CYS A 1 299 ? 27.312 -19.75 -6.039 1 73.38 299 CYS A N 1
ATOM 2195 C CA . CYS A 1 299 ? 26.125 -18.922 -5.898 1 73.38 299 CYS A CA 1
ATOM 2196 C C . CYS A 1 299 ? 24.891 -19.672 -6.367 1 73.38 299 CYS A C 1
ATOM 2198 O O . CYS A 1 299 ? 23.969 -19.078 -6.949 1 73.38 299 CYS A O 1
ATOM 2200 N N . LYS A 1 300 ? 25.047 -21.062 -6.238 1 82.19 300 LYS A N 1
ATOM 2201 C CA . LYS A 1 300 ? 23.938 -21.969 -6.543 1 82.19 300 LYS A CA 1
ATOM 2202 C C . LYS A 1 300 ? 23.531 -22.766 -5.309 1 82.19 300 LYS A C 1
ATOM 2204 O O . LYS A 1 300 ? 24.375 -23.281 -4.59 1 82.19 300 LYS A O 1
ATOM 2209 N N . VAL A 1 301 ? 22.25 -22.719 -5.02 1 86.06 301 VAL A N 1
ATOM 2210 C CA . VAL A 1 301 ? 21.766 -23.453 -3.861 1 86.06 301 VAL A CA 1
ATOM 2211 C C . VAL A 1 301 ? 20.703 -24.453 -4.301 1 86.06 301 VAL A C 1
ATOM 2213 O O . VAL A 1 301 ? 19.797 -24.125 -5.07 1 86.06 301 VAL A O 1
ATOM 2216 N N . LYS A 1 302 ? 20.891 -25.688 -3.814 1 89.94 302 LYS A N 1
ATOM 2217 C CA . LYS A 1 302 ? 19.906 -26.719 -4.117 1 89.94 302 LYS A CA 1
ATOM 2218 C C . LYS A 1 302 ? 18.672 -26.594 -3.217 1 89.94 302 LYS A C 1
ATOM 2220 O O . LYS A 1 302 ? 18.812 -26.484 -1.996 1 89.94 302 LYS A O 1
ATOM 2225 N N . VAL A 1 303 ? 17.547 -26.516 -3.834 1 92.62 303 VAL A N 1
ATOM 2226 C CA . VAL A 1 303 ? 16.297 -26.391 -3.104 1 92.62 303 VAL A CA 1
ATOM 2227 C C . VAL A 1 303 ? 15.422 -27.625 -3.346 1 92.62 303 VAL A C 1
ATOM 2229 O O . VAL A 1 303 ? 15.211 -28.016 -4.492 1 92.62 303 VAL A O 1
ATOM 2232 N N . HIS A 1 304 ? 15 -28.188 -2.285 1 95.12 304 HIS A N 1
ATOM 2233 C CA . HIS A 1 304 ? 14.133 -29.359 -2.381 1 95.12 304 HIS A CA 1
ATOM 2234 C C . HIS A 1 304 ? 12.695 -28.953 -2.709 1 95.12 304 HIS A C 1
ATOM 2236 O O . HIS A 1 304 ? 12.141 -28.047 -2.072 1 95.12 304 HIS A O 1
ATOM 2242 N N . VAL A 1 305 ? 12.148 -29.625 -3.732 1 96 305 VAL A N 1
ATOM 2243 C CA . VAL A 1 305 ? 10.75 -29.453 -4.105 1 96 305 VAL A CA 1
ATOM 2244 C C . VAL A 1 305 ? 9.93 -30.641 -3.631 1 96 305 VAL A C 1
ATOM 2246 O O . VAL A 1 305 ? 10.086 -31.75 -4.141 1 96 305 VAL A O 1
ATOM 2249 N N . PRO A 1 306 ? 9.109 -30.438 -2.695 1 95.75 306 PRO A N 1
ATOM 2250 C CA . PRO A 1 306 ? 8.289 -31.562 -2.223 1 95.75 306 PRO A CA 1
ATOM 2251 C C . PRO A 1 306 ? 7.289 -32.031 -3.273 1 95.75 306 PRO A C 1
ATOM 2253 O O . PRO A 1 306 ? 6.902 -31.281 -4.16 1 95.75 306 PRO A O 1
ATOM 2256 N N . GLU A 1 307 ? 6.922 -33.312 -3.09 1 96.25 307 GLU A N 1
ATOM 2257 C CA . GLU A 1 307 ? 5.902 -33.875 -3.969 1 96.25 307 GLU A CA 1
ATOM 2258 C C . GLU A 1 307 ? 4.586 -33.125 -3.852 1 96.25 307 GLU A C 1
ATOM 2260 O O . GLU A 1 307 ? 4.113 -32.844 -2.744 1 96.25 307 GLU A O 1
ATOM 2265 N N . GLY A 1 308 ? 4.023 -32.75 -4.992 1 96.56 308 GLY A N 1
ATOM 2266 C CA . GLY A 1 308 ? 2.746 -32.031 -5 1 96.56 308 GLY A CA 1
ATOM 2267 C C . GLY A 1 308 ? 2.869 -30.562 -4.672 1 96.56 308 GLY A C 1
ATOM 2268 O O . GLY A 1 308 ? 1.912 -29.938 -4.207 1 96.56 308 GLY A O 1
ATOM 2269 N N . ALA A 1 309 ? 4.066 -30.047 -4.809 1 96.5 309 ALA A N 1
ATOM 2270 C CA . ALA A 1 309 ? 4.305 -28.625 -4.531 1 96.5 309 ALA A CA 1
ATOM 2271 C C . ALA A 1 309 ? 3.414 -27.75 -5.398 1 96.5 309 ALA A C 1
ATOM 2273 O O . ALA A 1 309 ? 3.223 -28.016 -6.586 1 96.5 309 ALA A O 1
ATOM 2274 N N . GLN A 1 310 ? 2.873 -26.719 -4.785 1 97.31 310 GLN A N 1
ATOM 2275 C CA . GLN A 1 310 ? 2.002 -25.766 -5.48 1 97.31 310 GLN A CA 1
ATOM 2276 C C . GLN A 1 310 ? 2.725 -24.453 -5.75 1 97.31 310 GLN A C 1
ATOM 2278 O O . GLN A 1 310 ? 3.693 -24.125 -5.066 1 97.31 310 GLN A O 1
ATOM 2283 N N . THR A 1 311 ? 2.221 -23.812 -6.816 1 96.81 311 THR A N 1
ATOM 2284 C CA . THR A 1 311 ? 2.678 -22.438 -7.035 1 96.81 311 THR A CA 1
ATOM 2285 C C . THR A 1 311 ? 2.479 -21.594 -5.777 1 96.81 311 THR A C 1
ATOM 2287 O O . THR A 1 311 ? 1.435 -21.672 -5.129 1 96.81 311 THR A O 1
ATOM 2290 N N . GLY A 1 312 ? 3.537 -20.828 -5.457 1 95.31 312 GLY A N 1
ATOM 2291 C CA . GLY A 1 312 ? 3.457 -20 -4.27 1 95.31 312 GLY A CA 1
ATOM 2292 C C . GLY A 1 312 ? 4.16 -20.594 -3.068 1 95.31 312 GLY A C 1
ATOM 2293 O O . GLY A 1 312 ? 4.434 -19.906 -2.09 1 95.31 312 GLY A O 1
ATOM 2294 N N . LYS A 1 313 ? 4.438 -21.875 -3.133 1 96 313 LYS A N 1
ATOM 2295 C CA . LYS A 1 313 ? 5.207 -22.484 -2.055 1 96 313 LYS A CA 1
ATOM 2296 C C . LYS A 1 313 ? 6.57 -21.812 -1.9 1 96 313 LYS A C 1
ATOM 2298 O O . LYS A 1 313 ? 7.262 -21.562 -2.891 1 96 313 LYS A O 1
ATOM 2303 N N . THR A 1 314 ? 6.871 -21.5 -0.661 1 96.62 314 THR A N 1
ATOM 2304 C CA . THR A 1 314 ? 8.125 -20.797 -0.421 1 96.62 314 THR A CA 1
ATOM 2305 C C . THR A 1 314 ? 9.078 -21.656 0.414 1 96.62 314 THR A C 1
ATOM 2307 O O . THR A 1 314 ? 8.633 -22.406 1.29 1 96.62 314 THR A O 1
ATOM 2310 N N . VAL A 1 315 ? 10.344 -21.578 0.071 1 93.88 315 VAL A N 1
ATOM 2311 C CA . VAL A 1 315 ? 11.422 -22.172 0.837 1 93.88 315 VAL A CA 1
ATOM 2312 C C . VAL A 1 315 ? 12.406 -21.094 1.297 1 93.88 315 VAL A C 1
ATOM 2314 O O . VAL A 1 315 ? 12.969 -20.375 0.476 1 93.88 315 VAL A O 1
ATOM 2317 N N . ARG A 1 316 ? 12.586 -21.062 2.521 1 93.94 316 ARG A N 1
ATOM 2318 C CA . ARG A 1 316 ? 13.445 -20.031 3.08 1 93.94 316 ARG A CA 1
ATOM 2319 C C . ARG A 1 316 ? 14.852 -20.578 3.34 1 93.94 316 ARG A C 1
ATOM 2321 O O . ARG A 1 316 ? 15.016 -21.625 3.959 1 93.94 316 ARG A O 1
ATOM 2328 N N . LEU A 1 317 ? 15.828 -19.938 2.838 1 90.88 317 LEU A N 1
ATOM 2329 C CA . LEU A 1 317 ? 17.234 -20.25 3.088 1 90.88 317 LEU A CA 1
ATOM 2330 C C . LEU A 1 317 ? 17.859 -19.203 4.008 1 90.88 317 LEU A C 1
ATOM 2332 O O . LEU A 1 317 ? 18.125 -18.078 3.586 1 90.88 317 LEU A O 1
ATOM 2336 N N . LYS A 1 318 ? 18.219 -19.594 5.148 1 90.5 318 LYS A N 1
ATOM 2337 C CA . LYS A 1 318 ? 18.656 -18.688 6.219 1 90.5 318 LYS A CA 1
ATOM 2338 C C . LYS A 1 318 ? 20.016 -18.078 5.902 1 90.5 318 LYS A C 1
ATOM 2340 O O . LYS A 1 318 ? 20.922 -18.766 5.457 1 90.5 318 LYS A O 1
ATOM 2345 N N . GLY A 1 319 ? 20.109 -16.734 6.113 1 88.19 319 GLY A N 1
ATOM 2346 C CA . GLY A 1 319 ? 21.375 -16.031 6.07 1 88.19 319 GLY A CA 1
ATOM 2347 C C . GLY A 1 319 ? 21.844 -15.742 4.656 1 88.19 319 GLY A C 1
ATOM 2348 O O . GLY A 1 319 ? 23 -15.367 4.449 1 88.19 319 GLY A O 1
ATOM 2349 N N . LYS A 1 320 ? 20.969 -15.914 3.703 1 89.19 320 LYS A N 1
ATOM 2350 C CA . LYS A 1 320 ? 21.391 -15.742 2.318 1 89.19 320 LYS A CA 1
ATOM 2351 C C . LYS A 1 320 ? 20.75 -14.5 1.698 1 89.19 320 LYS A C 1
ATOM 2353 O O . LYS A 1 320 ? 20.688 -14.375 0.474 1 89.19 320 LYS A O 1
ATOM 2358 N N . GLY A 1 321 ? 20.266 -13.625 2.562 1 91.38 321 GLY A N 1
ATOM 2359 C CA . GLY A 1 321 ? 19.688 -12.375 2.109 1 91.38 321 GLY A CA 1
ATOM 2360 C C . GLY A 1 321 ? 20.641 -11.203 2.18 1 91.38 321 GLY A C 1
ATOM 2361 O O . GLY A 1 321 ? 21.859 -11.391 2.07 1 91.38 321 GLY A O 1
ATOM 2362 N N . MET A 1 322 ? 20.125 -10.031 2.291 1 92.5 322 MET A N 1
ATOM 2363 C CA . MET A 1 322 ? 20.922 -8.797 2.311 1 92.5 322 MET A CA 1
ATOM 2364 C C . MET A 1 322 ? 21.594 -8.609 3.662 1 92.5 322 MET A C 1
ATOM 2366 O O . MET A 1 322 ? 21.047 -9 4.695 1 92.5 322 MET A O 1
ATOM 2370 N N . PRO A 1 323 ? 22.75 -8.016 3.619 1 92.06 323 PRO A N 1
ATOM 2371 C CA . PRO A 1 323 ? 23.375 -7.617 4.891 1 92.06 323 PRO A CA 1
ATOM 2372 C C . PRO A 1 323 ? 22.703 -6.391 5.508 1 92.06 323 PRO A C 1
ATOM 2374 O O . PRO A 1 323 ? 22.172 -5.539 4.785 1 92.06 323 PRO A O 1
ATOM 2377 N N . SER A 1 324 ? 22.703 -6.336 6.793 1 92 324 SER A N 1
ATOM 2378 C CA . SER A 1 324 ? 22.141 -5.191 7.496 1 92 324 SER A CA 1
ATOM 2379 C C . SER A 1 324 ? 23.156 -4.066 7.641 1 92 324 SER A C 1
ATOM 2381 O O . SER A 1 324 ? 24.344 -4.32 7.875 1 92 324 SER A O 1
ATOM 2383 N N . LEU A 1 325 ? 22.609 -2.82 7.508 1 88.12 325 LEU A N 1
ATOM 2384 C CA . LEU A 1 325 ? 23.469 -1.655 7.723 1 88.12 325 LEU A CA 1
ATOM 2385 C C . LEU A 1 325 ? 23.719 -1.439 9.211 1 88.12 325 LEU A C 1
ATOM 2387 O O . LEU A 1 325 ? 24.734 -0.844 9.586 1 88.12 325 LEU A O 1
ATOM 2391 N N . ARG A 1 326 ? 22.844 -1.938 10.016 1 86.12 326 ARG A N 1
ATOM 2392 C CA . ARG A 1 326 ? 22.859 -1.612 11.445 1 86.12 326 ARG A CA 1
ATOM 2393 C C . ARG A 1 326 ? 23.469 -2.744 12.258 1 86.12 326 ARG A C 1
ATOM 2395 O O . ARG A 1 326 ? 23.938 -2.527 13.375 1 86.12 326 ARG A O 1
ATOM 2402 N N . SER A 1 327 ? 23.391 -3.914 11.75 1 86.12 327 SER A N 1
ATOM 2403 C CA . SER A 1 327 ? 23.875 -5.07 12.5 1 86.12 327 SER A CA 1
ATOM 2404 C C . SER A 1 327 ? 24.656 -6.023 11.602 1 86.12 327 SER A C 1
ATOM 2406 O O . SER A 1 327 ? 24.828 -5.762 10.414 1 86.12 327 SER A O 1
ATOM 2408 N N . ARG A 1 328 ? 25.234 -7.02 12.258 1 86.44 328 ARG A N 1
ATOM 2409 C CA . ARG A 1 328 ? 25.969 -8.039 11.516 1 86.44 328 ARG A CA 1
ATOM 2410 C C . ARG A 1 328 ? 25.031 -9.102 10.969 1 86.44 328 ARG A C 1
ATOM 2412 O O . ARG A 1 328 ? 25.469 -10.047 10.305 1 86.44 328 ARG A O 1
ATOM 2419 N N . GLN A 1 329 ? 23.797 -8.883 11.141 1 87.38 329 GLN A N 1
ATOM 2420 C CA . GLN A 1 329 ? 22.812 -9.891 10.734 1 87.38 329 GLN A CA 1
ATOM 2421 C C . GLN A 1 329 ? 22.547 -9.805 9.234 1 87.38 329 GLN A C 1
ATOM 2423 O O . GLN A 1 329 ? 22.797 -8.773 8.609 1 87.38 329 GLN A O 1
ATOM 2428 N N . ARG A 1 330 ? 22.141 -10.922 8.688 1 90.31 330 ARG A N 1
ATOM 2429 C CA . ARG A 1 330 ? 21.734 -11.008 7.289 1 90.31 330 ARG A CA 1
ATOM 2430 C C . ARG A 1 330 ? 20.297 -11.508 7.16 1 90.31 330 ARG A C 1
ATOM 2432 O O . ARG A 1 330 ? 19.828 -12.281 7.996 1 90.31 330 ARG A O 1
ATOM 2439 N N . GLY A 1 331 ? 19.672 -10.969 6.199 1 93.06 331 GLY A N 1
ATOM 2440 C CA . GLY A 1 331 ? 18.359 -11.523 5.91 1 93.06 331 GLY A CA 1
ATOM 2441 C C . GLY A 1 331 ? 18.422 -12.891 5.258 1 93.06 331 GLY A C 1
ATOM 2442 O O . GLY A 1 331 ? 19.484 -13.516 5.223 1 93.06 331 GLY A O 1
ATOM 2443 N N . ASP A 1 332 ? 17.234 -13.352 4.797 1 93.5 332 ASP A N 1
ATOM 2444 C CA . ASP A 1 332 ? 17.156 -14.68 4.199 1 93.5 332 ASP A CA 1
ATOM 2445 C C . ASP A 1 332 ? 16.828 -14.594 2.711 1 93.5 332 ASP A C 1
ATOM 2447 O O . ASP A 1 332 ? 16.391 -13.547 2.227 1 93.5 332 ASP A O 1
ATOM 2451 N N . LEU A 1 333 ? 17.156 -15.68 2.055 1 93.56 333 LEU A N 1
ATOM 2452 C CA . LEU A 1 333 ? 16.688 -15.859 0.684 1 93.56 333 LEU A CA 1
ATOM 2453 C C . LEU A 1 333 ? 15.391 -16.672 0.652 1 93.56 333 LEU A C 1
ATOM 2455 O O . LEU A 1 333 ? 15.352 -17.797 1.15 1 93.56 333 LEU A O 1
ATOM 2459 N N . VAL A 1 334 ? 14.406 -16.062 0.152 1 96.38 334 VAL A N 1
ATOM 2460 C CA . VAL A 1 334 ? 13.117 -16.734 0.032 1 96.38 334 VAL A CA 1
ATOM 2461 C C . VAL A 1 334 ? 12.898 -17.172 -1.413 1 96.38 334 VAL A C 1
ATOM 2463 O O . VAL A 1 334 ? 12.672 -16.344 -2.295 1 96.38 334 VAL A O 1
ATOM 2466 N N . VAL A 1 335 ? 12.906 -18.469 -1.599 1 95.75 335 VAL A N 1
ATOM 2467 C CA . VAL A 1 335 ? 12.68 -19.031 -2.924 1 95.75 335 VAL A CA 1
ATOM 2468 C C . VAL A 1 335 ? 11.211 -19.422 -3.076 1 95.75 335 VAL A C 1
ATOM 2470 O O . VAL A 1 335 ? 10.703 -20.281 -2.357 1 95.75 335 VAL A O 1
ATOM 2473 N N . GLU A 1 336 ? 10.547 -18.75 -3.932 1 97.12 336 GLU A N 1
ATOM 2474 C CA . GLU A 1 336 ? 9.156 -19.047 -4.238 1 97.12 336 GLU A CA 1
ATOM 2475 C C . GLU A 1 336 ? 9.031 -19.875 -5.512 1 97.12 336 GLU A C 1
ATOM 2477 O O . GLU A 1 336 ? 9.562 -19.5 -6.559 1 97.12 336 GLU A O 1
ATOM 2482 N N . LEU A 1 337 ? 8.289 -20.953 -5.43 1 97 337 LEU A N 1
ATOM 2483 C CA . LEU A 1 337 ? 8.125 -21.844 -6.582 1 97 337 LEU A CA 1
ATOM 2484 C C . LEU A 1 337 ? 6.973 -21.375 -7.469 1 97 337 LEU A C 1
ATOM 2486 O O . LEU A 1 337 ? 5.906 -21 -6.969 1 97 337 LEU A O 1
ATOM 2490 N N . PHE A 1 338 ? 7.219 -21.266 -8.695 1 97.56 338 PHE A N 1
ATOM 2491 C CA . PHE A 1 338 ? 6.191 -21.062 -9.711 1 97.56 338 PHE A CA 1
ATOM 2492 C C . PHE A 1 338 ? 6.07 -22.281 -10.617 1 97.56 338 PHE A C 1
ATOM 2494 O O . PHE A 1 338 ? 6.941 -22.516 -11.461 1 97.56 338 PHE A O 1
ATOM 2501 N N . VAL A 1 339 ? 5 -22.984 -10.422 1 97.44 339 VAL A N 1
ATOM 2502 C CA . VAL A 1 339 ? 4.824 -24.219 -11.188 1 97.44 339 VAL A CA 1
ATOM 2503 C C . VAL A 1 339 ? 4.344 -23.875 -12.602 1 97.44 339 VAL A C 1
ATOM 2505 O O . VAL A 1 339 ? 3.252 -23.328 -12.781 1 97.44 339 VAL A O 1
ATOM 2508 N N . GLU A 1 340 ? 5.105 -24.266 -13.57 1 97.44 340 GLU A N 1
ATOM 2509 C CA . GLU A 1 340 ? 4.84 -23.938 -14.969 1 97.44 340 GLU A CA 1
ATOM 2510 C C . GLU A 1 340 ? 4.047 -25.031 -15.656 1 97.44 340 GLU A C 1
ATOM 2512 O O . GLU A 1 340 ? 4.445 -26.203 -15.633 1 97.44 340 GLU A O 1
ATOM 2517 N N . THR A 1 341 ? 2.93 -24.688 -16.281 1 97.19 341 THR A N 1
ATOM 2518 C CA . THR A 1 341 ? 2.148 -25.594 -17.109 1 97.19 341 THR A CA 1
ATOM 2519 C C . THR A 1 341 ? 2.836 -25.812 -18.453 1 97.19 341 THR A C 1
ATOM 2521 O O . THR A 1 341 ? 3.252 -24.859 -19.109 1 97.19 341 THR A O 1
ATOM 2524 N N . PRO A 1 342 ? 3.016 -27.047 -18.812 1 96.56 342 PRO A N 1
ATOM 2525 C CA . PRO A 1 342 ? 3.676 -27.312 -20.094 1 96.56 342 PRO A CA 1
ATOM 2526 C C . PRO A 1 342 ? 2.883 -26.766 -21.281 1 96.56 342 PRO A C 1
ATOM 2528 O O . PRO A 1 342 ? 1.649 -26.812 -21.266 1 96.56 342 PRO A O 1
ATOM 2531 N N . THR A 1 343 ? 3.596 -26.281 -22.234 1 95.69 343 THR A N 1
ATOM 2532 C CA . THR A 1 343 ? 3.006 -25.734 -23.453 1 95.69 343 THR A CA 1
ATOM 2533 C C . THR A 1 343 ? 3.506 -26.5 -24.672 1 95.69 343 THR A C 1
ATOM 2535 O O . THR A 1 343 ? 4.43 -27.297 -24.578 1 95.69 343 THR A O 1
ATOM 2538 N N . HIS A 1 344 ? 2.785 -26.344 -25.812 1 95.5 344 HIS A N 1
ATOM 2539 C CA . HIS A 1 344 ? 3.191 -26.938 -27.094 1 95.5 344 HIS A CA 1
ATOM 2540 C C . HIS A 1 344 ? 3.381 -28.438 -26.969 1 95.5 344 HIS A C 1
ATOM 2542 O O . HIS A 1 344 ? 4.426 -28.969 -27.344 1 95.5 344 HIS A O 1
ATOM 2548 N N . LEU A 1 345 ? 2.398 -29.078 -26.453 1 95.88 345 LEU A N 1
ATOM 2549 C CA . LEU A 1 345 ? 2.461 -30.531 -26.234 1 95.88 345 LEU A CA 1
ATOM 2550 C C . LEU A 1 345 ? 2.381 -31.281 -27.547 1 95.88 345 LEU A C 1
ATOM 2552 O O . LEU A 1 345 ? 1.618 -30.906 -28.438 1 95.88 345 LEU A O 1
ATOM 2556 N N . SER A 1 346 ? 3.24 -32.281 -27.656 1 96.12 346 SER A N 1
ATOM 2557 C CA . SER A 1 346 ? 3.135 -33.188 -28.781 1 96.12 346 SER A CA 1
ATOM 2558 C C . SER A 1 346 ? 1.923 -34.125 -28.641 1 96.12 346 SER A C 1
ATOM 2560 O O . SER A 1 346 ? 1.257 -34.125 -27.594 1 96.12 346 SER A O 1
ATOM 2562 N N . ALA A 1 347 ? 1.647 -34.844 -29.688 1 96.75 347 ALA A N 1
ATOM 2563 C CA . ALA A 1 347 ? 0.5 -35.75 -29.688 1 96.75 347 ALA A CA 1
ATOM 2564 C C . ALA A 1 347 ? 0.62 -36.781 -28.562 1 96.75 347 ALA A C 1
ATOM 2566 O O . ALA A 1 347 ? -0.353 -37.062 -27.859 1 96.75 347 ALA A O 1
ATOM 2567 N N . ARG A 1 348 ? 1.807 -37.281 -28.422 1 96.69 348 ARG A N 1
ATOM 2568 C CA . ARG A 1 348 ? 2.039 -38.281 -27.391 1 96.69 348 ARG A CA 1
ATOM 2569 C C . ARG A 1 348 ? 1.884 -37.656 -26 1 96.69 348 ARG A C 1
ATOM 2571 O O . ARG A 1 348 ? 1.3 -38.281 -25.109 1 96.69 348 ARG A O 1
ATOM 2578 N N . GLN A 1 349 ? 2.398 -36.562 -25.812 1 96.31 349 GLN A N 1
ATOM 2579 C CA . GLN A 1 349 ? 2.305 -35.875 -24.516 1 96.31 349 GLN A CA 1
ATOM 2580 C C . GLN A 1 349 ? 0.851 -35.562 -24.172 1 96.31 349 GLN A C 1
ATOM 2582 O O . GLN A 1 349 ? 0.447 -35.719 -23.016 1 96.31 349 GLN A O 1
ATOM 2587 N N . LYS A 1 350 ? 0.076 -35.188 -25.156 1 96.94 350 LYS A N 1
ATOM 2588 C CA . LYS A 1 350 ? -1.345 -34.906 -24.938 1 96.94 350 LYS A CA 1
ATOM 2589 C C . LYS A 1 350 ? -2.078 -36.188 -24.531 1 96.94 350 LYS A C 1
ATOM 2591 O O . LYS A 1 350 ? -2.967 -36.156 -23.672 1 96.94 350 LYS A O 1
ATOM 2596 N N . GLU A 1 351 ? -1.68 -37.25 -25.156 1 97.12 351 GLU A N 1
ATOM 2597 C CA . GLU A 1 351 ? -2.277 -38.531 -24.828 1 97.12 351 GLU A CA 1
ATOM 2598 C C . GLU A 1 351 ? -2.014 -38.906 -23.359 1 97.12 351 GLU A C 1
ATOM 2600 O O . GLU A 1 351 ? -2.922 -39.344 -22.656 1 97.12 351 GLU A O 1
ATOM 2605 N N . LEU A 1 352 ? -0.788 -38.719 -22.938 1 96.56 352 LEU A N 1
ATOM 2606 C CA . LEU A 1 352 ? -0.424 -39 -21.547 1 96.56 352 LEU A CA 1
ATOM 2607 C C . LEU A 1 352 ? -1.221 -38.125 -20.578 1 96.56 352 LEU A C 1
ATOM 2609 O O . LEU A 1 352 ? -1.705 -38.625 -19.562 1 96.56 352 LEU A O 1
ATOM 2613 N N . MET A 1 353 ? -1.354 -36.906 -20.984 1 96.38 353 MET A N 1
ATOM 2614 C CA . MET A 1 353 ? -2.076 -35.938 -20.141 1 96.38 353 MET A CA 1
ATOM 2615 C C . MET A 1 353 ? -3.553 -36.312 -20.047 1 96.38 353 MET A C 1
ATOM 2617 O O . MET A 1 353 ? -4.164 -36.188 -18.984 1 96.38 353 MET A O 1
ATOM 2621 N N . ARG A 1 354 ? -4.125 -36.75 -21.125 1 97.06 354 ARG A N 1
ATOM 2622 C CA . ARG A 1 354 ? -5.523 -37.156 -21.125 1 97.06 354 ARG A CA 1
ATOM 2623 C C . ARG A 1 354 ? -5.742 -38.375 -20.234 1 97.06 354 ARG A C 1
ATOM 2625 O O . ARG A 1 354 ? -6.723 -38.438 -19.484 1 97.06 354 ARG A O 1
ATOM 2632 N N . GLU A 1 355 ? -4.824 -39.281 -20.406 1 96.88 355 GLU A N 1
ATOM 2633 C CA . GLU A 1 355 ? -4.914 -40.438 -19.547 1 96.88 355 GLU A CA 1
ATOM 2634 C C . GLU A 1 355 ? -4.809 -40.062 -18.078 1 96.88 355 GLU A C 1
ATOM 2636 O O . GLU A 1 355 ? -5.559 -40.594 -17.25 1 96.88 355 GLU A O 1
ATOM 2641 N N . LEU A 1 356 ? -3.875 -39.25 -17.766 1 96.38 356 LEU A N 1
ATOM 2642 C CA . LEU A 1 356 ? -3.713 -38.75 -16.391 1 96.38 356 LEU A CA 1
ATOM 2643 C C . LEU A 1 356 ? -4.977 -38.062 -15.898 1 96.38 356 LEU A C 1
ATOM 2645 O O . LEU A 1 356 ? -5.418 -38.281 -14.773 1 96.38 356 LEU A O 1
ATOM 2649 N N . ALA A 1 357 ? -5.543 -37.25 -16.766 1 95.44 357 ALA A N 1
ATOM 2650 C CA . ALA A 1 357 ? -6.766 -36.5 -16.438 1 95.44 357 ALA A CA 1
ATOM 2651 C C . ALA A 1 357 ? -7.891 -37.469 -16.062 1 95.44 357 ALA A C 1
ATOM 2653 O O . ALA A 1 357 ? -8.641 -37.219 -15.117 1 95.44 357 ALA A O 1
ATOM 2654 N N . GLY A 1 358 ? -7.945 -38.531 -16.797 1 95.38 358 GLY A N 1
ATOM 2655 C CA . GLY A 1 358 ? -8.977 -39.531 -16.531 1 95.38 358 GLY A CA 1
ATOM 2656 C C . GLY A 1 358 ? -8.789 -40.219 -15.203 1 95.38 358 GLY A C 1
ATOM 2657 O O . GLY A 1 358 ? -9.766 -40.688 -14.594 1 95.38 358 GLY A O 1
ATOM 2658 N N . LEU A 1 359 ? -7.566 -40.312 -14.727 1 95.19 359 LEU A N 1
ATOM 2659 C CA . LEU A 1 359 ? -7.25 -41.031 -13.492 1 95.19 359 LEU A CA 1
ATOM 2660 C C . LEU A 1 359 ? -7.297 -40.062 -12.297 1 95.19 359 LEU A C 1
ATOM 2662 O O . LEU A 1 359 ? -7.305 -40.531 -11.148 1 95.19 359 LEU A O 1
ATOM 2666 N N . CYS A 1 360 ? -7.312 -38.781 -12.539 1 93.44 360 CYS A N 1
ATOM 2667 C CA . CYS A 1 360 ? -7.301 -37.812 -11.453 1 93.44 360 CYS A CA 1
ATOM 2668 C C . CYS A 1 360 ? -8.719 -37.5 -10.984 1 93.44 360 CYS A C 1
ATOM 2670 O O . CYS A 1 360 ? -9.648 -37.469 -11.797 1 93.44 360 CYS A O 1
ATOM 2672 N N . GLY A 1 361 ? -8.914 -37.375 -9.68 1 91.25 361 GLY A N 1
ATOM 2673 C CA . GLY A 1 361 ? -10.172 -37 -9.07 1 91.25 361 GLY A CA 1
ATOM 2674 C C . GLY A 1 361 ? -10.023 -35.969 -7.973 1 91.25 361 GLY A C 1
ATOM 2675 O O . GLY A 1 361 ? -9.148 -35.094 -8.055 1 91.25 361 GLY A O 1
ATOM 2676 N N . GLU A 1 362 ? -10.844 -36.031 -7.039 1 91.31 362 GLU A N 1
ATOM 2677 C CA . GLU A 1 362 ? -10.867 -35.031 -5.953 1 91.31 362 GLU A CA 1
ATOM 2678 C C . GLU A 1 362 ? -9.633 -35.188 -5.062 1 91.31 362 GLU A C 1
ATOM 2680 O O . GLU A 1 362 ? -9.148 -34.219 -4.5 1 91.31 362 GLU A O 1
ATOM 2685 N N . LYS A 1 363 ? -9.18 -36.406 -5.027 1 92.19 363 LYS A N 1
ATOM 2686 C CA . LYS A 1 363 ? -8.031 -36.688 -4.168 1 92.19 363 LYS A CA 1
ATOM 2687 C C . LYS A 1 363 ? -6.777 -36 -4.699 1 92.19 363 LYS A C 1
ATOM 2689 O O . LYS A 1 363 ? -5.949 -35.5 -3.926 1 92.19 363 LYS A O 1
ATOM 2694 N N . GLN A 1 364 ? -6.648 -35.969 -6.008 1 93.69 364 GLN A N 1
ATOM 2695 C CA . GLN A 1 364 ? -5.461 -35.406 -6.629 1 93.69 364 GLN A CA 1
ATOM 2696 C C . GLN A 1 364 ? -5.59 -33.875 -6.77 1 93.69 364 GLN A C 1
ATOM 2698 O O . GLN A 1 364 ? -4.594 -33.188 -6.938 1 93.69 364 GLN A O 1
ATOM 2703 N N . ASN A 1 365 ? -6.828 -33.406 -6.77 1 94.62 365 ASN A N 1
ATOM 2704 C CA . ASN A 1 365 ? -7.086 -32 -6.945 1 94.62 365 ASN A CA 1
ATOM 2705 C C . ASN A 1 365 ? -7.988 -31.453 -5.844 1 94.62 365 ASN A C 1
ATOM 2707 O O . ASN A 1 365 ? -9.086 -30.953 -6.117 1 94.62 365 ASN A O 1
ATOM 2711 N N . PRO A 1 366 ? -7.465 -31.422 -4.668 1 93.5 366 PRO A N 1
ATOM 2712 C CA . PRO A 1 366 ? -8.297 -31.016 -3.527 1 93.5 366 PRO A CA 1
ATOM 2713 C C . PRO A 1 366 ? -8.727 -29.547 -3.598 1 93.5 366 PRO A C 1
ATOM 2715 O O . PRO A 1 366 ? -9.82 -29.203 -3.158 1 93.5 366 PRO A O 1
ATOM 2718 N N . LYS A 1 367 ? -7.891 -28.688 -4.008 1 93.81 367 LYS A N 1
ATOM 2719 C CA . LYS A 1 367 ? -8.25 -27.266 -4.074 1 93.81 367 LYS A CA 1
ATOM 2720 C C . LYS A 1 367 ? -9.398 -27.047 -5.059 1 93.81 367 LYS A C 1
ATOM 2722 O O . LYS A 1 367 ? -10.336 -26.297 -4.766 1 93.81 367 LYS A O 1
ATOM 2727 N N . SER A 1 368 ? -9.273 -27.656 -6.168 1 93.25 368 SER A N 1
ATOM 2728 C CA . SER A 1 368 ? -10.344 -27.562 -7.156 1 93.25 368 SER A CA 1
ATOM 2729 C C . SER A 1 368 ? -11.648 -28.141 -6.621 1 93.25 368 SER A C 1
ATOM 2731 O O . SER A 1 368 ? -12.719 -27.531 -6.785 1 93.25 368 SER A O 1
ATOM 2733 N N . ALA A 1 369 ? -11.523 -29.25 -5.965 1 92.38 369 ALA A N 1
ATOM 2734 C CA . ALA A 1 369 ? -12.695 -29.891 -5.395 1 92.38 369 ALA A CA 1
ATOM 2735 C C . ALA A 1 369 ? -13.352 -29.016 -4.34 1 92.38 369 ALA A C 1
ATOM 2737 O O . ALA A 1 369 ? -14.578 -28.859 -4.309 1 92.38 369 ALA A O 1
ATOM 2738 N N . ASN A 1 370 ? -12.539 -28.469 -3.48 1 93.06 370 ASN A N 1
ATOM 2739 C CA . ASN A 1 370 ? -13.047 -27.578 -2.439 1 93.06 370 ASN A CA 1
ATOM 2740 C C . ASN A 1 370 ? -13.727 -26.344 -3.035 1 93.06 370 ASN A C 1
ATOM 2742 O O . ASN A 1 370 ? -14.773 -25.922 -2.557 1 93.06 370 ASN A O 1
ATOM 2746 N N . PHE A 1 371 ? -13.172 -25.859 -3.955 1 94 371 PHE A N 1
ATOM 2747 C CA . PHE A 1 371 ? -13.75 -24.688 -4.621 1 94 371 PHE A CA 1
ATOM 2748 C C . PHE A 1 371 ? -15.117 -25.031 -5.211 1 94 371 PHE A C 1
ATOM 2750 O O . PHE A 1 371 ? -16.078 -24.266 -5.051 1 94 371 PHE A O 1
ATOM 2757 N N . VAL A 1 372 ? -15.148 -26.109 -5.953 1 89.5 372 VAL A N 1
ATOM 2758 C CA . VAL A 1 372 ? -16.406 -26.547 -6.559 1 89.5 372 VAL A CA 1
ATOM 2759 C C . VAL A 1 372 ? -17.469 -26.719 -5.473 1 89.5 372 VAL A C 1
ATOM 2761 O O . VAL A 1 372 ? -18.625 -26.359 -5.664 1 89.5 372 VAL A O 1
ATOM 2764 N N . GLY A 1 373 ? -17.031 -27.266 -4.359 1 89.81 373 GLY A N 1
ATOM 2765 C CA . GLY A 1 373 ? -17.938 -27.406 -3.242 1 89.81 373 GLY A CA 1
ATOM 2766 C C . GLY A 1 373 ? -18.469 -26.062 -2.744 1 89.81 373 GLY A C 1
ATOM 2767 O O . GLY A 1 373 ? -19.672 -25.922 -2.531 1 89.81 373 GLY A O 1
ATOM 2768 N N . LYS A 1 374 ? -17.578 -25.188 -2.578 1 91.38 374 LYS A N 1
ATOM 2769 C CA . LYS A 1 374 ? -17.969 -23.844 -2.135 1 91.38 374 LYS A CA 1
ATOM 2770 C C . LYS A 1 374 ? -18.875 -23.172 -3.158 1 91.38 374 LYS A C 1
ATOM 2772 O O . LYS A 1 374 ? -19.859 -22.531 -2.791 1 91.38 374 LYS A O 1
ATOM 2777 N N . ALA A 1 375 ? -18.516 -23.25 -4.375 1 88.31 375 ALA A N 1
ATOM 2778 C CA . ALA A 1 375 ? -19.297 -22.641 -5.453 1 88.31 375 ALA A CA 1
ATOM 2779 C C . ALA A 1 375 ? -20.703 -23.234 -5.508 1 88.31 375 ALA A C 1
ATOM 2781 O O . ALA A 1 375 ? -21.688 -22.516 -5.695 1 88.31 375 ALA A O 1
ATOM 2782 N N . LYS A 1 376 ? -20.75 -24.578 -5.359 1 86.25 376 LYS A N 1
ATOM 2783 C CA . LYS A 1 376 ? -22.047 -25.234 -5.359 1 86.25 376 LYS A CA 1
ATOM 2784 C C . LYS A 1 376 ? -22.922 -24.719 -4.223 1 86.25 376 LYS A C 1
ATOM 2786 O O . LYS A 1 376 ? -24.125 -24.469 -4.422 1 86.25 376 LYS A O 1
ATOM 2791 N N . ARG A 1 377 ? -22.391 -24.594 -3.062 1 86.62 377 ARG A N 1
ATOM 2792 C CA . ARG A 1 377 ? -23.125 -24.062 -1.925 1 86.62 377 ARG A CA 1
ATOM 2793 C C . ARG A 1 377 ? -23.609 -22.641 -2.213 1 86.62 377 ARG A C 1
ATOM 2795 O O . ARG A 1 377 ? -24.75 -22.297 -1.904 1 86.62 377 ARG A O 1
ATOM 2802 N N . PHE A 1 378 ? -22.797 -21.938 -2.74 1 86.56 378 PHE A N 1
ATOM 2803 C CA . PHE A 1 378 ? -23.141 -20.562 -3.113 1 86.56 378 PHE A CA 1
ATOM 2804 C C . PHE A 1 378 ? -24.297 -20.547 -4.094 1 86.56 378 PHE A C 1
ATOM 2806 O O . PHE A 1 378 ? -25.266 -19.797 -3.904 1 86.56 378 PHE A O 1
ATOM 2813 N N . TRP A 1 379 ? -24.188 -21.375 -5.098 1 81.69 379 TRP A N 1
ATOM 2814 C CA . TRP A 1 379 ? -25.234 -21.469 -6.105 1 81.69 379 TRP A CA 1
ATOM 2815 C C . TRP A 1 379 ? -26.562 -21.891 -5.48 1 81.69 379 TRP A C 1
ATOM 2817 O O . TRP A 1 379 ? -27.625 -21.359 -5.816 1 81.69 379 TRP A O 1
ATOM 2827 N N . GLU A 1 380 ? -26.469 -22.719 -4.574 1 82.25 380 GLU A N 1
ATOM 2828 C CA . GLU A 1 380 ? -27.672 -23.156 -3.881 1 82.25 380 GLU A CA 1
ATOM 2829 C C . GLU A 1 380 ? -28.266 -22.031 -3.049 1 82.25 380 GLU A C 1
ATOM 2831 O O . GLU A 1 380 ? -29.484 -21.875 -3.006 1 82.25 380 GLU A O 1
ATOM 2836 N N . GLU A 1 381 ? -27.438 -21.328 -2.453 1 79.69 381 GLU A N 1
ATOM 2837 C CA . GLU A 1 381 ? -27.891 -20.234 -1.605 1 79.69 381 GLU A CA 1
ATOM 2838 C C . GLU A 1 381 ? -28.5 -19.109 -2.439 1 79.69 381 GLU A C 1
ATOM 2840 O O . GLU A 1 381 ? -29.5 -18.516 -2.043 1 79.69 381 GLU A O 1
ATOM 2845 N N . VAL A 1 382 ? -27.906 -18.844 -3.527 1 75.25 382 VAL A N 1
ATOM 2846 C CA . VAL A 1 382 ? -28.359 -17.719 -4.344 1 75.25 382 VAL A CA 1
ATOM 2847 C C . VAL A 1 382 ? -29.594 -18.125 -5.148 1 75.25 382 VAL A C 1
ATOM 2849 O O . VAL A 1 382 ? -30.5 -17.312 -5.336 1 75.25 382 VAL A O 1
ATOM 2852 N N . THR A 1 383 ? -29.594 -19.359 -5.664 1 73.25 383 THR A N 1
ATOM 2853 C CA . THR A 1 383 ? -30.703 -19.797 -6.508 1 73.25 383 THR A CA 1
ATOM 2854 C C . THR A 1 383 ? -31.844 -20.359 -5.656 1 73.25 383 THR A C 1
ATOM 2856 O O . THR A 1 383 ? -32.969 -20.547 -6.148 1 73.25 383 THR A O 1
ATOM 2859 N N . GLY A 1 384 ? -31.734 -20.328 -4.328 1 65.44 384 GLY A N 1
ATOM 2860 C CA . GLY A 1 384 ? -32.75 -20.922 -3.473 1 65.44 384 GLY A CA 1
ATOM 2861 C C . GLY A 1 384 ? -32.906 -22.422 -3.646 1 65.44 384 GLY A C 1
ATOM 2862 O O . GLY A 1 384 ? -33.906 -23 -3.26 1 65.44 384 GLY A O 1
ATOM 2863 N N . SER A 1 385 ? -32.062 -23.094 -4.41 1 57.16 385 SER A N 1
ATOM 2864 C CA . SER A 1 385 ? -32.25 -24.531 -4.633 1 57.16 385 SER A CA 1
ATOM 2865 C C . SER A 1 385 ? -31.469 -25.359 -3.635 1 57.16 385 SER A C 1
ATOM 2867 O O . SER A 1 385 ? -30.391 -24.938 -3.182 1 57.16 385 SER A O 1
ATOM 2869 N N . MET B 1 1 ? -7.137 61.812 11.516 1 55.84 1 MET B N 1
ATOM 2870 C CA . MET B 1 1 ? -7.824 60.656 10.93 1 55.84 1 MET B CA 1
ATOM 2871 C C . MET B 1 1 ? -9.328 60.875 10.891 1 55.84 1 MET B C 1
ATOM 2873 O O . MET B 1 1 ? -9.891 61.5 11.789 1 55.84 1 MET B O 1
ATOM 2877 N N . ARG B 1 2 ? -9.922 60.844 9.758 1 78.5 2 ARG B N 1
ATOM 2878 C CA . ARG B 1 2 ? -11.336 61.125 9.555 1 78.5 2 ARG B CA 1
ATOM 2879 C C . ARG B 1 2 ? -12.211 60.125 10.305 1 78.5 2 ARG B C 1
ATOM 2881 O O . ARG B 1 2 ? -11.812 58.969 10.516 1 78.5 2 ARG B O 1
ATOM 2888 N N . ASP B 1 3 ? -13.266 60.562 10.867 1 83.19 3 ASP B N 1
ATOM 2889 C CA . ASP B 1 3 ? -14.25 59.75 11.57 1 83.19 3 ASP B CA 1
ATOM 2890 C C . ASP B 1 3 ? -14.836 58.656 10.664 1 83.19 3 ASP B C 1
ATOM 2892 O O . ASP B 1 3 ? -15.25 58.938 9.531 1 83.19 3 ASP B O 1
ATOM 2896 N N . TYR B 1 4 ? -14.828 57.469 11.094 1 87.5 4 TYR B N 1
ATOM 2897 C CA . TYR B 1 4 ? -15.242 56.312 10.289 1 87.5 4 TYR B CA 1
ATOM 2898 C C . TYR B 1 4 ? -16.703 56.438 9.867 1 87.5 4 TYR B C 1
ATOM 2900 O O . TYR B 1 4 ? -17.078 56.031 8.773 1 87.5 4 TYR B O 1
ATOM 2908 N N . TYR B 1 5 ? -17.469 57.094 10.727 1 87.94 5 TYR B N 1
ATOM 2909 C CA . TYR B 1 5 ? -18.875 57.344 10.391 1 87.94 5 TYR B CA 1
ATOM 2910 C C . TYR B 1 5 ? -19 58.344 9.273 1 87.94 5 TYR B C 1
ATOM 2912 O O . TYR B 1 5 ? -19.844 58.219 8.391 1 87.94 5 TYR B O 1
ATOM 2920 N N . GLU B 1 6 ? -18.094 59.281 9.25 1 86.75 6 GLU B N 1
ATOM 2921 C CA . GLU B 1 6 ? -18.078 60.312 8.219 1 86.75 6 GLU B CA 1
ATOM 2922 C C . GLU B 1 6 ? -17.594 59.75 6.883 1 86.75 6 GLU B C 1
ATOM 2924 O O . GLU B 1 6 ? -18.125 60.094 5.824 1 86.75 6 GLU B O 1
ATOM 2929 N N . ILE B 1 7 ? -16.688 58.812 6.973 1 86.38 7 ILE B N 1
ATOM 2930 C CA . ILE B 1 7 ? -16.141 58.188 5.777 1 86.38 7 ILE B CA 1
ATOM 2931 C C . ILE B 1 7 ? -17.203 57.375 5.074 1 86.38 7 ILE B C 1
ATOM 2933 O O . ILE B 1 7 ? -17.312 57.406 3.844 1 86.38 7 ILE B O 1
ATOM 2937 N N . LEU B 1 8 ? -18.078 56.75 5.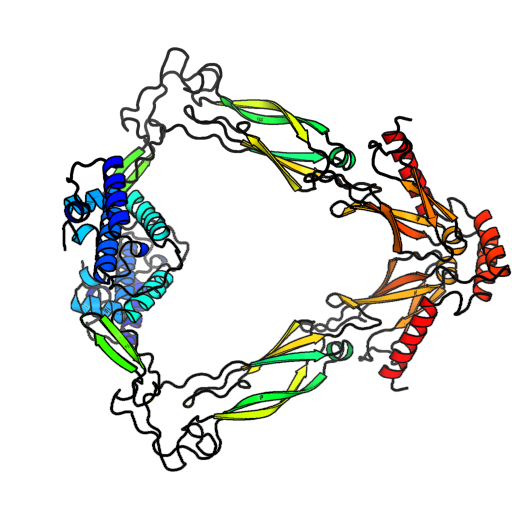844 1 88 8 LEU B N 1
ATOM 2938 C CA . LEU B 1 8 ? -19.125 55.906 5.285 1 88 8 LEU B CA 1
ATOM 2939 C C . LEU B 1 8 ? -20.406 56.719 5.082 1 88 8 LEU B C 1
ATOM 2941 O O . LEU B 1 8 ? -21.391 56.188 4.551 1 88 8 LEU B O 1
ATOM 2945 N N . GLY B 1 9 ? -20.422 57.938 5.566 1 86 9 GLY B N 1
ATOM 2946 C CA . GLY B 1 9 ? -21.562 58.844 5.387 1 86 9 GLY B CA 1
ATOM 2947 C C . GLY B 1 9 ? -22.766 58.438 6.211 1 86 9 GLY B C 1
ATOM 2948 O O . GLY B 1 9 ? -23.906 58.625 5.773 1 86 9 GLY B O 1
ATOM 2949 N N . VAL B 1 10 ? -22.531 57.875 7.367 1 84.31 10 VAL B N 1
ATOM 2950 C CA . VAL B 1 10 ? -23.625 57.375 8.203 1 84.31 10 VAL B CA 1
ATOM 2951 C C . VAL B 1 10 ? -23.562 58.031 9.578 1 84.31 10 VAL B C 1
ATOM 2953 O O . VAL B 1 10 ? -22.531 58.594 9.953 1 84.31 10 VAL B O 1
ATOM 2956 N N . THR B 1 11 ? -24.703 58.062 10.273 1 84.25 11 THR B N 1
ATOM 2957 C CA . THR B 1 11 ? -24.766 58.594 11.633 1 84.25 11 THR B CA 1
ATOM 2958 C C . THR B 1 11 ? -24.375 57.531 12.641 1 84.25 11 THR B C 1
ATOM 2960 O O . THR B 1 11 ? -24.438 56.344 12.344 1 84.25 11 THR B O 1
ATOM 2963 N N . ARG B 1 12 ? -23.938 57.844 13.828 1 82.19 12 ARG B N 1
ATOM 2964 C CA . ARG B 1 12 ? -23.469 56.938 14.883 1 82.19 12 ARG B CA 1
ATOM 2965 C C . ARG B 1 12 ? -24.594 56 15.344 1 82.19 12 ARG B C 1
ATOM 2967 O O . ARG B 1 12 ? -24.344 54.938 15.898 1 82.19 12 ARG B O 1
ATOM 2974 N N . THR B 1 13 ? -25.797 56.312 15 1 80.88 13 THR B N 1
ATOM 2975 C CA . THR B 1 13 ? -26.953 55.531 15.43 1 80.88 13 THR B CA 1
ATOM 2976 C C . THR B 1 13 ? -27.391 54.562 14.336 1 80.88 13 THR B C 1
ATOM 2978 O O . THR B 1 13 ? -28.453 53.938 14.438 1 80.88 13 THR B O 1
ATOM 2981 N N . ILE B 1 14 ? -26.703 54.344 13.266 1 80.94 14 ILE B N 1
ATOM 2982 C CA . ILE B 1 14 ? -27.094 53.531 12.125 1 80.94 14 ILE B CA 1
ATOM 2983 C C . ILE B 1 14 ? -27.125 52.062 12.531 1 80.94 14 ILE B C 1
ATOM 2985 O O . ILE B 1 14 ? -26.312 51.594 13.344 1 80.94 14 ILE B O 1
ATOM 2989 N N . ASP B 1 15 ? -28.094 51.312 12.078 1 81.75 15 ASP B N 1
ATOM 2990 C CA . ASP B 1 15 ? -28.203 49.875 12.336 1 81.75 15 ASP B CA 1
ATOM 2991 C C . ASP B 1 15 ? -27.344 49.094 11.359 1 81.75 15 ASP B C 1
ATOM 2993 O O . ASP B 1 15 ? -26.812 49.656 10.391 1 81.75 15 ASP B O 1
ATOM 2997 N N . GLU B 1 16 ? -27.109 47.844 11.594 1 82.12 16 GLU B N 1
ATOM 2998 C CA . GLU B 1 16 ? -26.219 46.969 10.859 1 82.12 16 GLU B CA 1
ATOM 2999 C C . GLU B 1 16 ? -26.609 46.875 9.391 1 82.12 16 GLU B C 1
ATOM 3001 O O . GLU B 1 16 ? -25.734 46.875 8.516 1 82.12 16 GLU B O 1
ATOM 3006 N N . ALA B 1 17 ? -27.828 46.812 9.172 1 82 17 ALA B N 1
ATOM 3007 C CA . ALA B 1 17 ? -28.328 46.719 7.801 1 82 17 ALA B CA 1
ATOM 3008 C C . ALA B 1 17 ? -28.031 48.031 7.043 1 82 17 ALA B C 1
ATOM 3010 O O . ALA B 1 17 ? -27.609 47.969 5.883 1 82 17 ALA B O 1
ATOM 3011 N N . GLY B 1 18 ? -28.266 49.094 7.664 1 81.69 18 GLY B N 1
ATOM 3012 C CA . GLY B 1 18 ? -27.969 50.406 7.066 1 81.69 18 GLY B CA 1
ATOM 3013 C C . GLY B 1 18 ? -26.5 50.625 6.809 1 81.69 18 GLY B C 1
ATOM 3014 O O . GLY B 1 18 ? -26.109 51.188 5.777 1 81.69 18 GLY B O 1
ATOM 3015 N N . LEU B 1 19 ? -25.703 50.125 7.66 1 86.69 19 LEU B N 1
ATOM 3016 C CA . LEU B 1 19 ? -24.25 50.219 7.535 1 86.69 19 LEU B CA 1
ATOM 3017 C C . LEU B 1 19 ? -23.75 49.438 6.332 1 86.69 19 LEU B C 1
ATOM 3019 O O . LEU B 1 19 ? -22.922 49.938 5.555 1 86.69 19 LEU B O 1
ATOM 3023 N N . LYS B 1 20 ? -24.25 48.344 6.215 1 84.19 20 LYS B N 1
ATOM 3024 C CA . LYS B 1 20 ? -23.891 47.469 5.102 1 84.19 20 LYS B CA 1
ATOM 3025 C C . LYS B 1 20 ? -24.312 48.094 3.766 1 84.19 20 LYS B C 1
ATOM 3027 O O . LYS B 1 20 ? -23.547 48.062 2.795 1 84.19 20 LYS B O 1
ATOM 3032 N N . SER B 1 21 ? -25.453 48.625 3.77 1 84.06 21 SER B N 1
ATOM 3033 C CA . SER B 1 21 ? -25.969 49.25 2.566 1 84.06 21 SER B CA 1
ATOM 3034 C C . SER B 1 21 ? -25.141 50.469 2.193 1 84.06 21 SER B C 1
ATOM 3036 O O . SER B 1 21 ? -24.828 50.688 1.019 1 84.06 21 SER B O 1
ATOM 3038 N N . ALA B 1 22 ? -24.781 51.25 3.076 1 84.5 22 ALA B N 1
ATOM 3039 C CA . ALA B 1 22 ? -23.953 52.438 2.857 1 84.5 22 ALA B CA 1
ATOM 3040 C C . ALA B 1 22 ? -22.562 52.062 2.344 1 84.5 22 ALA B C 1
ATOM 3042 O O . ALA B 1 22 ? -22.031 52.719 1.44 1 84.5 22 ALA B O 1
ATOM 3043 N N . PHE B 1 23 ? -22.047 51.031 2.822 1 86 23 PHE B N 1
ATOM 3044 C CA . PHE B 1 23 ? -20.75 50.531 2.395 1 86 23 PHE B CA 1
ATOM 3045 C C . PHE B 1 23 ? -20.812 50.062 0.938 1 86 23 PHE B C 1
ATOM 3047 O O . PHE B 1 23 ? -19.938 50.438 0.141 1 86 23 PHE B O 1
ATOM 3054 N N . ARG B 1 24 ? -21.797 49.312 0.73 1 85.12 24 ARG B N 1
ATOM 3055 C CA . ARG B 1 24 ? -21.938 48.781 -0.628 1 85.12 24 ARG B CA 1
ATOM 3056 C C . ARG B 1 24 ? -22.062 49.938 -1.637 1 85.12 24 ARG B C 1
ATOM 3058 O O . ARG B 1 24 ? -21.453 49.875 -2.707 1 85.12 24 ARG B O 1
ATOM 3065 N N . LYS B 1 25 ? -22.797 50.812 -1.312 1 83.5 25 LYS B N 1
ATOM 3066 C CA . LYS B 1 25 ? -23 51.969 -2.193 1 83.5 25 LYS B CA 1
ATOM 3067 C C . LYS B 1 25 ? -21.688 52.719 -2.441 1 83.5 25 LYS B C 1
ATOM 3069 O O . LYS B 1 25 ? -21.344 53 -3.588 1 83.5 25 LYS B O 1
ATOM 3074 N N . LEU B 1 26 ? -20.922 52.938 -1.373 1 85.12 26 LEU B N 1
ATOM 3075 C CA . LEU B 1 26 ? -19.672 53.688 -1.487 1 85.12 26 LEU B CA 1
ATOM 3076 C C . LEU B 1 26 ? -18.578 52.844 -2.133 1 85.12 26 LEU B C 1
ATOM 3078 O O . LEU B 1 26 ? -17.766 53.344 -2.91 1 85.12 26 LEU B O 1
ATOM 3082 N N . ALA B 1 27 ? -18.625 51.562 -1.877 1 80.38 27 ALA B N 1
ATOM 3083 C CA . ALA B 1 27 ? -17.688 50.625 -2.463 1 80.38 27 ALA B CA 1
ATOM 3084 C C . ALA B 1 27 ? -17.891 50.5 -3.971 1 80.38 27 ALA B C 1
ATOM 3086 O O . ALA B 1 27 ? -16.922 50.438 -4.73 1 80.38 27 ALA B O 1
ATOM 3087 N N . MET B 1 28 ? -19.078 50.531 -4.301 1 80.75 28 MET B N 1
ATOM 3088 C CA . MET B 1 28 ? -19.391 50.5 -5.723 1 80.75 28 MET B CA 1
ATOM 3089 C C . MET B 1 28 ? -18.984 51.781 -6.41 1 80.75 28 MET B C 1
ATOM 3091 O O . MET B 1 28 ? -18.484 51.781 -7.535 1 80.75 28 MET B O 1
ATOM 3095 N N . GLU B 1 29 ? -19.156 52.844 -5.746 1 82.44 29 GLU B N 1
ATOM 3096 C CA . GLU B 1 29 ? -18.875 54.156 -6.312 1 82.44 29 GLU B CA 1
ATOM 3097 C C . GLU B 1 29 ? -17.359 54.375 -6.445 1 82.44 29 GLU B C 1
ATOM 3099 O O . GLU B 1 29 ? -16.906 55.031 -7.395 1 82.44 29 GLU B O 1
ATOM 3104 N N . HIS B 1 30 ? -16.609 53.75 -5.543 1 80.12 30 HIS B N 1
ATOM 3105 C CA . HIS B 1 30 ? -15.18 54.031 -5.527 1 80.12 30 HIS B CA 1
ATOM 3106 C C . HIS B 1 30 ? -14.367 52.781 -5.867 1 80.12 30 HIS B C 1
ATOM 3108 O O . HIS B 1 30 ? -13.164 52.719 -5.621 1 80.12 30 HIS B O 1
ATOM 3114 N N . HIS B 1 31 ? -15.07 51.812 -6.352 1 78.69 31 HIS B N 1
ATOM 3115 C CA . HIS B 1 31 ? -14.367 50.594 -6.766 1 78.69 31 HIS B CA 1
ATOM 3116 C C . HIS B 1 31 ? -13.305 50.906 -7.816 1 78.69 31 HIS B C 1
ATOM 3118 O O . HIS B 1 31 ? -13.57 51.625 -8.781 1 78.69 31 HIS B O 1
ATOM 3124 N N . PRO B 1 32 ? -12.195 50.375 -7.684 1 73.38 32 PRO B N 1
ATOM 3125 C CA . PRO B 1 32 ? -11.117 50.719 -8.617 1 73.38 32 PRO B CA 1
ATOM 3126 C C . PRO B 1 32 ? -11.484 50.406 -10.07 1 73.38 32 PRO B C 1
ATOM 3128 O O . PRO B 1 32 ? -11.078 51.125 -10.977 1 73.38 32 PRO B O 1
ATOM 3131 N N . ASP B 1 33 ? -12.148 49.406 -10.266 1 69.81 33 ASP B N 1
ATOM 3132 C CA . ASP B 1 33 ? -12.484 49 -11.633 1 69.81 33 ASP B CA 1
ATOM 3133 C C . ASP B 1 33 ? -13.461 50 -12.266 1 69.81 33 ASP B C 1
ATOM 3135 O O . ASP B 1 33 ? -13.492 50.156 -13.484 1 69.81 33 ASP B O 1
ATOM 3139 N N . ARG B 1 34 ? -14.25 50.688 -11.555 1 71.56 34 ARG B N 1
ATOM 3140 C CA . ARG B 1 34 ? -15.258 51.594 -12.094 1 71.56 34 ARG B CA 1
ATOM 3141 C C . ARG B 1 34 ? -14.727 53.031 -12.188 1 71.56 34 ARG B C 1
ATOM 3143 O O . ARG B 1 34 ? -15.32 53.875 -12.852 1 71.56 34 ARG B O 1
ATOM 3150 N N . ASN B 1 35 ? -13.719 53.25 -11.438 1 69.88 35 ASN B N 1
ATOM 3151 C CA . ASN B 1 35 ? -13.188 54.594 -11.406 1 69.88 35 ASN B CA 1
ATOM 3152 C C . ASN B 1 35 ? -11.82 54.688 -12.07 1 69.88 35 ASN B C 1
ATOM 3154 O O . ASN B 1 35 ? -11.039 55.594 -11.781 1 69.88 35 ASN B O 1
ATOM 3158 N N . GLY B 1 36 ? -11.555 53.938 -13.109 1 64.12 36 GLY B N 1
ATOM 3159 C CA . GLY B 1 36 ? -10.453 54.031 -14.055 1 64.12 36 GLY B CA 1
ATOM 3160 C C . GLY B 1 36 ? -9.094 54.031 -13.398 1 64.12 36 GLY B C 1
ATOM 3161 O O . GLY B 1 36 ? -8.148 54.625 -13.922 1 64.12 36 GLY B O 1
ATOM 3162 N N . GLY B 1 37 ? -8.906 53.375 -12.125 1 57.5 37 GLY B N 1
ATOM 3163 C CA . GLY B 1 37 ? -7.609 53.125 -11.523 1 57.5 37 GLY B CA 1
ATOM 3164 C C . GLY B 1 37 ? -7.004 54.375 -10.898 1 57.5 37 GLY B C 1
ATOM 3165 O O . GLY B 1 37 ? -5.785 54.469 -10.719 1 57.5 37 GLY B O 1
ATOM 3166 N N . CYS B 1 38 ? -7.695 55.5 -10.789 1 59.88 38 CYS B N 1
ATOM 3167 C CA . CYS B 1 38 ? -7.102 56.719 -10.25 1 59.88 38 CYS B CA 1
ATOM 3168 C C . CYS B 1 38 ? -6.672 56.531 -8.805 1 59.88 38 CYS B C 1
ATOM 3170 O O . CYS B 1 38 ? -7.332 55.812 -8.047 1 59.88 38 CYS B O 1
ATOM 3172 N N . GLU B 1 39 ? -5.406 56.844 -8.492 1 62.03 39 GLU B N 1
ATOM 3173 C CA . GLU B 1 39 ? -4.738 56.719 -7.203 1 62.03 39 GLU B CA 1
ATOM 3174 C C . GLU B 1 39 ? -5.617 57.219 -6.066 1 62.03 39 GLU B C 1
ATOM 3176 O O . GLU B 1 39 ? -5.645 56.625 -4.98 1 62.03 39 GLU B O 1
ATOM 3181 N N . ASN B 1 40 ? -6.363 58.156 -6.309 1 68.06 40 ASN B N 1
ATOM 3182 C CA . ASN B 1 40 ? -7.227 58.781 -5.301 1 68.06 40 ASN B CA 1
ATOM 3183 C C . ASN B 1 40 ? -8.414 57.875 -4.969 1 68.06 40 ASN B C 1
ATOM 3185 O O . ASN B 1 40 ? -8.836 57.812 -3.812 1 68.06 40 ASN B O 1
ATOM 3189 N N . ALA B 1 41 ? -8.891 57.125 -5.957 1 70.06 41 ALA B N 1
ATOM 3190 C CA . ALA B 1 41 ? -10.008 56.219 -5.754 1 70.06 41 ALA B CA 1
ATOM 3191 C C . ALA B 1 41 ? -9.57 55 -4.953 1 70.06 41 ALA B C 1
ATOM 3193 O O . ALA B 1 41 ? -10.312 54.5 -4.105 1 70.06 41 ALA B O 1
ATOM 3194 N N . ALA B 1 42 ? -8.398 54.656 -5.211 1 72.44 42 ALA B N 1
ATOM 3195 C CA . ALA B 1 42 ? -7.824 53.531 -4.477 1 72.44 42 ALA B CA 1
ATOM 3196 C C . ALA B 1 42 ? -7.637 53.875 -3.002 1 72.44 42 ALA B C 1
ATOM 3198 O O . ALA B 1 42 ? -7.898 53.062 -2.127 1 72.44 42 ALA B O 1
ATOM 3199 N N . GLY B 1 43 ? -7.215 55.062 -2.762 1 74.5 43 GLY B N 1
ATOM 3200 C CA . GLY B 1 43 ? -7.09 55.531 -1.396 1 74.5 43 GLY B CA 1
ATOM 3201 C C . GLY B 1 43 ? -8.422 55.625 -0.674 1 74.5 43 GLY B C 1
ATOM 3202 O O . GLY B 1 43 ? -8.547 55.219 0.474 1 74.5 43 GLY B O 1
ATOM 3203 N N . ARG B 1 44 ? -9.328 56.156 -1.312 1 79.31 44 ARG B N 1
ATOM 3204 C CA . ARG B 1 44 ? -10.664 56.312 -0.738 1 79.31 44 ARG B CA 1
ATOM 3205 C C . ARG B 1 44 ? -11.32 54.969 -0.507 1 79.31 44 ARG B C 1
ATOM 3207 O O . ARG B 1 44 ? -11.992 54.75 0.507 1 79.31 44 ARG B O 1
ATOM 3214 N N . PHE B 1 45 ? -11.094 54.125 -1.404 1 81.19 45 PHE B N 1
ATOM 3215 C CA . PHE B 1 45 ? -11.617 52.781 -1.286 1 81.19 45 PHE B CA 1
ATOM 3216 C C . PHE B 1 45 ? -11 52.062 -0.094 1 81.19 45 PHE B C 1
ATOM 3218 O O . PHE B 1 45 ? -11.695 51.344 0.641 1 81.19 45 PHE B O 1
ATOM 3225 N N . LYS B 1 46 ? -9.773 52.281 0.139 1 77.94 46 LYS B N 1
ATOM 3226 C CA . LYS B 1 46 ? -9.078 51.75 1.303 1 77.94 46 LYS B CA 1
ATOM 3227 C C . LYS B 1 46 ? -9.648 52.312 2.6 1 77.94 46 LYS B C 1
ATOM 3229 O O . LYS B 1 46 ? -9.859 51.594 3.568 1 77.94 46 LYS B O 1
ATOM 3234 N N . GLU B 1 47 ? -9.898 53.5 2.592 1 80.81 47 GLU B N 1
ATOM 3235 C CA . GLU B 1 47 ? -10.484 54.188 3.744 1 80.81 47 GLU B CA 1
ATOM 3236 C C . GLU B 1 47 ? -11.891 53.656 4.039 1 80.81 47 GLU B C 1
ATOM 3238 O O . GLU B 1 47 ? -12.25 53.469 5.199 1 80.81 47 GLU B O 1
ATOM 3243 N N . ILE B 1 48 ? -12.625 53.375 3.043 1 85 48 ILE B N 1
ATOM 3244 C CA . ILE B 1 48 ? -14 52.875 3.135 1 85 48 ILE B CA 1
ATOM 3245 C C . ILE B 1 48 ? -13.992 51.469 3.705 1 85 48 ILE B C 1
ATOM 3247 O O . ILE B 1 48 ? -14.781 51.156 4.602 1 85 48 ILE B O 1
ATOM 3251 N N . ASN B 1 49 ? -13.062 50.75 3.227 1 81.94 49 ASN B N 1
ATOM 3252 C CA . ASN B 1 49 ? -12.938 49.375 3.705 1 81.94 49 ASN B CA 1
ATOM 3253 C C . ASN B 1 49 ? -12.492 49.344 5.164 1 81.94 49 ASN B C 1
ATOM 3255 O O . ASN B 1 49 ? -13 48.531 5.949 1 81.94 49 ASN B O 1
ATOM 3259 N N . GLU B 1 50 ? -11.578 50.156 5.535 1 81 50 GLU B N 1
ATOM 3260 C CA . GLU B 1 50 ? -11.109 50.281 6.918 1 81 50 GLU B CA 1
ATOM 3261 C C . GLU B 1 50 ? -12.242 50.719 7.852 1 81 50 GLU B C 1
ATOM 3263 O O . GLU B 1 50 ? -12.438 50.094 8.906 1 81 50 GLU B O 1
ATOM 3268 N N . ALA B 1 51 ? -12.977 51.688 7.449 1 85.81 51 ALA B N 1
ATOM 3269 C CA . ALA B 1 51 ? -14.094 52.188 8.234 1 85.81 51 ALA B CA 1
ATOM 3270 C C . ALA B 1 51 ? -15.164 51.125 8.422 1 85.81 51 ALA B C 1
ATOM 3272 O O . ALA B 1 51 ? -15.68 50.938 9.531 1 85.81 51 ALA B O 1
ATOM 3273 N N . TYR B 1 52 ? -15.445 50.375 7.383 1 85.38 52 TYR B N 1
ATOM 3274 C CA . TYR B 1 52 ? -16.469 49.344 7.453 1 85.38 52 TYR B CA 1
ATOM 3275 C C . TYR B 1 52 ? -15.992 48.188 8.312 1 85.38 52 TYR B C 1
ATOM 3277 O O . TYR B 1 52 ? -16.766 47.625 9.086 1 85.38 52 TYR B O 1
ATOM 3285 N N . SER B 1 53 ? -14.773 47.875 8.234 1 83.69 53 SER B N 1
ATOM 3286 C CA . SER B 1 53 ? -14.211 46.781 9.016 1 83.69 53 SER B CA 1
ATOM 3287 C C . SER B 1 53 ? -14.312 47.031 10.516 1 83.69 53 SER B C 1
ATOM 3289 O O . SER B 1 53 ? -14.5 46.125 11.312 1 83.69 53 SER B O 1
ATOM 3291 N N . VAL B 1 54 ? -14.195 48.25 10.82 1 80.69 54 VAL B N 1
ATOM 3292 C CA . VAL B 1 54 ? -14.266 48.625 12.227 1 80.69 54 VAL B CA 1
ATOM 3293 C C . VAL B 1 54 ? -15.727 48.75 12.656 1 80.69 54 VAL B C 1
ATOM 3295 O O . VAL B 1 54 ? -16.125 48.25 13.703 1 80.69 54 VAL B O 1
ATOM 3298 N N . LEU B 1 55 ? -16.562 49.344 11.844 1 86.56 55 LEU B N 1
ATOM 3299 C CA . LEU B 1 55 ? -17.922 49.688 12.242 1 86.56 55 LEU B CA 1
ATOM 3300 C C . LEU B 1 55 ? -18.859 48.5 12.062 1 86.56 55 LEU B C 1
ATOM 3302 O O . LEU B 1 55 ? -19.922 48.438 12.672 1 86.56 55 LEU B O 1
ATOM 3306 N N . SER B 1 56 ? -18.469 47.531 11.258 1 83.38 56 SER B N 1
ATOM 3307 C CA . SER B 1 56 ? -19.312 46.375 11.016 1 83.38 56 SER B CA 1
ATOM 3308 C C . SER B 1 56 ? -19.203 45.375 12.141 1 83.38 56 SER B C 1
ATOM 3310 O O . SER B 1 56 ? -20.109 44.562 12.336 1 83.38 56 SER B O 1
ATOM 3312 N N . ASP B 1 57 ? -18.203 45.438 12.906 1 79.38 57 ASP B N 1
ATOM 3313 C CA . ASP B 1 57 ? -18 44.594 14.086 1 79.38 57 ASP B CA 1
ATOM 3314 C C . ASP B 1 57 ? -18.469 45.281 15.352 1 79.38 57 ASP B C 1
ATOM 3316 O O . ASP B 1 57 ? -18 46.375 15.688 1 79.38 57 ASP B O 1
ATOM 3320 N N . PRO B 1 58 ? -19.391 44.719 15.961 1 79 58 PRO B N 1
ATOM 3321 C CA . PRO B 1 58 ? -19.984 45.375 17.109 1 79 58 PRO B CA 1
ATOM 3322 C C . PRO B 1 58 ? -18.953 45.719 18.203 1 79 58 PRO B C 1
ATOM 3324 O O . PRO B 1 58 ? -19.062 46.781 18.828 1 79 58 PRO B O 1
ATOM 3327 N N . GLN B 1 59 ? -18.031 44.906 18.391 1 74.75 59 GLN B N 1
ATOM 3328 C CA . GLN B 1 59 ? -17.016 45.156 19.406 1 74.75 59 GLN B CA 1
ATOM 3329 C C . GLN B 1 59 ? -16.062 46.25 19 1 74.75 59 GLN B C 1
ATOM 3331 O O . GLN B 1 59 ? -15.742 47.156 19.797 1 74.75 59 GLN B O 1
ATOM 3336 N N . LYS B 1 60 ? -15.594 46.312 17.828 1 77 60 LYS B N 1
ATOM 3337 C CA . LYS B 1 60 ? -14.711 47.344 17.312 1 77 60 LYS B CA 1
ATOM 3338 C C . LYS B 1 60 ? -15.438 48.688 17.25 1 77 60 LYS B C 1
ATOM 3340 O O . LYS B 1 60 ? -14.844 49.719 17.531 1 77 60 LYS B O 1
ATOM 3345 N N . ARG B 1 61 ? -16.672 48.594 16.906 1 82.25 61 ARG B N 1
ATOM 3346 C CA . ARG B 1 61 ? -17.516 49.812 16.859 1 82.25 61 ARG B CA 1
ATOM 3347 C C . ARG B 1 61 ? -17.625 50.438 18.234 1 82.25 61 ARG B C 1
ATOM 3349 O O . ARG B 1 61 ? -17.5 51.656 18.359 1 82.25 61 ARG B O 1
ATOM 3356 N N . ALA B 1 62 ? -17.891 49.625 19.188 1 78.12 62 ALA B N 1
ATOM 3357 C CA . ALA B 1 62 ? -18 50.125 20.547 1 78.12 62 ALA B CA 1
ATOM 3358 C C . ALA B 1 62 ? -16.688 50.719 21.031 1 78.12 62 ALA B C 1
ATOM 3360 O O . ALA B 1 62 ? -16.688 51.781 21.688 1 78.12 62 ALA B O 1
ATOM 3361 N N . ALA B 1 63 ? -15.609 50.125 20.703 1 75.69 63 ALA B N 1
ATOM 3362 C CA . ALA B 1 63 ? -14.289 50.656 21.047 1 75.69 63 ALA B CA 1
ATOM 3363 C C . ALA B 1 63 ? -14.008 51.969 20.312 1 75.69 63 ALA B C 1
ATOM 3365 O O . ALA B 1 63 ? -13.477 52.906 20.906 1 75.69 63 ALA B O 1
ATOM 3366 N N . TYR B 1 64 ? -14.352 52.031 19.172 1 78.25 64 TYR B N 1
ATOM 3367 C CA . TYR B 1 64 ? -14.195 53.25 18.359 1 78.25 64 TYR B CA 1
ATOM 3368 C C . TYR B 1 64 ? -15.055 54.375 18.906 1 78.25 64 TYR B C 1
ATOM 3370 O O . TYR B 1 64 ? -14.617 55.531 18.969 1 78.25 64 TYR B O 1
ATOM 3378 N N . ASP B 1 65 ? -16.234 54 19.281 1 78.88 65 ASP B N 1
ATOM 3379 C CA . ASP B 1 65 ? -17.156 55 19.812 1 78.88 65 ASP B CA 1
ATOM 3380 C C . ASP B 1 65 ? -16.656 55.562 21.141 1 78.88 65 ASP B C 1
ATOM 3382 O O . ASP B 1 65 ? -16.906 56.719 21.469 1 78.88 65 ASP B O 1
ATOM 3386 N N . ARG B 1 66 ? -15.961 54.719 21.797 1 76.88 66 ARG B N 1
ATOM 3387 C CA . ARG B 1 66 ? -15.5 55.125 23.125 1 76.88 66 ARG B CA 1
ATOM 3388 C C . ARG B 1 66 ? -14.117 55.75 23.047 1 76.88 66 ARG B C 1
ATOM 3390 O O . ARG B 1 66 ? -13.852 56.75 23.734 1 76.88 66 ARG B O 1
ATOM 3397 N N . PHE B 1 67 ? -13.156 55.188 22.219 1 73.5 67 PHE B N 1
ATOM 3398 C CA . PHE B 1 67 ? -11.758 55.594 22.281 1 73.5 67 PHE B CA 1
ATOM 3399 C C . PHE B 1 67 ? -11.305 56.188 20.969 1 73.5 67 PHE B C 1
ATOM 3401 O O . PHE B 1 67 ? -10.156 56.656 20.844 1 73.5 67 PHE B O 1
ATOM 3408 N N . GLY B 1 68 ? -12.188 56.281 20.047 1 68.69 68 GLY B N 1
ATOM 3409 C CA . GLY B 1 68 ? -11.844 56.875 18.75 1 68.69 68 GLY B CA 1
ATOM 3410 C C . GLY B 1 68 ? -10.867 56 17.969 1 68.69 68 GLY B C 1
ATOM 3411 O O . GLY B 1 68 ? -10.781 54.812 18.172 1 68.69 68 GLY B O 1
ATOM 3412 N N . HIS B 1 69 ? -10.109 56.594 17.156 1 71.62 69 HIS B N 1
ATOM 3413 C CA . HIS B 1 69 ? -9.141 55.906 16.312 1 71.62 69 HIS B CA 1
ATOM 3414 C C . HIS B 1 69 ? -8.078 55.188 17.141 1 71.62 69 HIS B C 1
ATOM 3416 O O . HIS B 1 69 ? -7.527 54.188 16.719 1 71.62 69 HIS B O 1
ATOM 3422 N N . ALA B 1 70 ? -7.805 55.656 18.219 1 62.5 70 ALA B N 1
ATOM 3423 C CA . ALA B 1 70 ? -6.773 55.156 19.125 1 62.5 70 ALA B CA 1
ATOM 3424 C C . ALA B 1 70 ? -7.16 53.812 19.703 1 62.5 70 ALA B C 1
ATOM 3426 O O . ALA B 1 70 ? -6.293 53 20.047 1 62.5 70 ALA B O 1
ATOM 3427 N N . GLY B 1 71 ? -8.422 53.562 19.922 1 55.78 71 GLY B N 1
ATOM 3428 C CA . GLY B 1 71 ? -8.93 52.344 20.5 1 55.78 71 GLY B CA 1
ATOM 3429 C C . GLY B 1 71 ? -8.961 51.188 19.531 1 55.78 71 GLY B C 1
ATOM 3430 O O . GLY B 1 71 ? -9.109 50.031 19.938 1 55.78 71 GLY B O 1
ATOM 3431 N N . VAL B 1 72 ? -9.078 51.469 18.281 1 57.53 72 VAL B N 1
ATOM 3432 C CA . VAL B 1 72 ? -9.195 50.406 17.266 1 57.53 72 VAL B CA 1
ATOM 3433 C C . VAL B 1 72 ? -7.863 50.25 16.531 1 57.53 72 VAL B C 1
ATOM 3435 O O . VAL B 1 72 ? -7.66 49.281 15.805 1 57.53 72 VAL B O 1
ATOM 3438 N N . ASN B 1 73 ? -7.156 51.344 16.344 1 46.56 73 ASN B N 1
ATOM 3439 C CA . ASN B 1 73 ? -5.836 51.25 15.727 1 46.56 73 ASN B CA 1
ATOM 3440 C C . ASN B 1 73 ? -4.824 50.594 16.672 1 46.56 73 ASN B C 1
ATOM 3442 O O . ASN B 1 73 ? -4.469 51.188 17.703 1 46.56 73 ASN B O 1
ATOM 3446 N N . GLY B 1 74 ? -4.883 49.281 16.891 1 42.5 74 GLY B N 1
ATOM 3447 C CA . GLY B 1 74 ? -3.67 48.75 17.484 1 42.5 74 GLY B CA 1
ATOM 3448 C C . GLY B 1 74 ? -2.406 49.406 16.969 1 42.5 74 GLY B C 1
ATOM 3449 O O . GLY B 1 74 ? -2.447 50.156 15.977 1 42.5 74 GLY B O 1
ATOM 3450 N N . PRO B 1 75 ? -1.234 49.312 17.578 1 35.44 75 PRO B N 1
ATOM 3451 C CA . PRO B 1 75 ? -0.061 49.969 17 1 35.44 75 PRO B CA 1
ATOM 3452 C C . PRO B 1 75 ? -0.028 49.906 15.477 1 35.44 75 PRO B C 1
ATOM 3454 O O . PRO B 1 75 ? -0.347 48.875 14.898 1 35.44 75 PRO B O 1
ATOM 3457 N N . GLN B 1 76 ? -0.452 51 14.797 1 32.56 76 GLN B N 1
ATOM 3458 C CA . GLN B 1 76 ? -0.371 51.281 13.367 1 32.56 76 GLN B CA 1
ATOM 3459 C C . GLN B 1 76 ? 0.856 50.625 12.75 1 32.56 76 GLN B C 1
ATOM 3461 O O . GLN B 1 76 ? 1.979 51.094 12.914 1 32.56 76 GLN B O 1
ATOM 3466 N N . GLY B 1 77 ? 1.119 49.312 12.844 1 31.77 77 GLY B N 1
ATOM 3467 C CA . GLY B 1 77 ? 2.178 48.875 11.945 1 31.77 77 GLY B CA 1
ATOM 3468 C C . GLY B 1 77 ? 1.963 49.312 10.508 1 31.77 77 GLY B C 1
ATOM 3469 O O . GLY B 1 77 ? 0.833 49.594 10.102 1 31.77 77 GLY B O 1
ATOM 3470 N N . GLY B 1 78 ? 2.783 50.156 9.977 1 30.44 78 GLY B N 1
ATOM 3471 C CA . GLY B 1 78 ? 2.838 50.688 8.625 1 30.44 78 GLY B CA 1
ATOM 3472 C C . GLY B 1 78 ? 2.383 49.688 7.57 1 30.44 78 GLY B C 1
ATOM 3473 O O . GLY B 1 78 ? 2.332 48.5 7.824 1 30.44 78 GLY B O 1
ATOM 3474 N N . PRO B 1 79 ? 1.744 50.156 6.531 1 31.7 79 PRO B N 1
ATOM 3475 C CA . PRO B 1 79 ? 1.148 49.531 5.352 1 31.7 79 PRO B CA 1
ATOM 3476 C C . PRO B 1 79 ? 2.092 48.531 4.668 1 31.7 79 PRO B C 1
ATOM 3478 O O . PRO B 1 79 ? 1.904 48.219 3.496 1 31.7 79 PRO B O 1
ATOM 3481 N N . GLY B 1 80 ? 3.096 47.844 5.293 1 28.89 80 GLY B N 1
ATOM 3482 C CA . GLY B 1 80 ? 3.885 47.031 4.379 1 28.89 80 GLY B CA 1
ATOM 3483 C C . GLY B 1 80 ? 3.037 46.125 3.504 1 28.89 80 GLY B C 1
ATOM 3484 O O . GLY B 1 80 ? 1.906 45.781 3.859 1 28.89 80 GLY B O 1
ATOM 3485 N N . GLY B 1 81 ? 3.234 46.219 2.121 1 27.55 81 GLY B N 1
ATOM 3486 C CA . GLY B 1 81 ? 2.734 45.656 0.88 1 27.55 81 GLY B CA 1
ATOM 3487 C C . GLY B 1 81 ? 2.576 44.156 0.936 1 27.55 81 GLY B C 1
ATOM 3488 O O . GLY B 1 81 ? 3.375 43.406 0.353 1 27.55 81 GLY B O 1
ATOM 3489 N N . PHE B 1 82 ? 2.455 43.469 2.105 1 29.09 82 PHE B N 1
ATOM 3490 C CA . PHE B 1 82 ? 2.289 42.031 1.859 1 29.09 82 PHE B CA 1
ATOM 3491 C C . PHE B 1 82 ? 1.117 41.781 0.918 1 29.09 82 PHE B C 1
ATOM 3493 O O . PHE B 1 82 ? 0.041 42.375 1.089 1 29.09 82 PHE B O 1
ATOM 3500 N N . GLY B 1 83 ? 1.424 41.562 -0.394 1 27.28 83 GLY B N 1
ATOM 3501 C CA . GLY B 1 83 ? 0.556 41.125 -1.475 1 27.28 83 GLY B CA 1
ATOM 3502 C C . GLY B 1 83 ? -0.569 40.219 -1.005 1 27.28 83 GLY B C 1
ATOM 3503 O O . GLY B 1 83 ? -0.551 39.75 0.127 1 27.28 83 GLY B O 1
ATOM 3504 N N . GLY B 1 84 ? -1.584 39.938 -1.95 1 28.61 84 GLY B N 1
ATOM 3505 C CA . GLY B 1 84 ? -2.969 39.5 -2.039 1 28.61 84 GLY B CA 1
ATOM 3506 C C . GLY B 1 84 ? -3.201 38.125 -1.453 1 28.61 84 GLY B C 1
ATOM 3507 O O . GLY B 1 84 ? -4.266 37.531 -1.646 1 28.61 84 GLY B O 1
ATOM 3508 N N . GLN B 1 85 ? -2.195 37.25 -1.209 1 30.38 85 GLN B N 1
ATOM 3509 C CA . GLN B 1 85 ? -2.928 36 -0.978 1 30.38 85 GLN B CA 1
ATOM 3510 C C . GLN B 1 85 ? -3.771 36.094 0.291 1 30.38 85 GLN B C 1
ATOM 3512 O O . GLN B 1 85 ? -3.289 36.531 1.334 1 30.38 85 GLN B O 1
ATOM 3517 N N . GLY B 1 86 ? -5.133 36.188 0.109 1 29.45 86 GLY B N 1
ATOM 3518 C CA . GLY B 1 86 ? -6.289 36.312 0.981 1 29.45 86 GLY B CA 1
ATOM 3519 C C . GLY B 1 86 ? -6.164 35.5 2.258 1 29.45 86 GLY B C 1
ATOM 3520 O O . GLY B 1 86 ? -6.863 34.5 2.438 1 29.45 86 GLY B O 1
ATOM 3521 N N . PHE B 1 87 ? -4.918 35.156 2.691 1 30.84 87 PHE B N 1
ATOM 3522 C CA . PHE B 1 87 ? -5.047 34.594 4.02 1 30.84 87 PHE B CA 1
ATOM 3523 C C . PHE B 1 87 ? -5.652 35.594 5 1 30.84 87 PHE B C 1
ATOM 3525 O O . PHE B 1 87 ? -5.145 36.688 5.152 1 30.84 87 PHE B O 1
ATOM 3532 N N . ASP B 1 88 ? -6.992 35.562 5.113 1 30.38 88 ASP B N 1
ATOM 3533 C CA . ASP B 1 88 ? -7.797 36.375 6.039 1 30.38 88 ASP B CA 1
ATOM 3534 C C . ASP B 1 88 ? -7.168 36.406 7.43 1 30.38 88 ASP B C 1
ATOM 3536 O O . ASP B 1 88 ? -7.352 35.469 8.219 1 30.38 88 ASP B O 1
ATOM 3540 N N . ALA B 1 89 ? -6.004 36.938 7.594 1 34.84 89 ALA B N 1
ATOM 3541 C CA . ALA B 1 89 ? -5.32 37.219 8.852 1 34.84 89 ALA B CA 1
ATOM 3542 C C . ALA B 1 89 ? -6.285 37.781 9.891 1 34.84 89 ALA B C 1
ATOM 3544 O O . ALA B 1 89 ? -5.992 37.75 11.094 1 34.84 89 ALA B O 1
ATOM 3545 N N . SER B 1 90 ? -7.355 38.406 9.43 1 34.06 90 SER B N 1
ATOM 3546 C CA . SER B 1 90 ? -8.375 38.906 10.336 1 34.06 90 SER B CA 1
ATOM 3547 C C . SER B 1 90 ? -9.055 37.781 11.109 1 34.06 90 SER B C 1
ATOM 3549 O O . SER B 1 90 ? -9.422 37.969 12.273 1 34.06 90 SER B O 1
ATOM 3551 N N . ASP B 1 91 ? -9.266 36.625 10.445 1 34.06 91 ASP B N 1
ATOM 3552 C CA . ASP B 1 91 ? -10 35.562 11.094 1 34.06 91 ASP B CA 1
ATOM 3553 C C . ASP B 1 91 ? -9.164 34.906 12.18 1 34.06 91 ASP B C 1
ATOM 3555 O O . ASP B 1 91 ? -9.695 34.5 13.219 1 34.06 91 ASP B O 1
ATOM 3559 N N . ILE B 1 92 ? -7.82 34.812 12.016 1 37.09 92 ILE B N 1
ATOM 3560 C CA . ILE B 1 92 ? -7.016 34.156 13.047 1 37.09 92 ILE B CA 1
ATOM 3561 C C . ILE B 1 92 ? -6.828 35.094 14.234 1 37.09 92 ILE B C 1
ATOM 3563 O O . ILE B 1 92 ? -6.902 34.656 15.383 1 37.09 92 ILE B O 1
ATOM 3567 N N . PHE B 1 93 ? -6.555 36.406 14.008 1 36.62 93 PHE B N 1
ATOM 3568 C CA . PHE B 1 93 ? -6.434 37.375 15.086 1 36.62 93 PHE B CA 1
ATOM 3569 C C . PHE B 1 93 ? -7.754 37.531 15.828 1 36.62 93 PHE B C 1
ATOM 3571 O O . PHE B 1 93 ? -7.777 37.562 17.062 1 36.62 93 PHE B O 1
ATOM 3578 N N . ASN B 1 94 ? -8.844 37.688 15.148 1 36.31 94 ASN B N 1
ATOM 3579 C CA . ASN B 1 94 ? -10.172 37.75 15.758 1 36.31 94 ASN B CA 1
ATOM 3580 C C . ASN B 1 94 ? -10.516 36.469 16.5 1 36.31 94 ASN B C 1
ATOM 3582 O O . ASN B 1 94 ? -11.141 36.5 17.562 1 36.31 94 ASN B O 1
ATOM 3586 N N . ASP B 1 95 ? -10.211 35.344 15.984 1 38.34 95 ASP B N 1
ATOM 3587 C CA . ASP B 1 95 ? -10.562 34.094 16.625 1 38.34 95 ASP B CA 1
ATOM 3588 C C . ASP B 1 95 ? -9.695 33.844 17.859 1 38.34 95 ASP B C 1
ATOM 3590 O O . ASP B 1 95 ? -10.203 33.438 18.922 1 38.34 95 ASP B O 1
ATOM 3594 N N . VAL B 1 96 ? -8.367 34.094 17.766 1 39.5 96 VAL B N 1
ATOM 3595 C CA . VAL B 1 96 ? -7.516 33.812 18.922 1 39.5 96 VAL B CA 1
ATOM 3596 C C . VAL B 1 96 ? -7.633 34.969 19.922 1 39.5 96 VAL B C 1
ATOM 3598 O O . VAL B 1 96 ? -7.777 34.75 21.125 1 39.5 96 VAL B O 1
ATOM 3601 N N . PHE B 1 97 ? -7.531 36.25 19.484 1 40.72 97 PHE B N 1
ATOM 3602 C CA . PHE B 1 97 ? -7.625 37.375 20.391 1 40.72 97 PHE B CA 1
ATOM 3603 C C . PHE B 1 97 ? -9.07 37.625 20.812 1 40.72 97 PHE B C 1
ATOM 3605 O O . PHE B 1 97 ? -9.336 38 21.953 1 40.72 97 PHE B O 1
ATOM 3612 N N . GLY B 1 98 ? -10.016 37.5 19.922 1 37.19 98 GLY B N 1
ATOM 3613 C CA . GLY B 1 98 ? -11.422 37.594 20.297 1 37.19 98 GLY B CA 1
ATOM 3614 C C . GLY B 1 98 ? -11.828 36.531 21.297 1 37.19 98 GLY B C 1
ATOM 3615 O O . GLY B 1 98 ? -12.57 36.812 22.234 1 37.19 98 GLY B O 1
ATOM 3616 N N . ASP B 1 99 ? -11.445 35.219 21.141 1 39.44 99 ASP B N 1
ATOM 3617 C CA . ASP B 1 99 ? -11.773 34.156 22.094 1 39.44 99 ASP B CA 1
ATOM 3618 C C . ASP B 1 99 ? -11.008 34.312 23.391 1 39.44 99 ASP B C 1
ATOM 3620 O O . ASP B 1 99 ? -11.57 34.156 24.484 1 39.44 99 ASP B O 1
ATOM 3624 N N . VAL B 1 100 ? -9.719 34.719 23.328 1 41.16 100 VAL B N 1
ATOM 3625 C CA . VAL B 1 100 ? -8.945 34.906 24.547 1 41.16 100 VAL B CA 1
ATOM 3626 C C . VAL B 1 100 ? -9.375 36.188 25.25 1 41.16 100 VAL B C 1
ATOM 3628 O O . VAL B 1 100 ? -9.578 36.188 26.469 1 41.16 100 VAL B O 1
ATOM 3631 N N . PHE B 1 101 ? -9.484 37.344 24.516 1 39.53 101 PHE B N 1
ATOM 3632 C CA . PHE B 1 101 ? -9.953 38.562 25.141 1 39.53 101 PHE B CA 1
ATOM 3633 C C . PHE B 1 101 ? -11.438 38.469 25.469 1 39.53 101 PHE B C 1
ATOM 3635 O O . PHE B 1 101 ? -11.891 39 26.484 1 39.53 101 PHE B O 1
ATOM 3642 N N . GLY B 1 102 ? -12.32 38.062 24.547 1 39.28 102 GLY B N 1
ATOM 3643 C CA . GLY B 1 102 ? -13.703 37.781 24.922 1 39.28 102 GLY B CA 1
ATOM 3644 C C . GLY B 1 102 ? -13.828 36.844 26.094 1 39.28 102 GLY B C 1
ATOM 3645 O O . GLY B 1 102 ? -14.703 37 26.953 1 39.28 102 GLY B O 1
ATOM 3646 N N . GLU B 1 103 ? -13.094 35.688 26.172 1 41.72 103 GLU B N 1
ATOM 3647 C CA . GLU B 1 103 ? -13.086 34.875 27.375 1 41.72 103 GLU B CA 1
ATOM 3648 C C . GLU B 1 103 ? -12.516 35.625 28.578 1 41.72 103 GLU B C 1
ATOM 3650 O O . GLU B 1 103 ? -12.992 35.469 29.703 1 41.72 103 GLU B O 1
ATOM 3655 N N . MET B 1 104 ? -11.328 36.344 28.469 1 39.81 104 MET B N 1
ATOM 3656 C CA . MET B 1 104 ? -10.711 37.062 29.578 1 39.81 104 MET B CA 1
ATOM 3657 C C . MET B 1 104 ? -11.523 38.281 29.969 1 39.81 104 MET B C 1
ATOM 3659 O O . MET B 1 104 ? -11.648 38.625 31.141 1 39.81 104 MET B O 1
ATOM 3663 N N . PHE B 1 105 ? -11.844 39.344 29.125 1 33.34 105 PHE B N 1
ATOM 3664 C CA . PHE B 1 105 ? -12.664 40.531 29.297 1 33.34 105 PHE B CA 1
ATOM 3665 C C . PHE B 1 105 ? -14.039 40.344 28.672 1 33.34 105 PHE B C 1
ATOM 3667 O O . PHE B 1 105 ? -14.156 40.281 27.438 1 33.34 105 PHE B O 1
ATOM 3674 N N . GLY B 1 106 ? -15.133 40.031 29.312 1 37.97 106 GLY B N 1
ATOM 3675 C CA . GLY B 1 106 ? -16.547 39.75 29.188 1 37.97 106 GLY B CA 1
ATOM 3676 C C . GLY B 1 106 ? -16.859 38.594 28.25 1 37.97 106 GLY B C 1
ATOM 3677 O O . GLY B 1 106 ? -16.797 38.75 27.031 1 37.97 106 GLY B O 1
ATOM 3678 N N . GLY B 1 107 ? -16.281 37.375 28.328 1 39.72 107 GLY B N 1
ATOM 3679 C CA . GLY B 1 107 ? -16.688 36.125 27.719 1 39.72 107 GLY B CA 1
ATOM 3680 C C . GLY B 1 107 ? -18.109 36.125 27.203 1 39.72 107 GLY B C 1
ATOM 3681 O O . GLY B 1 107 ? -18.984 36.75 27.797 1 39.72 107 GLY B O 1
ATOM 3682 N N . GLY B 1 108 ? -18.328 36.469 25.953 1 40.75 108 GLY B N 1
ATOM 3683 C CA . GLY B 1 108 ? -19.641 36.219 25.391 1 40.75 108 GLY B CA 1
ATOM 3684 C C . GLY B 1 108 ? -20.469 35.219 26.172 1 40.75 108 GLY B C 1
ATOM 3685 O O . GLY B 1 108 ? -19.953 34.156 26.578 1 40.75 108 GLY B O 1
ATOM 3686 N N . ARG B 1 109 ? -21.391 35.656 26.922 1 44.19 109 ARG B N 1
ATOM 3687 C CA . ARG B 1 109 ? -22.484 35.031 27.625 1 44.19 109 ARG B CA 1
ATOM 3688 C C . ARG B 1 109 ? -22.969 33.781 26.891 1 44.19 109 ARG B C 1
ATOM 3690 O O . ARG B 1 109 ? -23.797 33.875 25.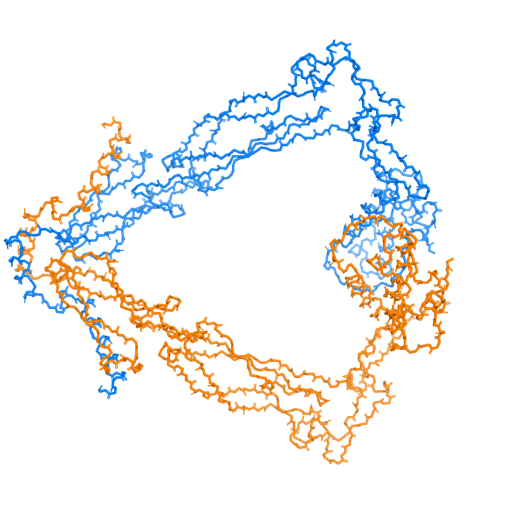984 1 44.19 109 ARG B O 1
ATOM 3697 N N . ARG B 1 110 ? -22.188 33 26.406 1 45.97 110 ARG B N 1
ATOM 3698 C CA . ARG B 1 110 ? -22.875 31.766 26.016 1 45.97 110 ARG B CA 1
ATOM 3699 C C . ARG B 1 110 ? -23.859 31.312 27.109 1 45.97 110 ARG B C 1
ATOM 3701 O O . ARG B 1 110 ? -23.438 30.984 28.219 1 45.97 110 ARG B O 1
ATOM 3708 N N . GLN B 1 111 ? -25.031 31.828 27.125 1 46.62 111 GLN B N 1
ATOM 3709 C CA . GLN B 1 111 ? -26.125 31.422 27.984 1 46.62 111 GLN B CA 1
ATOM 3710 C C . GLN B 1 111 ? -26.172 29.906 28.141 1 46.62 111 GLN B C 1
ATOM 3712 O O . GLN B 1 111 ? -26.359 29.188 27.156 1 46.62 111 GLN B O 1
ATOM 3717 N N . SER B 1 112 ? -25.547 29.406 29.125 1 54.47 112 SER B N 1
ATOM 3718 C CA . SER B 1 112 ? -25.625 28.016 29.547 1 54.47 112 SER B CA 1
ATOM 3719 C C . SER B 1 112 ? -27.031 27.453 29.375 1 54.47 112 SER B C 1
ATOM 3721 O O . SER B 1 112 ? -27.219 26.234 29.297 1 54.47 112 SER B O 1
ATOM 3723 N N . ASN B 1 113 ? -28.062 28.375 29.281 1 61.84 113 ASN B N 1
ATOM 3724 C CA . ASN B 1 113 ? -29.453 27.906 29.203 1 61.84 113 ASN B CA 1
ATOM 3725 C C . ASN B 1 113 ? -29.922 27.797 27.75 1 61.84 113 ASN B C 1
ATOM 3727 O O . ASN B 1 113 ? -31.109 27.656 27.5 1 61.84 113 ASN B O 1
ATOM 3731 N N . ALA B 1 114 ? -29.062 28.047 26.875 1 72.88 114 ALA B N 1
ATOM 3732 C CA . ALA B 1 114 ? -29.453 27.969 25.469 1 72.88 114 ALA B CA 1
ATOM 3733 C C . ALA B 1 114 ? -29.656 26.516 25.031 1 72.88 114 ALA B C 1
ATOM 3735 O O . ALA B 1 114 ? -29.031 25.609 25.594 1 72.88 114 ALA B O 1
ATOM 3736 N N . PRO B 1 115 ? -30.812 26.297 24.203 1 82 115 PRO B N 1
ATOM 3737 C CA . PRO B 1 115 ? -30.969 24.953 23.641 1 82 115 PRO B CA 1
ATOM 3738 C C . PRO B 1 115 ? -29.641 24.359 23.156 1 82 115 PRO B C 1
ATOM 3740 O O . PRO B 1 115 ? -28.828 25.062 22.562 1 82 115 PRO B O 1
ATOM 3743 N N . GLN B 1 116 ? -29.281 23.203 23.672 1 85.25 116 GLN B N 1
ATOM 3744 C CA . GLN B 1 116 ? -28.062 22.5 23.297 1 85.25 116 GLN B CA 1
ATOM 3745 C C . GLN B 1 116 ? -28.375 21.328 22.359 1 85.25 116 GLN B C 1
ATOM 3747 O O . GLN B 1 116 ? -29.25 20.516 22.656 1 85.25 116 GLN B O 1
ATOM 3752 N N . ARG B 1 117 ? -27.656 21.203 21.266 1 92.81 117 ARG B N 1
ATOM 3753 C CA . ARG B 1 117 ? -27.828 20.109 20.328 1 92.81 117 ARG B CA 1
ATOM 3754 C C . ARG B 1 117 ? -27.391 18.781 20.938 1 92.81 117 ARG B C 1
ATOM 3756 O O . ARG B 1 117 ? -26.422 18.719 21.688 1 92.81 117 ARG B O 1
ATOM 3763 N N . GLY B 1 118 ? -28.172 17.734 20.578 1 92.62 118 GLY B N 1
ATOM 3764 C CA . GLY B 1 118 ? -27.828 16.406 21.047 1 92.62 118 GLY B CA 1
ATOM 3765 C C . GLY B 1 118 ? -26.562 15.867 20.406 1 92.62 118 GLY B C 1
ATOM 3766 O O . GLY B 1 118 ? -26.141 16.344 19.344 1 92.62 118 GLY B O 1
ATOM 3767 N N . GLN B 1 119 ? -25.984 14.938 21 1 94.81 119 GLN B N 1
ATOM 3768 C CA . GLN B 1 119 ? -24.75 14.312 20.5 1 94.81 119 GLN B CA 1
ATOM 3769 C C . GLN B 1 119 ? -25.031 13.453 19.266 1 94.81 119 GLN B C 1
ATOM 3771 O O . GLN B 1 119 ? -26.094 12.844 19.156 1 94.81 119 GLN B O 1
ATOM 3776 N N . ASP B 1 120 ? -24.062 13.461 18.406 1 96.69 120 ASP B N 1
ATOM 3777 C CA . ASP B 1 120 ? -24.094 12.508 17.297 1 96.69 120 ASP B CA 1
ATOM 3778 C C . ASP B 1 120 ? -23.766 11.094 17.781 1 96.69 120 ASP B C 1
ATOM 3780 O O . ASP B 1 120 ? -23.031 10.922 18.75 1 96.69 120 ASP B O 1
ATOM 3784 N N . LEU B 1 121 ? -24.344 10.188 17.094 1 96.38 121 LEU B N 1
ATOM 3785 C CA . LEU B 1 121 ? -24.109 8.789 17.438 1 96.38 121 LEU B CA 1
ATOM 3786 C C . LEU B 1 121 ? -23.469 8.039 16.266 1 96.38 121 LEU B C 1
ATOM 3788 O O . LEU B 1 121 ? -23.672 8.406 15.102 1 96.38 121 LEU B O 1
ATOM 3792 N N . ARG B 1 122 ? -22.656 7.043 16.672 1 96.56 122 ARG B N 1
ATOM 3793 C CA . ARG B 1 122 ? -22.016 6.168 15.695 1 96.56 122 ARG B CA 1
ATOM 3794 C C . ARG B 1 122 ? -22.547 4.742 15.805 1 96.56 122 ARG B C 1
ATOM 3796 O O . ARG B 1 122 ? -22.703 4.219 16.906 1 96.56 122 ARG B O 1
ATOM 3803 N N . TYR B 1 123 ? -22.875 4.141 14.727 1 96.38 123 TYR B N 1
ATOM 3804 C CA . TYR B 1 123 ? -23.281 2.742 14.648 1 96.38 123 TYR B CA 1
ATOM 3805 C C . TYR B 1 123 ? -22.469 2.006 13.586 1 96.38 123 TYR B C 1
ATOM 3807 O O . TYR B 1 123 ? -22.406 2.434 12.43 1 96.38 123 TYR B O 1
ATOM 3815 N N . ASP B 1 124 ? -21.781 0.857 13.992 1 97.19 124 ASP B N 1
ATOM 3816 C CA . ASP B 1 124 ? -21.031 0.032 13.055 1 97.19 124 ASP B CA 1
ATOM 3817 C C . ASP B 1 124 ? -21.875 -1.132 12.547 1 97.19 124 ASP B C 1
ATOM 3819 O O . ASP B 1 124 ? -22.281 -1.998 13.328 1 97.19 124 ASP B O 1
ATOM 3823 N N . LEU B 1 125 ? -22.109 -1.114 11.289 1 96.81 125 LEU B N 1
ATOM 3824 C CA . LEU B 1 125 ? -22.938 -2.141 10.68 1 96.81 125 LEU B CA 1
ATOM 3825 C C . LEU B 1 125 ? -22.125 -3.025 9.742 1 96.81 125 LEU B C 1
ATOM 3827 O O . LEU B 1 125 ? -21.453 -2.525 8.836 1 96.81 125 LEU B O 1
ATOM 3831 N N . GLU B 1 126 ? -22.141 -4.348 9.977 1 97.12 126 GLU B N 1
ATOM 3832 C CA . GLU B 1 126 ? -21.5 -5.312 9.094 1 97.12 126 GLU B CA 1
ATOM 3833 C C . GLU B 1 126 ? -22.484 -5.844 8.055 1 97.12 126 GLU B C 1
ATOM 3835 O O . GLU B 1 126 ? -23.594 -6.262 8.391 1 97.12 126 GLU B O 1
ATOM 3840 N N . ILE B 1 127 ? -22.062 -5.777 6.828 1 95.94 127 ILE B N 1
ATOM 3841 C CA . ILE B 1 127 ? -22.906 -6.297 5.758 1 95.94 127 ILE B CA 1
ATOM 3842 C C . ILE B 1 127 ? -22.109 -7.305 4.922 1 95.94 127 ILE B C 1
ATOM 3844 O O . ILE B 1 127 ? -20.891 -7.324 4.969 1 95.94 127 ILE B O 1
ATOM 3848 N N . THR B 1 128 ? -22.875 -8.164 4.18 1 93.75 128 THR B N 1
ATOM 3849 C CA . THR B 1 128 ? -22.234 -9.125 3.277 1 93.75 128 THR B CA 1
ATOM 3850 C C . THR B 1 128 ? -21.984 -8.492 1.912 1 93.75 128 THR B C 1
ATOM 3852 O O . THR B 1 128 ? -22.531 -7.43 1.602 1 93.75 128 THR B O 1
ATOM 3855 N N . LEU B 1 129 ? -21.125 -9.188 1.182 1 93.12 129 LEU B N 1
ATOM 3856 C CA . LEU B 1 129 ? -20.844 -8.719 -0.172 1 93.12 129 LEU B CA 1
ATOM 3857 C C . LEU B 1 129 ? -22.109 -8.742 -1.021 1 93.12 129 LEU B C 1
ATOM 3859 O O . LEU B 1 129 ? -22.328 -7.852 -1.851 1 93.12 129 LEU B O 1
ATOM 3863 N N . GLU B 1 130 ? -22.969 -9.695 -0.801 1 90.12 130 GLU B N 1
ATOM 3864 C CA . GLU B 1 130 ? -24.219 -9.805 -1.527 1 90.12 130 GLU B CA 1
ATOM 3865 C C . GLU B 1 130 ? -25.141 -8.617 -1.231 1 90.12 130 GLU B C 1
ATOM 3867 O O . GLU B 1 130 ? -25.781 -8.086 -2.135 1 90.12 130 GLU B O 1
ATOM 3872 N N . GLN B 1 131 ? -25.141 -8.25 0.035 1 91.31 131 GLN B N 1
ATOM 3873 C CA . GLN B 1 131 ? -25.938 -7.09 0.432 1 91.31 131 GLN B CA 1
ATOM 3874 C C . GLN B 1 131 ? -25.406 -5.809 -0.204 1 91.31 131 GLN B C 1
ATOM 3876 O O . GLN B 1 131 ? -26.172 -4.957 -0.646 1 91.31 131 GLN B O 1
ATOM 3881 N N . ALA B 1 132 ? -24.109 -5.703 -0.194 1 92.94 132 ALA B N 1
ATOM 3882 C CA . ALA B 1 132 ? -23.5 -4.535 -0.816 1 92.94 132 ALA B CA 1
ATOM 3883 C C . ALA B 1 132 ? -23.781 -4.492 -2.314 1 92.94 132 ALA B C 1
ATOM 3885 O O . ALA B 1 132 ? -23.922 -3.416 -2.895 1 92.94 132 ALA B O 1
ATOM 3886 N N . TYR B 1 133 ? -23.797 -5.648 -2.883 1 91.5 133 TYR B N 1
ATOM 3887 C CA . TYR B 1 133 ? -24.047 -5.773 -4.316 1 91.5 133 TYR B CA 1
ATOM 3888 C C . TYR B 1 133 ? -25.484 -5.395 -4.66 1 91.5 133 TYR B C 1
ATOM 3890 O O . TYR B 1 133 ? -25.719 -4.59 -5.562 1 91.5 133 TYR B O 1
ATOM 3898 N N . ALA B 1 134 ? -26.453 -5.879 -3.977 1 89.31 134 ALA B N 1
ATOM 3899 C CA . ALA B 1 134 ? -27.859 -5.77 -4.332 1 89.31 134 ALA B CA 1
ATOM 3900 C C . ALA B 1 134 ? -28.531 -4.605 -3.604 1 89.31 134 ALA B C 1
ATOM 3902 O O . ALA B 1 134 ? -29.578 -4.125 -4.02 1 89.31 134 ALA B O 1
ATOM 3903 N N . GLY B 1 135 ? -27.906 -4.164 -2.58 1 92.44 135 GLY B N 1
ATOM 3904 C CA . GLY B 1 135 ? -28.609 -3.287 -1.658 1 92.44 135 GLY B CA 1
ATOM 3905 C C . GLY B 1 135 ? -29.453 -4.043 -0.649 1 92.44 135 GLY B C 1
ATOM 3906 O O . GLY B 1 135 ? -29.734 -5.227 -0.83 1 92.44 135 GLY B O 1
ATOM 3907 N N . ALA B 1 136 ? -29.75 -3.326 0.465 1 93.25 136 ALA B N 1
ATOM 3908 C CA . ALA B 1 136 ? -30.531 -3.994 1.502 1 93.25 136 ALA B CA 1
ATOM 3909 C C . ALA B 1 136 ? -31.203 -2.977 2.426 1 93.25 136 ALA B C 1
ATOM 3911 O O . ALA B 1 136 ? -30.828 -1.803 2.441 1 93.25 136 ALA B O 1
ATOM 3912 N N . GLU B 1 137 ? -32.281 -3.432 2.947 1 95.62 137 GLU B N 1
ATOM 3913 C CA . GLU B 1 137 ? -32.906 -2.711 4.051 1 95.62 137 GLU B CA 1
ATOM 3914 C C . GLU B 1 137 ? -32.719 -3.461 5.371 1 95.62 137 GLU B C 1
ATOM 3916 O O . GLU B 1 137 ? -33.188 -4.59 5.516 1 95.62 137 GLU B O 1
ATOM 3921 N N . VAL B 1 138 ? -32.062 -2.832 6.289 1 95.19 138 VAL B N 1
ATOM 3922 C CA . VAL B 1 138 ? -31.734 -3.512 7.539 1 95.19 138 VAL B CA 1
ATOM 3923 C C . VAL B 1 138 ? -32.312 -2.723 8.719 1 95.19 138 VAL B C 1
ATOM 3925 O O . VAL B 1 138 ? -32.281 -1.49 8.719 1 95.19 138 VAL B O 1
ATOM 3928 N N . GLU B 1 139 ? -32.781 -3.434 9.641 1 95.75 139 GLU B N 1
ATOM 3929 C CA . GLU B 1 139 ? -33.219 -2.82 10.883 1 95.75 139 GLU B CA 1
ATOM 3930 C C . GLU B 1 139 ? -32.125 -2.846 11.945 1 95.75 139 GLU B C 1
ATOM 3932 O O . GLU B 1 139 ? -31.547 -3.895 12.211 1 95.75 139 GLU B O 1
ATOM 3937 N N . ILE B 1 140 ? -31.922 -1.715 12.523 1 95.69 140 ILE B N 1
ATOM 3938 C CA . ILE B 1 140 ? -30.891 -1.647 13.555 1 95.69 140 ILE B CA 1
ATOM 3939 C C . ILE B 1 140 ? -31.5 -1.121 14.852 1 95.69 140 ILE B C 1
ATOM 3941 O O . ILE B 1 140 ? -32.5 -0.412 14.836 1 95.69 140 ILE B O 1
ATOM 3945 N N . THR B 1 141 ? -30.906 -1.496 15.953 1 95.5 141 THR B N 1
ATOM 3946 C CA . THR B 1 141 ? -31.281 -1.028 17.281 1 95.5 141 THR B CA 1
ATOM 3947 C C . THR B 1 141 ? -30.188 -0.152 17.875 1 95.5 141 THR B C 1
ATOM 3949 O O . THR B 1 141 ? -29.062 -0.611 18.094 1 95.5 141 THR B O 1
ATOM 3952 N N . VAL B 1 142 ? -30.547 1.052 18.141 1 94.44 142 VAL B N 1
ATOM 3953 C CA . VAL B 1 142 ? -29.562 2.002 18.641 1 94.44 142 VAL B CA 1
ATOM 3954 C C . VAL B 1 142 ? -30.047 2.609 19.953 1 94.44 142 VAL B C 1
ATOM 3956 O O . VAL B 1 142 ? -31.156 3.15 20.031 1 94.44 142 VAL B O 1
ATOM 3959 N N . PRO B 1 143 ? -29.266 2.488 20.969 1 94.06 143 PRO B N 1
ATOM 3960 C CA . PRO B 1 143 ? -29.578 3.234 22.188 1 94.06 143 PRO B CA 1
ATOM 3961 C C . PRO B 1 143 ? -29.359 4.734 22.047 1 94.06 143 PRO B C 1
ATOM 3963 O O . PRO B 1 143 ? -28.297 5.156 21.578 1 94.06 143 PRO B O 1
ATOM 3966 N N . ALA B 1 144 ? -30.344 5.465 22.328 1 93.56 144 ALA B N 1
ATOM 3967 C CA . ALA B 1 144 ? -30.219 6.918 22.219 1 93.56 144 ALA B CA 1
ATOM 3968 C C . ALA B 1 144 ? -31.016 7.625 23.312 1 93.56 144 ALA B C 1
ATOM 3970 O O . ALA B 1 144 ? -31.938 7.047 23.891 1 93.56 144 ALA B O 1
ATOM 3971 N N . ALA B 1 145 ? -30.547 8.836 23.641 1 94 145 ALA B N 1
ATOM 3972 C CA . ALA B 1 145 ? -31.312 9.703 24.531 1 94 145 ALA B CA 1
ATOM 3973 C C . ALA B 1 145 ? -32.5 10.312 23.812 1 94 145 ALA B C 1
ATOM 3975 O O . ALA B 1 145 ? -32.375 10.859 22.719 1 94 145 ALA B O 1
ATOM 3976 N N . MET B 1 146 ? -33.656 10.047 24.422 1 93.25 146 MET B N 1
ATOM 3977 C CA . MET B 1 146 ? -34.875 10.617 23.859 1 93.25 146 MET B CA 1
ATOM 3978 C C . MET B 1 146 ? -35.469 11.688 24.781 1 93.25 146 MET B C 1
ATOM 3980 O O . MET B 1 146 ? -35.219 11.672 25.984 1 93.25 146 MET B O 1
ATOM 3984 N N . THR B 1 147 ? -36.156 12.586 24.109 1 92.25 147 THR B N 1
ATOM 3985 C CA . THR B 1 147 ? -36.875 13.578 24.922 1 92.25 147 THR B CA 1
ATOM 3986 C C . THR B 1 147 ? -37.938 12.914 25.797 1 92.25 147 THR B C 1
ATOM 3988 O O . THR B 1 147 ? -38.688 12.055 25.328 1 92.25 147 THR B O 1
ATOM 3991 N N . CYS B 1 148 ? -37.906 13.25 27.062 1 92.5 148 CYS B N 1
ATOM 3992 C CA . CYS B 1 148 ? -38.906 12.695 27.984 1 92.5 148 CYS B CA 1
ATOM 3993 C C . CYS B 1 148 ? -40.312 13.062 27.531 1 92.5 148 CYS B C 1
ATOM 3995 O O . CYS B 1 148 ? -40.656 14.234 27.375 1 92.5 148 CYS B O 1
ATOM 3997 N N . GLU B 1 149 ? -41.094 12.047 27.344 1 90.06 149 GLU B N 1
ATOM 3998 C CA . GLU B 1 149 ? -42.438 12.266 26.844 1 90.06 149 GLU B CA 1
ATOM 3999 C C . GLU B 1 149 ? -43.344 12.906 27.906 1 90.06 149 GLU B C 1
ATOM 4001 O O . GLU B 1 149 ? -44.25 13.648 27.578 1 90.06 149 GLU B O 1
ATOM 4006 N N . VAL B 1 150 ? -43.031 12.727 29.141 1 91.12 150 VAL B N 1
ATOM 4007 C CA . VAL B 1 150 ? -43.844 13.195 30.25 1 91.12 150 VAL B CA 1
ATOM 4008 C C . VAL B 1 150 ? -43.656 14.703 30.438 1 91.12 150 VAL B C 1
ATOM 4010 O O . VAL B 1 150 ? -44.625 15.445 30.562 1 91.12 150 VAL B O 1
ATOM 4013 N N . CYS B 1 151 ? -42.469 15.195 30.359 1 90.06 151 CYS B N 1
ATOM 4014 C CA . CYS B 1 151 ? -42.219 16.609 30.641 1 90.06 151 CYS B CA 1
ATOM 4015 C C . CYS B 1 151 ? -41.844 17.344 29.359 1 90.06 151 CYS B C 1
ATOM 4017 O O . CYS B 1 151 ? -41.562 18.547 29.391 1 90.06 151 CYS B O 1
ATOM 4019 N N . GLU B 1 152 ? -41.719 16.641 28.25 1 88.88 152 GLU B N 1
ATOM 4020 C CA . GLU B 1 152 ? -41.406 17.188 26.922 1 88.88 152 GLU B CA 1
ATOM 4021 C C . GLU B 1 152 ? -40.094 17.953 26.953 1 88.88 152 GLU B C 1
ATOM 4023 O O . GLU B 1 152 ? -40 19.031 26.359 1 88.88 152 GLU B O 1
ATOM 4028 N N . GLY B 1 153 ? -39.156 17.5 27.812 1 87.88 153 GLY B N 1
ATOM 4029 C CA . GLY B 1 153 ? -37.812 18.047 27.797 1 87.88 153 GLY B CA 1
ATOM 4030 C C . GLY B 1 153 ? -37.562 19.062 28.891 1 87.88 153 GLY B C 1
ATOM 4031 O O . GLY B 1 153 ? -36.438 19.516 29.094 1 87.88 153 GLY B O 1
ATOM 4032 N N . SER B 1 154 ? -38.531 19.484 29.641 1 84 154 SER B N 1
ATOM 4033 C CA . SER B 1 154 ? -38.406 20.547 30.625 1 84 154 SER B CA 1
ATOM 4034 C C . SER B 1 154 ? -37.719 20.047 31.891 1 84 154 SER B C 1
ATOM 4036 O O . SER B 1 154 ? -37.062 20.812 32.594 1 84 154 SER B O 1
ATOM 4038 N N . GLY B 1 155 ? -37.938 18.719 32.156 1 87.19 155 GLY B N 1
ATOM 4039 C CA . GLY B 1 155 ? -37.406 18.109 33.375 1 87.19 155 GLY B CA 1
ATOM 4040 C C . GLY B 1 155 ? -38.312 18.312 34.594 1 87.19 155 GLY B C 1
ATOM 4041 O O . GLY B 1 155 ? -38.062 17.781 35.656 1 87.19 155 GLY B O 1
ATOM 4042 N N . ALA B 1 156 ? -39.25 19.125 34.375 1 88.69 156 ALA B N 1
ATOM 4043 C CA . ALA B 1 156 ? -40.156 19.438 35.469 1 88.69 156 ALA B CA 1
ATOM 4044 C C . ALA B 1 156 ? -41.469 18.672 35.344 1 88.69 156 ALA B C 1
ATOM 4046 O O . ALA B 1 156 ? -41.844 18.234 34.25 1 88.69 156 ALA B O 1
ATOM 4047 N N . LYS B 1 157 ? -42.094 18.484 36.531 1 89.81 157 LYS B N 1
ATOM 4048 C CA . LYS B 1 157 ? -43.406 17.844 36.531 1 89.81 157 LYS B CA 1
ATOM 4049 C C . LYS B 1 157 ? -44.406 18.578 35.625 1 89.81 157 LYS B C 1
ATOM 4051 O O . LYS B 1 157 ? -44.406 19.812 35.594 1 89.81 157 LYS B O 1
ATOM 4056 N N . PRO B 1 158 ? -45.188 17.703 34.906 1 87.56 158 PRO B N 1
ATOM 4057 C CA . PRO B 1 158 ? -46.156 18.359 34.031 1 87.56 158 PRO B CA 1
ATOM 4058 C C . PRO B 1 158 ? -47 19.391 34.75 1 87.56 158 PRO B C 1
ATOM 4060 O O . PRO B 1 158 ? -47.469 19.156 35.875 1 87.56 158 PRO B O 1
ATOM 4063 N N . GLY B 1 159 ? -47.125 20.547 34.219 1 85.44 159 GLY B N 1
ATOM 4064 C CA . GLY B 1 159 ? -47.875 21.625 34.844 1 85.44 159 GLY B CA 1
ATOM 4065 C C . GLY B 1 159 ? -47 22.641 35.562 1 85.44 159 GLY B C 1
ATOM 4066 O O . GLY B 1 159 ? -47.469 23.719 35.938 1 85.44 159 GLY B O 1
ATOM 4067 N N . THR B 1 160 ? -45.844 22.156 35.781 1 83.94 160 THR B N 1
ATOM 4068 C CA . THR B 1 160 ? -44.875 23.062 36.406 1 83.94 160 THR B CA 1
ATOM 4069 C C . THR B 1 160 ? -43.781 23.469 35.406 1 83.94 160 THR B C 1
ATOM 4071 O O . THR B 1 160 ? -43.688 22.875 34.344 1 83.94 160 THR B O 1
ATOM 4074 N N . SER B 1 161 ? -43.219 24.641 35.625 1 82.62 161 SER B N 1
ATOM 4075 C CA . SER B 1 161 ? -42.125 25.078 34.781 1 82.62 161 SER B CA 1
ATOM 4076 C C . SER B 1 161 ? -40.875 25.406 35.625 1 82.62 161 SER B C 1
ATOM 4078 O O . SER B 1 161 ? -41 25.766 36.781 1 82.62 161 SER B O 1
ATOM 4080 N N . PRO B 1 162 ? -39.75 25.047 35 1 81.75 162 PRO B N 1
ATOM 4081 C CA . PRO B 1 162 ? -38.531 25.422 35.719 1 81.75 162 PRO B CA 1
ATOM 4082 C C . PRO B 1 162 ? -38.469 26.922 36 1 81.75 162 PRO B C 1
ATOM 4084 O O . PRO B 1 162 ? -38.906 27.734 35.188 1 81.75 162 PRO B O 1
ATOM 4087 N N . SER B 1 163 ? -38 27.234 37.156 1 84.44 163 SER B N 1
ATOM 4088 C CA . SER B 1 163 ? -37.875 28.625 37.562 1 84.44 163 SER B CA 1
ATOM 4089 C C . SER B 1 163 ? -36.469 29.125 37.375 1 84.44 163 SER B C 1
ATOM 4091 O O . SER B 1 163 ? -35.5 28.344 37.438 1 84.44 163 SER B O 1
ATOM 4093 N N . VAL B 1 164 ? -36.375 30.344 37 1 85.31 164 VAL B N 1
ATOM 4094 C CA . VAL B 1 164 ? -35.062 30.953 36.812 1 85.31 164 VAL B CA 1
ATOM 4095 C C . VAL B 1 164 ? -34.312 31 38.156 1 85.31 164 VAL B C 1
ATOM 4097 O O . VAL B 1 164 ? -34.906 31.312 39.188 1 85.31 164 VAL B O 1
ATOM 4100 N N . CYS B 1 165 ? -33.094 30.516 38.094 1 85.88 165 CYS B N 1
ATOM 4101 C CA . CYS B 1 165 ? -32.281 30.531 39.312 1 85.88 165 CYS B CA 1
ATOM 4102 C C . CYS B 1 165 ? -32.094 31.953 39.812 1 85.88 165 CYS B C 1
ATOM 4104 O O . CYS B 1 165 ? -31.625 32.812 39.094 1 85.88 165 CYS B O 1
ATOM 4106 N N . GLY B 1 166 ? -32.406 32.188 40.969 1 83.62 166 GLY B N 1
ATOM 4107 C CA . GLY B 1 166 ? -32.312 33.531 41.562 1 83.62 166 GLY B CA 1
ATOM 4108 C C . GLY B 1 166 ? -30.875 33.938 41.812 1 83.62 166 GLY B C 1
ATOM 4109 O O . GLY B 1 166 ? -30.578 35.156 41.812 1 83.62 166 GLY B O 1
ATOM 4110 N N . THR B 1 167 ? -30.109 32.938 41.969 1 85.19 167 THR B N 1
ATOM 4111 C CA . THR B 1 167 ? -28.719 33.25 42.281 1 85.19 167 THR B CA 1
ATOM 4112 C C . THR B 1 167 ? -27.969 33.719 41.031 1 85.19 167 THR B C 1
ATOM 4114 O O . THR B 1 167 ? -27.234 34.719 41.094 1 85.19 167 THR B O 1
ATOM 4117 N N . CYS B 1 168 ? -28.203 33.094 40 1 81.75 168 CYS B N 1
ATOM 4118 C CA . CYS B 1 168 ? -27.422 33.469 38.812 1 81.75 168 CYS B CA 1
ATOM 4119 C C . CYS B 1 168 ? -28.297 34.188 37.781 1 81.75 168 CYS B C 1
ATOM 4121 O O . CYS B 1 168 ? -27.828 34.531 36.688 1 81.75 168 CYS B O 1
ATOM 4123 N N . GLY B 1 169 ? -29.5 34.375 38.062 1 83.94 169 GLY B N 1
ATOM 4124 C CA . GLY B 1 169 ? -30.422 35.062 37.188 1 83.94 169 GLY B CA 1
ATOM 4125 C C . GLY B 1 169 ? -30.578 34.375 35.844 1 83.94 169 GLY B C 1
ATOM 4126 O O . GLY B 1 169 ? -30.719 35.031 34.812 1 83.94 169 GLY B O 1
ATOM 4127 N N . GLY B 1 170 ? -30.406 33.062 35.906 1 80.31 170 GLY B N 1
ATOM 4128 C CA . GLY B 1 170 ? -30.609 32.281 34.688 1 80.31 170 GLY B CA 1
ATOM 4129 C C . GLY B 1 170 ? -29.312 32 33.938 1 80.31 170 GLY B C 1
ATOM 4130 O O . GLY B 1 170 ? -29.312 31.234 32.969 1 80.31 170 GLY B O 1
ATOM 4131 N N . ALA B 1 171 ? -28.219 32.594 34.344 1 79.5 171 ALA B N 1
ATOM 4132 C CA . ALA B 1 171 ? -26.969 32.5 33.594 1 79.5 171 ALA B CA 1
ATOM 4133 C C . ALA B 1 171 ? -26.281 31.141 33.844 1 79.5 171 ALA B C 1
ATOM 4135 O O . ALA B 1 171 ? -25.547 30.641 33 1 79.5 171 ALA B O 1
ATOM 4136 N N . GLY B 1 172 ? -26.609 30.516 34.938 1 78.69 172 GLY B N 1
ATOM 4137 C CA . GLY B 1 172 ? -26.031 29.234 35.281 1 78.69 172 GLY B CA 1
ATOM 4138 C C . GLY B 1 172 ? -24.609 29.344 35.812 1 78.69 172 GLY B C 1
ATOM 4139 O O . GLY B 1 172 ? -24 28.359 36.219 1 78.69 172 GLY B O 1
ATOM 4140 N N . ARG B 1 173 ? -24.062 30.578 35.688 1 82.62 173 ARG B N 1
ATOM 4141 C CA . ARG B 1 173 ? -22.703 30.828 36.156 1 82.62 173 ARG B CA 1
ATOM 4142 C C . ARG B 1 173 ? -22.656 32.031 37.062 1 82.62 173 ARG B C 1
ATOM 4144 O O . ARG B 1 173 ? -23.516 32.906 37 1 82.62 173 ARG B O 1
ATOM 4151 N N . VAL B 1 174 ? -21.812 31.906 38 1 82.94 174 VAL B N 1
ATOM 4152 C CA . VAL B 1 174 ? -21.594 33.031 38.906 1 82.94 174 VAL B CA 1
ATOM 4153 C C . VAL B 1 174 ? -20.125 33.469 38.844 1 82.94 174 VAL B C 1
ATOM 4155 O O . VAL B 1 174 ? -19.234 32.625 38.656 1 82.94 174 VAL B O 1
ATOM 4158 N N . ARG B 1 175 ? -19.953 34.719 38.625 1 79.5 175 ARG B N 1
ATOM 4159 C CA . ARG B 1 175 ? -18.609 35.281 38.594 1 79.5 175 ARG B CA 1
ATOM 4160 C C . ARG B 1 175 ? -18.062 35.469 40.031 1 79.5 175 ARG B C 1
ATOM 4162 O O . ARG B 1 175 ? -18.719 36.094 40.875 1 79.5 175 ARG B O 1
ATOM 4169 N N . ALA B 1 176 ? -17.234 34.656 40.344 1 75.44 176 ALA B N 1
ATOM 4170 C CA . ALA B 1 176 ? -16.531 34.844 41.625 1 75.44 176 ALA B CA 1
ATOM 4171 C C . ALA B 1 176 ? -15.312 35.75 41.438 1 75.44 176 ALA B C 1
ATOM 4173 O O . ALA B 1 176 ? -14.477 35.469 40.562 1 75.44 176 ALA B O 1
ATOM 4174 N N . THR B 1 177 ? -15.523 36.906 41.938 1 70.5 177 THR B N 1
ATOM 4175 C CA . THR B 1 177 ? -14.406 37.844 41.844 1 70.5 177 THR B CA 1
ATOM 4176 C C . THR B 1 177 ? -13.445 37.656 43 1 70.5 177 THR B C 1
ATOM 4178 O O . THR B 1 177 ? -13.859 37.656 44.188 1 70.5 177 THR B O 1
ATOM 4181 N N . GLN B 1 178 ? -12.477 37.062 42.812 1 66.31 178 GLN B N 1
ATOM 4182 C CA . GLN B 1 178 ? -11.414 37.094 43.781 1 66.31 178 GLN B CA 1
ATOM 4183 C C . GLN B 1 178 ? -10.344 38.125 43.438 1 66.31 178 GLN B C 1
ATOM 4185 O O . GLN B 1 178 ? -9.484 37.844 42.594 1 66.31 178 GLN B O 1
ATOM 4190 N N . GLY B 1 179 ? -10.367 39.219 44.156 1 62 179 GLY B N 1
ATOM 4191 C CA . GLY B 1 179 ? -9.469 40.312 43.812 1 62 179 GLY B CA 1
ATOM 4192 C C . GLY B 1 179 ? -9.734 40.875 42.438 1 62 179 GLY B C 1
ATOM 4193 O O . GLY B 1 179 ? -10.859 41.312 42.156 1 62 179 GLY B O 1
ATOM 4194 N N . PHE B 1 180 ? -8.742 40.906 41.562 1 65.69 180 PHE B N 1
ATOM 4195 C CA . PHE B 1 180 ? -8.844 41.469 40.219 1 65.69 180 PHE B CA 1
ATOM 4196 C C . PHE B 1 180 ? -9.281 40.406 39.219 1 65.69 180 PHE B C 1
ATOM 4198 O O . PHE B 1 180 ? -9.586 40.75 38.062 1 65.69 180 PHE B O 1
ATOM 4205 N N . PHE B 1 181 ? -9.188 39.188 39.562 1 60.91 181 PHE B N 1
ATOM 4206 C CA . PHE B 1 181 ? -9.562 38.125 38.656 1 60.91 181 PHE B CA 1
ATOM 4207 C C . PHE B 1 181 ? -11.016 37.719 38.875 1 60.91 181 PHE B C 1
ATOM 4209 O O . PHE B 1 181 ? -11.477 37.625 40.031 1 60.91 181 PHE B O 1
ATOM 4216 N N . ALA B 1 182 ? -11.727 37.719 37.844 1 74.56 182 ALA B N 1
ATOM 4217 C CA . ALA B 1 182 ? -13.086 37.188 37.875 1 74.56 182 ALA B CA 1
ATOM 4218 C C . ALA B 1 182 ? -13.156 35.812 37.25 1 74.56 182 ALA B C 1
ATOM 4220 O O . ALA B 1 182 ? -12.719 35.625 36.125 1 74.56 182 ALA B O 1
ATOM 4221 N N . VAL B 1 183 ? -13.219 34.844 38.031 1 75.44 183 VAL B N 1
ATOM 4222 C CA . VAL B 1 183 ? -13.391 33.469 37.531 1 75.44 183 VAL B CA 1
ATOM 4223 C C . VAL B 1 183 ? -14.875 33.125 37.469 1 75.44 183 VAL B C 1
ATOM 4225 O O . VAL B 1 183 ? -15.617 33.375 38.438 1 75.44 183 VAL B O 1
ATOM 4228 N N . GLU B 1 184 ? -15.227 32.812 36.344 1 78.31 184 GLU B N 1
ATOM 4229 C CA . GLU B 1 184 ? -16.609 32.375 36.188 1 78.31 184 GLU B CA 1
ATOM 4230 C C . GLU B 1 184 ? -16.766 30.891 36.562 1 78.31 184 GLU B C 1
ATOM 4232 O O . GLU B 1 184 ? -15.969 30.047 36.125 1 78.31 184 GLU B O 1
ATOM 4237 N N . ARG B 1 185 ? -17.5 30.703 37.531 1 79.62 185 ARG B N 1
ATOM 4238 C CA . ARG B 1 185 ? -17.781 29.312 37.938 1 79.62 185 ARG B CA 1
ATOM 4239 C C . ARG B 1 185 ? -19.266 29 37.781 1 79.62 185 ARG B C 1
ATOM 4241 O O . ARG B 1 185 ? -20.094 29.906 37.688 1 79.62 185 ARG B O 1
ATOM 4248 N N . GLY B 1 186 ? -19.641 27.656 37.594 1 81.19 186 GLY B N 1
ATOM 4249 C CA . GLY B 1 186 ? -21.031 27.25 37.594 1 81.19 186 GLY B CA 1
ATOM 4250 C C . GLY B 1 186 ? -21.797 27.641 38.844 1 81.19 186 GLY B C 1
ATOM 4251 O O . GLY B 1 186 ? -21.266 27.594 39.938 1 81.19 186 GLY B O 1
ATOM 4252 N N . CYS B 1 187 ? -22.969 28.172 38.656 1 82.69 187 CYS B N 1
ATOM 4253 C CA . CYS B 1 187 ? -23.812 28.562 39.75 1 82.69 187 CYS B CA 1
ATOM 4254 C C . CYS B 1 187 ? -24.047 27.391 40.719 1 82.69 187 CYS B C 1
ATOM 4256 O O . CYS B 1 187 ? -24.5 26.328 40.281 1 82.69 187 CYS B O 1
ATOM 4258 N N . PRO B 1 188 ? -23.641 27.438 41.875 1 86 188 PRO B N 1
ATOM 4259 C CA . PRO B 1 188 ? -23.781 26.328 42.844 1 86 188 PRO B CA 1
ATOM 4260 C C . PRO B 1 188 ? -25.234 25.969 43.125 1 86 188 PRO B C 1
ATOM 4262 O O . PRO B 1 188 ? -25.547 24.828 43.469 1 86 188 PRO B O 1
ATOM 4265 N N . ARG B 1 189 ? -26.109 26.938 43.031 1 85.56 189 ARG B N 1
ATOM 4266 C CA . ARG B 1 189 ? -27.516 26.703 43.344 1 85.56 189 ARG B CA 1
ATOM 4267 C C . ARG B 1 189 ? -28.188 25.875 42.25 1 85.56 189 ARG B C 1
ATOM 4269 O O . ARG B 1 189 ? -28.938 24.938 42.531 1 85.56 189 ARG B O 1
ATOM 4276 N N . CYS B 1 190 ? -28.016 26.188 41.031 1 80.94 190 CYS B N 1
ATOM 4277 C CA . CYS B 1 190 ? -28.703 25.5 39.938 1 80.94 190 CYS B CA 1
ATOM 4278 C C . CYS B 1 190 ? -27.766 24.516 39.25 1 80.94 190 CYS B C 1
ATOM 4280 O O . CYS B 1 190 ? -28.156 23.859 38.281 1 80.94 190 CYS B O 1
ATOM 4282 N N . GLY B 1 191 ? -26.562 24.375 39.812 1 81.06 191 GLY B N 1
ATOM 4283 C CA . GLY B 1 191 ? -25.594 23.469 39.219 1 81.06 191 GLY B CA 1
ATOM 4284 C C . GLY B 1 191 ? -25.219 23.797 37.812 1 81.06 191 GLY B C 1
ATOM 4285 O O . GLY B 1 191 ? -24.969 22.906 37 1 81.06 191 GLY B O 1
ATOM 4286 N N . GLY B 1 192 ? -25.297 25.156 37.531 1 77 192 GLY B N 1
ATOM 4287 C CA . GLY B 1 192 ? -24.875 25.594 36.188 1 77 192 GLY B CA 1
ATOM 4288 C C . GLY B 1 192 ? -26.016 25.672 35.219 1 77 192 GLY B C 1
ATOM 4289 O O . GLY B 1 192 ? -25.828 26.125 34.062 1 77 192 GLY B O 1
ATOM 4290 N N . SER B 1 193 ? -27.234 25.188 35.562 1 76.31 193 SER B N 1
ATOM 4291 C CA . SER B 1 193 ? -28.328 25.078 34.594 1 76.31 193 SER B CA 1
ATOM 4292 C C . SER B 1 193 ? -29.031 26.422 34.406 1 76.31 193 SER B C 1
ATOM 4294 O O . SER B 1 193 ? -29.672 26.656 33.375 1 76.31 193 SER B O 1
ATOM 4296 N N . GLY B 1 194 ? -28.859 27.312 35.312 1 76.88 194 GLY B N 1
ATOM 4297 C CA . GLY B 1 194 ? -29.531 28.594 35.281 1 76.88 194 GLY B CA 1
ATOM 4298 C C . GLY B 1 194 ? -31 28.516 35.688 1 76.88 194 GLY B C 1
ATOM 4299 O O . GLY B 1 194 ? -31.656 29.531 35.875 1 76.88 194 GLY B O 1
ATOM 4300 N N . ARG B 1 195 ? -31.516 27.234 35.656 1 82.75 195 ARG B N 1
ATOM 4301 C CA . ARG B 1 195 ? -32.906 27.016 36.031 1 82.75 195 ARG B CA 1
ATOM 4302 C C . ARG B 1 195 ? -33.031 26 37.156 1 82.75 195 ARG B C 1
ATOM 4304 O O . ARG B 1 195 ? -32.156 25.156 37.344 1 82.75 195 ARG B O 1
ATOM 4311 N N . LEU B 1 196 ? -34 26.281 38.062 1 84.25 196 LEU B N 1
ATOM 4312 C CA . LEU B 1 196 ? -34.25 25.359 39.156 1 84.25 196 LEU B CA 1
ATOM 4313 C C . LEU B 1 196 ? -35.531 24.562 38.906 1 84.25 196 LEU B C 1
ATOM 4315 O O . LEU B 1 196 ? -36.594 25.156 38.562 1 84.25 196 LEU B O 1
ATOM 4319 N N . VAL B 1 197 ? -35.344 23.281 38.875 1 84.19 197 VAL B N 1
ATOM 4320 C CA . VAL B 1 197 ? -36.531 22.406 38.812 1 84.19 197 VAL B CA 1
ATOM 4321 C C . VAL B 1 197 ? -37 22.047 40.219 1 84.19 197 VAL B C 1
ATOM 4323 O O . VAL B 1 197 ? -36.375 21.234 40.906 1 84.19 197 VAL B O 1
ATOM 4326 N N . LEU B 1 198 ? -37.938 22.672 40.625 1 85.06 198 LEU B N 1
ATOM 4327 C CA . LEU B 1 198 ? -38.438 22.469 42 1 85.06 198 LEU B CA 1
ATOM 4328 C C . LEU B 1 198 ? -39.188 21.141 42.125 1 85.06 198 LEU B C 1
ATOM 4330 O O . LEU B 1 198 ? -39.031 20.438 43.125 1 85.06 198 LEU B O 1
ATOM 4334 N N . ASP B 1 199 ? -39.938 20.797 41.094 1 89.19 199 ASP B N 1
ATOM 4335 C CA . ASP B 1 199 ? -40.656 19.516 41.031 1 89.19 199 ASP B CA 1
ATOM 4336 C C . ASP B 1 199 ? -40.156 18.688 39.812 1 89.19 199 ASP B C 1
ATOM 4338 O O . ASP B 1 199 ? -40.656 18.844 38.719 1 89.19 199 ASP B O 1
ATOM 4342 N N . PRO B 1 200 ? -39.25 17.844 40.188 1 90.5 200 PRO B N 1
ATOM 4343 C CA . PRO B 1 200 ? -38.688 17.062 39.094 1 90.5 200 PRO B CA 1
ATOM 4344 C C . PRO B 1 200 ? -39.688 16.078 38.469 1 90.5 200 PRO B C 1
ATOM 4346 O O . PRO B 1 200 ? -40.531 15.555 39.188 1 90.5 200 PRO B O 1
ATOM 4349 N N . CYS B 1 201 ? -39.562 15.977 37.156 1 92.56 201 CYS B N 1
ATOM 4350 C CA . CYS B 1 201 ? -40.375 14.984 36.438 1 92.56 201 CYS B CA 1
ATOM 4351 C C . CYS B 1 201 ? -40.125 13.586 37 1 92.56 201 CYS B C 1
ATOM 4353 O O . CYS B 1 201 ? -39 13.219 37.312 1 92.56 201 CYS B O 1
ATOM 4355 N N . SER B 1 202 ? -41.094 12.758 37.188 1 91.19 202 SER B N 1
ATOM 4356 C CA . SER B 1 202 ? -41 11.438 37.781 1 91.19 202 SER B CA 1
ATOM 4357 C C . SER B 1 202 ? -40.312 10.453 36.844 1 91.19 202 SER B C 1
ATOM 4359 O O . SER B 1 202 ? -39.688 9.484 37.281 1 91.19 202 SER B O 1
ATOM 4361 N N . ASN B 1 203 ? -40.469 10.758 35.625 1 91.81 203 ASN B N 1
ATOM 4362 C CA . ASN B 1 203 ? -39.969 9.828 34.625 1 91.81 203 ASN B CA 1
ATOM 4363 C C . ASN B 1 203 ? -38.469 10.062 34.344 1 91.81 203 ASN B C 1
ATOM 4365 O O . ASN B 1 203 ? -37.688 9.109 34.281 1 91.81 203 ASN B O 1
ATOM 4369 N N . CYS B 1 204 ? -38.031 11.273 34.156 1 91.5 204 CYS B N 1
ATOM 4370 C CA . CYS B 1 204 ? -36.656 11.562 33.781 1 91.5 204 CYS B CA 1
ATOM 4371 C C . CYS B 1 204 ? -35.875 12.125 34.969 1 91.5 204 CYS B C 1
ATOM 4373 O O . CYS B 1 204 ? -34.688 12.383 34.844 1 91.5 204 CYS B O 1
ATOM 4375 N N . HIS B 1 205 ? -36.469 12.508 36.094 1 89.81 205 HIS B N 1
ATOM 4376 C CA . HIS B 1 205 ? -35.875 12.969 37.312 1 89.81 205 HIS B CA 1
ATOM 4377 C C . HIS B 1 205 ? -35.125 14.273 37.094 1 89.81 205 HIS B C 1
ATOM 4379 O O . HIS B 1 205 ? -34 14.445 37.625 1 89.81 205 HIS B O 1
ATOM 4385 N N . GLY B 1 206 ? -35.719 14.977 36.25 1 84.56 206 GLY B N 1
ATOM 4386 C CA . GLY B 1 206 ? -35.156 16.312 36.094 1 84.56 206 GLY B CA 1
ATOM 4387 C C . GLY B 1 206 ? -34.25 16.453 34.906 1 84.56 206 GLY B C 1
ATOM 4388 O O . GLY B 1 206 ? -33.844 17.562 34.562 1 84.56 206 GLY B O 1
ATOM 4389 N N . HIS B 1 207 ? -33.969 15.406 34.219 1 85 207 HIS B N 1
ATOM 4390 C CA . HIS B 1 207 ? -32.969 15.438 33.125 1 85 207 HIS B CA 1
ATOM 4391 C C . HIS B 1 207 ? -33.594 15.906 31.828 1 85 207 HIS B C 1
ATOM 4393 O O . HIS B 1 207 ? -32.906 16.469 30.969 1 85 207 HIS B O 1
ATOM 4399 N N . GLY B 1 208 ? -34.812 15.727 31.688 1 87.69 208 GLY B N 1
ATOM 4400 C CA . GLY B 1 208 ? -35.5 16.109 30.469 1 87.69 208 GLY B CA 1
ATOM 4401 C C . GLY B 1 208 ? -35.344 15.094 29.344 1 87.69 208 GLY B C 1
ATOM 4402 O O . GLY B 1 208 ? -35.906 15.242 28.266 1 87.69 208 GLY B O 1
ATOM 4403 N N . GLN B 1 209 ? -34.469 14.117 29.625 1 91.25 209 GLN B N 1
ATOM 4404 C CA . GLN B 1 209 ? -34.188 13.078 28.641 1 91.25 209 GLN B CA 1
ATOM 4405 C C . GLN B 1 209 ? -34.219 11.688 29.281 1 91.25 209 GLN B C 1
ATOM 4407 O O . GLN B 1 209 ? -34.031 11.555 30.484 1 91.25 209 GLN B O 1
ATOM 4412 N N . VAL B 1 210 ? -34.562 10.727 28.438 1 92.56 210 VAL B N 1
ATOM 4413 C CA . VAL B 1 210 ? -34.531 9.336 28.875 1 92.56 210 VAL B CA 1
ATOM 4414 C C . VAL B 1 210 ? -33.844 8.469 27.828 1 92.56 210 VAL B C 1
ATOM 4416 O O . VAL B 1 210 ? -33.969 8.711 26.625 1 92.56 210 VAL B O 1
ATOM 4419 N N . ARG B 1 211 ? -33 7.504 28.328 1 91.88 211 ARG B N 1
ATOM 4420 C CA . ARG B 1 211 ? -32.344 6.59 27.422 1 91.88 211 ARG B CA 1
ATOM 4421 C C . ARG B 1 211 ? -33.25 5.434 27.016 1 91.88 211 ARG B C 1
ATOM 4423 O O . ARG B 1 211 ? -33.844 4.793 27.875 1 91.88 211 ARG B O 1
ATOM 4430 N N . ARG B 1 212 ? -33.438 5.266 25.703 1 91.75 212 ARG B N 1
ATOM 4431 C CA . ARG B 1 212 ? -34.25 4.18 25.172 1 91.75 212 ARG B CA 1
ATOM 4432 C C . ARG B 1 212 ? -33.594 3.576 23.922 1 91.75 212 ARG B C 1
ATOM 4434 O O . ARG B 1 212 ? -32.688 4.176 23.344 1 91.75 212 ARG B O 1
ATOM 4441 N N . GLU B 1 213 ? -34.031 2.307 23.672 1 93.81 213 GLU B N 1
ATOM 4442 C CA . GLU B 1 213 ? -33.625 1.658 22.438 1 93.81 213 GLU B CA 1
ATOM 4443 C C . GLU B 1 213 ? -34.562 1.99 21.281 1 93.81 213 GLU B C 1
ATOM 4445 O O . GLU B 1 213 ? -35.781 1.865 21.406 1 93.81 213 GLU B O 1
ATOM 4450 N N . ARG B 1 214 ? -34 2.477 20.234 1 90.56 214 ARG B N 1
ATOM 4451 C CA . ARG B 1 214 ? -34.781 2.812 19.047 1 90.56 214 ARG B CA 1
ATOM 4452 C C . ARG B 1 214 ? -34.469 1.844 17.906 1 90.56 214 ARG B C 1
ATOM 4454 O O . ARG B 1 214 ? -33.344 1.459 17.688 1 90.56 214 ARG B O 1
ATOM 4461 N N . ILE B 1 215 ? -35.531 1.406 17.203 1 93.94 215 ILE B N 1
ATOM 4462 C CA . ILE B 1 215 ? -35.406 0.567 16.016 1 93.94 215 ILE B CA 1
ATOM 4463 C C . ILE B 1 215 ? -35.531 1.425 14.766 1 93.94 215 ILE B C 1
ATOM 4465 O O . ILE B 1 215 ? -36.531 2.123 14.578 1 93.94 215 ILE B O 1
ATOM 4469 N N . LEU B 1 216 ? -34.469 1.41 14.016 1 94.56 216 LEU B N 1
ATOM 4470 C CA . LEU B 1 216 ? -34.469 2.211 12.797 1 94.56 216 LEU B CA 1
ATOM 4471 C C . LEU B 1 216 ? -34.219 1.33 11.57 1 94.56 216 LEU B C 1
ATOM 4473 O O . LEU B 1 216 ? -33.469 0.346 11.641 1 94.56 216 LEU B O 1
ATOM 4477 N N . SER B 1 217 ? -34.906 1.702 10.484 1 95 217 SER B N 1
ATOM 4478 C CA . SER B 1 217 ? -34.688 1.024 9.211 1 95 217 SER B CA 1
ATOM 4479 C C . SER B 1 217 ? -33.688 1.782 8.344 1 95 217 SER B C 1
ATOM 4481 O O . SER B 1 217 ? -33.844 2.973 8.078 1 95 217 SER B O 1
ATOM 4483 N N . VAL B 1 218 ? -32.656 1.126 8.016 1 94.75 218 VAL B N 1
ATOM 4484 C CA . VAL B 1 218 ? -31.594 1.745 7.215 1 94.75 218 VAL B CA 1
ATOM 4485 C C . VAL B 1 218 ? -31.578 1.115 5.824 1 94.75 218 VAL B C 1
ATOM 4487 O O . VAL B 1 218 ? -31.531 -0.11 5.691 1 94.75 218 VAL B O 1
ATOM 4490 N N . ARG B 1 219 ? -31.609 1.988 4.883 1 95.38 219 ARG B N 1
ATOM 4491 C CA . ARG B 1 219 ? -31.484 1.532 3.5 1 95.38 219 ARG B CA 1
ATOM 4492 C C . ARG B 1 219 ? -30.047 1.607 3.018 1 95.38 219 ARG B C 1
ATOM 4494 O O . ARG B 1 219 ? -29.438 2.68 3.029 1 95.38 219 ARG B O 1
ATOM 4501 N N . ILE B 1 220 ? -29.547 0.477 2.625 1 94.88 220 ILE B N 1
ATOM 4502 C CA . ILE B 1 220 ? -28.203 0.384 2.068 1 94.88 220 ILE B CA 1
ATOM 4503 C C . ILE B 1 220 ? -28.281 0.379 0.543 1 94.88 220 ILE B C 1
ATOM 4505 O O . ILE B 1 220 ? -28.844 -0.535 -0.055 1 94.88 220 ILE B O 1
ATOM 4509 N N . PRO B 1 221 ? -27.703 1.363 -0.081 1 93.88 221 PRO B N 1
ATOM 4510 C CA . PRO B 1 221 ? -27.734 1.398 -1.546 1 93.88 221 PRO B CA 1
ATOM 4511 C C . PRO B 1 221 ? -26.859 0.312 -2.178 1 93.88 221 PRO B C 1
ATOM 4513 O O . PRO B 1 221 ? -25.859 -0.108 -1.586 1 93.88 221 PRO B O 1
ATOM 4516 N N . ALA B 1 222 ? -27.297 -0.104 -3.369 1 92.94 222 ALA B N 1
ATOM 4517 C CA . ALA B 1 222 ? -26.516 -1.077 -4.121 1 92.94 222 ALA B CA 1
ATOM 4518 C C . ALA B 1 222 ? -25.172 -0.479 -4.559 1 92.94 222 ALA B C 1
ATOM 4520 O O . ALA B 1 222 ? -25.125 0.662 -5.027 1 92.94 222 ALA B O 1
ATOM 4521 N N . GLY B 1 223 ? -24.156 -1.253 -4.336 1 93.25 223 GLY B N 1
ATOM 4522 C CA . GLY B 1 223 ? -22.859 -0.83 -4.809 1 93.25 223 GLY B CA 1
ATOM 4523 C C . GLY B 1 223 ? -22.016 -0.148 -3.738 1 93.25 223 GLY B C 1
ATOM 4524 O O . GLY B 1 223 ? -20.938 0.371 -4.023 1 93.25 223 GLY B O 1
ATOM 4525 N N . VAL B 1 224 ? -22.484 -0.163 -2.516 1 94.12 224 VAL B N 1
ATOM 4526 C CA . VAL B 1 224 ? -21.797 0.529 -1.43 1 94.12 224 VAL B CA 1
ATOM 4527 C C . VAL B 1 224 ? -20.422 -0.106 -1.198 1 94.12 224 VAL B C 1
ATOM 4529 O O . VAL B 1 224 ? -20.266 -1.321 -1.331 1 94.12 224 VAL B O 1
ATOM 4532 N N . ASP B 1 225 ? -19.453 0.73 -0.814 1 93.5 225 ASP B N 1
ATOM 4533 C CA . ASP B 1 225 ? -18.078 0.28 -0.582 1 93.5 225 ASP B CA 1
ATOM 4534 C C . ASP B 1 225 ? -17.828 0.021 0.902 1 93.5 225 ASP B C 1
ATOM 4536 O O . ASP B 1 225 ? -18.562 0.537 1.758 1 93.5 225 ASP B O 1
ATOM 4540 N N . ASP B 1 226 ? -16.828 -0.764 1.042 1 94.69 226 ASP B N 1
ATOM 4541 C CA . ASP B 1 226 ? -16.359 -0.96 2.414 1 94.69 226 ASP B CA 1
ATOM 4542 C C . ASP B 1 226 ? -15.891 0.356 3.029 1 94.69 226 ASP B C 1
ATOM 4544 O O . ASP B 1 226 ? -15.148 1.112 2.396 1 94.69 226 ASP B O 1
ATOM 4548 N N . GLY B 1 227 ? -16.375 0.64 4.246 1 94.19 227 GLY B N 1
ATOM 4549 C CA . GLY B 1 227 ? -15.992 1.868 4.93 1 94.19 227 GLY B CA 1
ATOM 4550 C C . GLY B 1 227 ? -16.938 3.023 4.641 1 94.19 227 GLY B C 1
ATOM 4551 O O . GLY B 1 227 ? -16.766 4.117 5.18 1 94.19 227 GLY B O 1
ATOM 4552 N N . ALA B 1 228 ? -17.891 2.805 3.828 1 94.38 228 ALA B N 1
ATOM 4553 C CA . ALA B 1 228 ? -18.859 3.852 3.539 1 94.38 228 ALA B CA 1
ATOM 4554 C C . ALA B 1 228 ? -19.594 4.289 4.809 1 94.38 228 ALA B C 1
ATOM 4556 O O . ALA B 1 228 ? -19.703 3.514 5.758 1 94.38 228 ALA B O 1
ATOM 4557 N N . ARG B 1 229 ? -20.016 5.555 4.781 1 95.56 229 ARG B N 1
ATOM 4558 C CA . ARG B 1 229 ? -20.734 6.125 5.91 1 95.56 229 ARG B CA 1
ATOM 4559 C C . ARG B 1 229 ? -22.109 6.629 5.48 1 95.56 229 ARG B C 1
ATOM 4561 O O . ARG B 1 229 ? -22.234 7.324 4.465 1 95.56 229 ARG B O 1
ATOM 4568 N N . ILE B 1 230 ? -23.125 6.289 6.188 1 95.38 230 ILE B N 1
ATOM 4569 C CA . ILE B 1 230 ? -24.484 6.766 5.961 1 95.38 230 ILE B CA 1
ATOM 4570 C C . ILE B 1 230 ? -24.938 7.637 7.133 1 95.38 230 ILE B C 1
ATOM 4572 O O . ILE B 1 230 ? -24.875 7.211 8.289 1 95.38 230 ILE B O 1
ATOM 4576 N N . ARG B 1 231 ? -25.359 8.789 6.84 1 96.56 231 ARG B N 1
ATOM 4577 C CA . ARG B 1 231 ? -25.828 9.719 7.867 1 96.56 231 ARG B CA 1
ATOM 4578 C C . ARG B 1 231 ? -27.359 9.742 7.93 1 96.56 231 ARG B C 1
ATOM 4580 O O . ARG B 1 231 ? -28.016 9.93 6.914 1 96.56 231 ARG B O 1
ATOM 4587 N N . LEU B 1 232 ? -27.922 9.539 9.031 1 95.5 232 LEU B N 1
ATOM 4588 C CA . LEU B 1 232 ? -29.328 9.766 9.32 1 95.5 232 LEU B CA 1
ATOM 4589 C C . LEU B 1 232 ? -29.516 11.023 10.164 1 95.5 232 LEU B C 1
ATOM 4591 O O . LEU B 1 232 ? -29.25 11.016 11.367 1 95.5 232 LEU B O 1
ATOM 4595 N N . ALA B 1 233 ? -30.078 11.914 9.547 1 95.62 233 ALA B N 1
ATOM 4596 C CA . ALA B 1 233 ? -30.219 13.227 10.188 1 95.62 233 ALA B CA 1
ATOM 4597 C C . ALA B 1 233 ? -31.25 13.18 11.305 1 95.62 233 ALA B C 1
ATOM 4599 O O . ALA B 1 233 ? -32.344 12.648 11.125 1 95.62 233 ALA B O 1
ATOM 4600 N N . GLY B 1 234 ? -30.922 13.719 12.492 1 93.94 234 GLY B N 1
ATOM 4601 C CA . GLY B 1 234 ? -31.844 13.867 13.594 1 93.94 234 GLY B CA 1
ATOM 4602 C C . GLY B 1 234 ? -32.125 12.562 14.32 1 93.94 234 GLY B C 1
ATOM 4603 O O . GLY B 1 234 ? -33.094 12.461 15.07 1 93.94 234 GLY B O 1
ATOM 4604 N N . GLU B 1 235 ? -31.297 11.664 14.008 1 94.31 235 GLU B N 1
ATOM 4605 C CA . GLU B 1 235 ? -31.531 10.359 14.625 1 94.31 235 GLU B CA 1
ATOM 4606 C C . GLU B 1 235 ? -30.516 10.07 15.719 1 94.31 235 GLU B C 1
ATOM 4608 O O . GLU B 1 235 ? -30.375 8.93 16.156 1 94.31 235 GLU B O 1
ATOM 4613 N N . GLY B 1 236 ? -29.828 11 16.172 1 95.31 236 GLY B N 1
ATOM 4614 C CA . GLY B 1 236 ? -28.938 10.914 17.312 1 95.31 236 GLY B CA 1
ATOM 4615 C C . GLY B 1 236 ? -29.625 11.203 18.625 1 95.31 236 GLY B C 1
ATOM 4616 O O . GLY B 1 236 ? -30.828 10.984 18.766 1 95.31 236 GLY B O 1
ATOM 4617 N N . ASP B 1 237 ? -28.812 11.648 19.594 1 95.38 237 ASP B N 1
ATOM 4618 C CA . ASP B 1 237 ? -29.344 11.953 20.906 1 95.38 237 ASP B CA 1
ATOM 4619 C C . ASP B 1 237 ? -30.219 13.211 20.875 1 95.38 237 ASP B C 1
ATOM 4621 O O . ASP B 1 237 ? -30 14.109 20.062 1 95.38 237 ASP B O 1
ATOM 4625 N N . ALA B 1 238 ? -31.172 13.164 21.828 1 93.31 238 ALA B N 1
ATOM 4626 C CA . ALA B 1 238 ? -32 14.352 21.984 1 93.31 238 ALA B CA 1
ATOM 4627 C C . ALA B 1 238 ? -31.203 15.523 22.547 1 93.31 238 ALA B C 1
ATOM 4629 O O . ALA B 1 238 ? -30.312 15.328 23.375 1 93.31 238 ALA B O 1
ATOM 4630 N N . GLY B 1 239 ? -31.516 16.625 22.016 1 90.12 239 GLY B N 1
ATOM 4631 C CA . GLY B 1 239 ? -30.922 17.828 22.578 1 90.12 239 GLY B CA 1
ATOM 4632 C C . GLY B 1 239 ? -31.422 18.141 23.984 1 90.12 239 GLY B C 1
ATOM 4633 O O . GLY B 1 239 ? -32.406 17.547 24.438 1 90.12 239 GLY B O 1
ATOM 4634 N N . ALA B 1 240 ? -30.609 19.016 24.625 1 83.25 240 ALA B N 1
ATOM 4635 C CA . ALA B 1 240 ? -31.016 19.5 25.938 1 83.25 240 ALA B CA 1
ATOM 4636 C C . ALA B 1 240 ? -31.688 20.859 25.828 1 83.25 240 ALA B C 1
ATOM 4638 O O . ALA B 1 240 ? -31.375 21.641 24.922 1 83.25 240 ALA B O 1
ATOM 4639 N N . ARG B 1 241 ? -32.781 20.969 26.688 1 78.31 241 ARG B N 1
ATOM 4640 C CA . ARG B 1 241 ? -33.469 22.25 26.812 1 78.31 241 ARG B CA 1
ATOM 4641 C C . ARG B 1 241 ? -34.062 22.672 25.484 1 78.31 241 ARG B C 1
ATOM 4643 O O . ARG B 1 241 ? -33.938 23.828 25.062 1 78.31 241 ARG B O 1
ATOM 4650 N N . GLY B 1 242 ? -34.656 21.703 24.812 1 79.75 242 GLY B N 1
ATOM 4651 C CA . GLY B 1 242 ? -35.344 21.984 23.578 1 79.75 242 GLY B CA 1
ATOM 4652 C C . GLY B 1 242 ? -34.438 22.031 22.359 1 79.75 242 GLY B C 1
ATOM 4653 O O . GLY B 1 242 ? -34.844 22.469 21.281 1 79.75 242 GLY B O 1
ATOM 4654 N N . GLY B 1 243 ? -33.25 21.766 22.484 1 87.94 243 GLY B N 1
ATOM 4655 C CA . GLY B 1 243 ? -32.312 21.719 21.375 1 87.94 243 GLY B CA 1
ATOM 4656 C C . GLY B 1 243 ? -32.594 20.594 20.391 1 87.94 243 GLY B C 1
ATOM 4657 O O . GLY B 1 243 ? -33.344 19.672 20.703 1 87.94 243 GLY B O 1
ATOM 4658 N N . PRO B 1 244 ? -32.125 20.734 19.234 1 93.06 244 PRO B N 1
ATOM 4659 C CA . PRO B 1 244 ? -32.344 19.703 18.219 1 93.06 244 PRO B CA 1
ATOM 4660 C C . PRO B 1 244 ? -31.594 18.406 18.5 1 93.06 244 PRO B C 1
ATOM 4662 O O . PRO B 1 244 ? -30.656 18.391 19.297 1 93.06 244 PRO B O 1
ATOM 4665 N N . ARG B 1 245 ? -32.031 17.406 17.891 1 94.5 245 ARG B N 1
ATOM 4666 C CA . ARG B 1 245 ? -31.375 16.109 18 1 94.5 245 ARG B CA 1
ATOM 4667 C C . ARG B 1 245 ? -30.062 16.094 17.234 1 94.5 245 ARG B C 1
ATOM 4669 O O . ARG B 1 245 ? -29.891 16.844 16.266 1 94.5 245 ARG B O 1
ATOM 4676 N N . GLY B 1 246 ? -29.172 15.242 17.703 1 96.38 246 GLY B N 1
ATOM 4677 C CA . GLY B 1 246 ? -28 14.938 16.906 1 96.38 246 GLY B CA 1
ATOM 4678 C C . GLY B 1 246 ? -28.297 13.992 15.75 1 96.38 246 GLY B C 1
ATOM 4679 O O . GLY B 1 246 ? -29.453 13.656 15.5 1 96.38 246 GLY B O 1
ATOM 4680 N N . ASP B 1 247 ? -27.188 13.609 15.07 1 97.38 247 ASP B N 1
ATOM 4681 C CA . ASP B 1 247 ? -27.344 12.711 13.922 1 97.38 247 ASP B CA 1
ATOM 4682 C C . ASP B 1 247 ? -26.797 11.32 14.242 1 97.38 247 ASP B C 1
ATOM 4684 O O . ASP B 1 247 ? -26.094 11.133 15.234 1 97.38 247 ASP B O 1
ATOM 4688 N N . LEU B 1 248 ? -27.203 10.422 13.453 1 97.19 248 LEU B N 1
ATOM 4689 C CA . LEU B 1 248 ? -26.672 9.062 13.523 1 97.19 248 LEU B CA 1
ATOM 4690 C C . LEU B 1 248 ? -25.828 8.75 12.297 1 97.19 248 LEU B C 1
ATOM 4692 O O . LEU B 1 248 ? -26.281 8.906 11.164 1 97.19 248 LEU B O 1
ATOM 4696 N N . TYR B 1 249 ? -24.594 8.344 12.617 1 97.69 249 TYR B N 1
ATOM 4697 C CA . TYR B 1 249 ? -23.703 7.926 11.555 1 97.69 249 TYR B CA 1
ATOM 4698 C C . TYR B 1 249 ? -23.516 6.414 11.547 1 97.69 249 TYR B C 1
ATOM 4700 O O . TYR B 1 249 ? -23.031 5.836 12.523 1 97.69 249 TYR B O 1
ATOM 4708 N N . ILE B 1 250 ? -23.781 5.848 10.414 1 97.06 250 ILE B N 1
ATOM 4709 C CA . ILE B 1 250 ? -23.641 4.406 10.242 1 97.06 250 ILE B CA 1
ATOM 4710 C C . ILE B 1 250 ? -22.406 4.105 9.406 1 97.06 250 ILE B C 1
ATOM 4712 O O . ILE B 1 250 ? -22.297 4.535 8.258 1 97.06 250 ILE B O 1
ATOM 4716 N N . PHE B 1 251 ? -21.531 3.398 10.039 1 97.44 251 PHE B N 1
ATOM 4717 C CA . PHE B 1 251 ? -20.328 2.973 9.336 1 97.44 251 PHE B CA 1
ATOM 4718 C C . PHE B 1 251 ? -20.484 1.551 8.812 1 97.44 251 PHE B C 1
ATOM 4720 O O . PHE B 1 251 ? -20.672 0.613 9.594 1 97.44 251 PHE B O 1
ATOM 4727 N N . LEU B 1 252 ? -20.297 1.401 7.535 1 97 252 LEU B N 1
ATOM 4728 C CA . LEU B 1 252 ? -20.5 0.1 6.906 1 97 252 LEU B CA 1
ATOM 4729 C C . LEU B 1 252 ? -19.172 -0.644 6.773 1 97 252 LEU B C 1
ATOM 4731 O O . LEU B 1 252 ? -18.156 -0.042 6.441 1 97 252 LEU B O 1
ATOM 4735 N N . SER B 1 253 ? -19.219 -1.935 7.133 1 97.38 253 SER B N 1
ATOM 4736 C CA . SER B 1 253 ? -18.094 -2.846 6.91 1 97.38 253 SER B CA 1
ATOM 4737 C C . SER B 1 253 ? -18.547 -4.102 6.168 1 97.38 253 SER B C 1
ATOM 4739 O O . SER B 1 253 ? -19.484 -4.773 6.59 1 97.38 253 SER B O 1
ATOM 4741 N N . VAL B 1 254 ? -17.875 -4.359 5.105 1 96.12 254 VAL B N 1
ATOM 4742 C CA . VAL B 1 254 ? -18.234 -5.523 4.309 1 96.12 254 VAL B CA 1
ATOM 4743 C C . VAL B 1 254 ? -17.422 -6.734 4.754 1 96.12 254 VAL B C 1
ATOM 4745 O O . VAL B 1 254 ? -16.188 -6.684 4.785 1 96.12 254 VAL B O 1
ATOM 4748 N N . THR B 1 255 ? -18.078 -7.762 5.082 1 96.19 255 THR B N 1
ATOM 4749 C CA . THR B 1 255 ? -17.406 -8.984 5.496 1 96.19 255 THR B CA 1
ATOM 4750 C C . THR B 1 255 ? -16.719 -9.648 4.312 1 96.19 255 THR B C 1
ATOM 4752 O O . THR B 1 255 ? -17.25 -9.664 3.201 1 96.19 255 THR B O 1
ATOM 4755 N N . PRO B 1 256 ? -15.5 -10.188 4.555 1 95.44 256 PRO B N 1
ATOM 4756 C CA . PRO B 1 256 ? -14.789 -10.883 3.475 1 95.44 256 PRO B CA 1
ATOM 4757 C C . PRO B 1 256 ? -15.586 -12.062 2.918 1 95.44 256 PRO B C 1
ATOM 4759 O O . PRO B 1 256 ? -16.25 -12.773 3.674 1 95.44 256 PRO B O 1
ATOM 4762 N N . HIS B 1 257 ? -15.57 -12.188 1.662 1 93.75 257 HIS B N 1
ATOM 4763 C CA . HIS B 1 257 ? -16.281 -13.258 0.981 1 93.75 257 HIS B CA 1
ATOM 4764 C C . HIS B 1 257 ? -15.352 -14.422 0.654 1 93.75 257 HIS B C 1
ATOM 4766 O O . HIS B 1 257 ? -14.172 -14.211 0.358 1 93.75 257 HIS B O 1
ATOM 4772 N N . GLU B 1 258 ? -15.859 -15.609 0.56 1 92.25 258 GLU B N 1
ATOM 4773 C CA . GLU B 1 258 ? -15.055 -16.812 0.363 1 92.25 258 GLU B CA 1
ATOM 4774 C C . GLU B 1 258 ? -14.609 -16.953 -1.092 1 92.25 258 GLU B C 1
ATOM 4776 O O . GLU B 1 258 ? -13.555 -17.516 -1.376 1 92.25 258 GLU B O 1
ATOM 4781 N N . LEU B 1 259 ? -15.406 -16.422 -2.025 1 93.5 259 LEU B N 1
ATOM 4782 C CA . LEU B 1 259 ? -15.172 -16.688 -3.439 1 93.5 259 LEU B CA 1
ATOM 4783 C C . LEU B 1 259 ? -14.711 -15.422 -4.156 1 93.5 259 LEU B C 1
ATOM 4785 O O . LEU B 1 259 ? -14.031 -15.5 -5.18 1 93.5 259 LEU B O 1
ATOM 4789 N N . PHE B 1 260 ? -15.156 -14.297 -3.527 1 94.38 260 PHE B N 1
ATOM 4790 C CA . PHE B 1 260 ? -14.945 -13.062 -4.277 1 94.38 260 PHE B CA 1
ATOM 4791 C C . PHE B 1 260 ? -14.133 -12.062 -3.455 1 94.38 260 PHE B C 1
ATOM 4793 O O . PHE B 1 260 ? -14.266 -12.008 -2.23 1 94.38 260 PHE B O 1
ATOM 4800 N N . GLU B 1 261 ? -13.352 -11.383 -4.168 1 95.94 261 GLU B N 1
ATOM 4801 C CA . GLU B 1 261 ? -12.648 -10.227 -3.619 1 95.94 261 GLU B CA 1
ATOM 4802 C C . GLU B 1 261 ? -12.93 -8.969 -4.438 1 95.94 261 GLU B C 1
ATOM 4804 O O . GLU B 1 261 ? -12.742 -8.961 -5.656 1 95.94 261 GLU B O 1
ATOM 4809 N N . ARG B 1 262 ? -13.359 -7.938 -3.74 1 95.38 262 ARG B N 1
ATOM 4810 C CA . ARG B 1 262 ? -13.727 -6.711 -4.441 1 95.38 262 ARG B CA 1
ATOM 4811 C C . ARG B 1 262 ? -12.508 -5.812 -4.637 1 95.38 262 ARG B C 1
ATOM 4813 O O . ARG B 1 262 ? -11.711 -5.625 -3.709 1 95.38 262 ARG B O 1
ATOM 4820 N N . ASP B 1 263 ? -12.344 -5.336 -5.883 1 95.25 263 ASP B N 1
ATOM 4821 C CA . ASP B 1 263 ? -11.367 -4.316 -6.258 1 95.25 263 ASP B CA 1
ATOM 4822 C C . ASP B 1 263 ? -12.031 -3.189 -7.047 1 95.25 263 ASP B C 1
ATOM 4824 O O . ASP B 1 263 ? -12.141 -3.266 -8.273 1 95.25 263 ASP B O 1
ATOM 4828 N N . GLY B 1 264 ? -12.359 -2.127 -6.238 1 93.88 264 GLY B N 1
ATOM 4829 C CA . GLY B 1 264 ? -13.172 -1.114 -6.895 1 93.88 264 GLY B CA 1
ATOM 4830 C C . GLY B 1 264 ? -14.523 -1.633 -7.348 1 93.88 264 GLY B C 1
ATOM 4831 O O . GLY B 1 264 ? -15.297 -2.137 -6.535 1 93.88 264 GLY B O 1
ATOM 4832 N N . LEU B 1 265 ? -14.797 -1.494 -8.656 1 94.25 265 LEU B N 1
ATOM 4833 C CA . LEU B 1 265 ? -16.047 -1.995 -9.203 1 94.25 265 LEU B CA 1
ATOM 4834 C C . LEU B 1 265 ? -15.898 -3.432 -9.695 1 94.25 265 LEU B C 1
ATOM 4836 O O . LEU B 1 265 ? -16.891 -4.109 -9.961 1 94.25 265 LEU B O 1
ATOM 4840 N N . ASP B 1 266 ? -14.672 -3.883 -9.703 1 95.69 266 ASP B N 1
ATOM 4841 C CA . ASP B 1 266 ? -14.43 -5.227 -10.219 1 95.69 266 ASP B CA 1
ATOM 4842 C C . ASP B 1 266 ? -14.461 -6.262 -9.094 1 95.69 266 ASP B C 1
ATOM 4844 O O . ASP B 1 266 ? -14.227 -5.926 -7.93 1 95.69 266 ASP B O 1
ATOM 4848 N N . LEU B 1 267 ? -14.867 -7.418 -9.516 1 95.31 267 LEU B N 1
ATOM 4849 C CA . LEU B 1 267 ? -14.812 -8.57 -8.625 1 95.31 267 LEU B CA 1
ATOM 4850 C C . LEU B 1 267 ? -13.766 -9.578 -9.094 1 95.31 267 LEU B C 1
ATOM 4852 O O . LEU B 1 267 ? -13.734 -9.938 -10.273 1 95.31 267 LEU B O 1
ATOM 4856 N N . LEU B 1 268 ? -12.906 -9.992 -8.211 1 96.94 268 LEU B N 1
ATOM 4857 C CA . LEU B 1 268 ? -11.891 -11 -8.508 1 96.94 268 LEU B CA 1
ATOM 4858 C C . LEU B 1 268 ? -12.281 -12.352 -7.934 1 96.94 268 LEU B C 1
ATOM 4860 O O . LEU B 1 268 ? -12.719 -12.438 -6.781 1 96.94 268 LEU B O 1
ATOM 4864 N N . CYS B 1 269 ? -12.18 -13.336 -8.688 1 95.5 269 CYS B N 1
ATOM 4865 C CA . CYS B 1 269 ? -12.422 -14.711 -8.273 1 95.5 269 CYS B CA 1
ATOM 4866 C C . CYS B 1 269 ? -11.297 -15.625 -8.742 1 95.5 269 CYS B C 1
ATOM 4868 O O . CYS B 1 269 ? -11.07 -15.773 -9.945 1 95.5 269 CYS B O 1
ATOM 4870 N N . THR B 1 270 ? -10.586 -16.188 -7.844 1 96.62 270 THR B N 1
ATOM 4871 C CA . THR B 1 270 ? -9.523 -17.141 -8.172 1 96.62 270 THR B CA 1
ATOM 4872 C C . THR B 1 270 ? -10.078 -18.562 -8.25 1 96.62 270 THR B C 1
ATOM 4874 O O . THR B 1 270 ? -10.602 -19.078 -7.266 1 96.62 270 THR B O 1
ATOM 4877 N N . VAL B 1 271 ? -9.977 -19.172 -9.367 1 95.75 271 VAL B N 1
ATOM 4878 C CA . VAL B 1 271 ? -10.523 -20.516 -9.602 1 95.75 271 VAL B CA 1
ATOM 4879 C C . VAL B 1 271 ? -9.383 -21.516 -9.766 1 95.75 271 VAL B C 1
ATOM 4881 O O . VAL B 1 271 ? -8.594 -21.422 -10.703 1 95.75 271 VAL B O 1
ATOM 4884 N N . PRO B 1 272 ? -9.344 -22.484 -8.859 1 96.81 272 PRO B N 1
ATOM 4885 C CA . PRO B 1 272 ? -8.359 -23.547 -9.039 1 96.81 272 PRO B CA 1
ATOM 4886 C C . PRO B 1 272 ? -8.703 -24.469 -10.211 1 96.81 272 PRO B C 1
ATOM 4888 O O . PRO B 1 272 ? -9.844 -24.922 -10.336 1 96.81 272 PRO B O 1
ATOM 4891 N N . VAL B 1 273 ? -7.777 -24.703 -11.039 1 96.12 273 VAL B N 1
ATOM 4892 C CA . VAL B 1 273 ? -7.941 -25.531 -12.227 1 96.12 273 VAL B CA 1
ATOM 4893 C C . VAL B 1 273 ? -6.926 -26.672 -12.195 1 96.12 273 VAL B C 1
ATOM 4895 O O . VAL B 1 273 ? -5.738 -26.453 -11.945 1 96.12 273 VAL B O 1
ATOM 4898 N N . PRO B 1 274 ? -7.43 -27.906 -12.383 1 96.56 274 PRO B N 1
ATOM 4899 C CA . PRO B 1 274 ? -6.473 -29 -12.461 1 96.56 274 PRO B CA 1
ATOM 4900 C C . PRO B 1 274 ? -5.426 -28.812 -13.555 1 96.56 274 PRO B C 1
ATOM 4902 O O . PRO B 1 274 ? -5.742 -28.281 -14.625 1 96.56 274 PRO B O 1
ATOM 4905 N N . MET B 1 275 ? -4.238 -29.234 -13.266 1 95.88 275 MET B N 1
ATOM 4906 C CA . MET B 1 275 ? -3.107 -29.062 -14.172 1 95.88 275 MET B CA 1
ATOM 4907 C C . MET B 1 275 ? -3.404 -29.672 -15.539 1 95.88 275 MET B C 1
ATOM 4909 O O . MET B 1 275 ? -2.986 -29.141 -16.562 1 95.88 275 MET B O 1
ATOM 4913 N N . THR B 1 276 ? -4.102 -30.812 -15.562 1 96.25 276 THR B N 1
ATOM 4914 C CA . THR B 1 276 ? -4.414 -31.484 -16.812 1 96.25 276 THR B CA 1
ATOM 4915 C C . THR B 1 276 ? -5.316 -30.625 -17.688 1 96.25 276 THR B C 1
ATOM 4917 O O . THR B 1 276 ? -5.109 -30.516 -18.906 1 96.25 276 THR B O 1
ATOM 4920 N N . THR B 1 277 ? -6.297 -29.953 -17.062 1 96.12 277 THR B N 1
ATOM 4921 C CA . THR B 1 277 ? -7.188 -29.062 -17.781 1 96.12 277 THR B CA 1
ATOM 4922 C C . THR B 1 277 ? -6.422 -27.859 -18.328 1 96.12 277 THR B C 1
ATOM 4924 O O . THR B 1 277 ? -6.629 -27.453 -19.484 1 96.12 277 THR B O 1
ATOM 4927 N N . ALA B 1 278 ? -5.516 -27.297 -17.516 1 96.81 278 ALA B N 1
ATOM 4928 C CA . ALA B 1 278 ? -4.727 -26.125 -17.922 1 96.81 278 ALA B CA 1
ATOM 4929 C C . ALA B 1 278 ? -3.812 -26.484 -19.094 1 96.81 278 ALA B C 1
ATOM 4931 O O . ALA B 1 278 ? -3.633 -25.672 -20.016 1 96.81 278 ALA B O 1
ATOM 4932 N N . ALA B 1 279 ? -3.232 -27.719 -19.109 1 96.94 279 ALA B N 1
ATOM 4933 C CA . ALA B 1 279 ? -2.295 -28.141 -20.156 1 96.94 279 ALA B CA 1
ATOM 4934 C C . ALA B 1 279 ? -3.021 -28.438 -21.453 1 96.94 279 ALA B C 1
ATOM 4936 O O . ALA B 1 279 ? -2.543 -28.078 -22.531 1 96.94 279 ALA B O 1
ATOM 4937 N N . LEU B 1 280 ? -4.199 -29.094 -21.344 1 96.94 280 LEU B N 1
ATOM 4938 C CA . LEU B 1 280 ? -4.914 -29.578 -22.516 1 96.94 280 LEU B CA 1
ATOM 4939 C C . LEU B 1 280 ? -5.895 -28.531 -23.031 1 96.94 280 LEU B C 1
ATOM 4941 O O . LEU B 1 280 ? -6.305 -28.562 -24.188 1 96.94 280 LEU B O 1
ATOM 4945 N N . GLY B 1 281 ? -6.219 -27.562 -22.172 1 95.81 281 GLY B N 1
ATOM 4946 C CA . GLY B 1 281 ? -7.32 -26.656 -22.484 1 95.81 281 GLY B CA 1
ATOM 4947 C C . GLY B 1 281 ? -8.68 -27.234 -22.109 1 95.81 281 GLY B C 1
ATOM 4948 O O . GLY B 1 281 ? -8.828 -28.453 -21.984 1 95.81 281 GLY B O 1
ATOM 4949 N N . GLY B 1 282 ? -9.648 -26.344 -21.891 1 94.75 282 GLY B N 1
ATOM 4950 C CA . GLY B 1 282 ? -11 -26.766 -21.531 1 94.75 282 GLY B CA 1
ATOM 4951 C C . GLY B 1 282 ? -11.883 -25.609 -21.094 1 94.75 282 GLY B C 1
ATOM 4952 O O . GLY B 1 282 ? -11.727 -24.484 -21.562 1 94.75 282 GLY B O 1
ATOM 4953 N N . GLU B 1 283 ? -12.898 -26.047 -20.375 1 94.19 283 GLU B N 1
ATOM 4954 C CA . GLU B 1 283 ? -13.836 -25.078 -19.828 1 94.19 283 GLU B CA 1
ATOM 4955 C C . GLU B 1 283 ? -14.078 -25.312 -18.344 1 94.19 283 GLU B C 1
ATOM 4957 O O . GLU B 1 283 ? -14.109 -26.469 -17.891 1 94.19 283 GLU B O 1
ATOM 4962 N N . ILE B 1 284 ? -14.195 -24.219 -17.703 1 91.81 284 ILE B N 1
ATOM 4963 C CA . ILE B 1 284 ? -14.516 -24.312 -16.281 1 91.81 284 ILE B CA 1
ATOM 4964 C C . ILE B 1 284 ? -15.711 -23.422 -15.961 1 91.81 284 ILE B C 1
ATOM 4966 O O . ILE B 1 284 ? -16.062 -22.531 -16.734 1 91.81 284 ILE B O 1
ATOM 4970 N N . ASP B 1 285 ? -16.328 -23.734 -14.781 1 90 285 ASP B N 1
ATOM 4971 C CA . ASP B 1 285 ? -17.438 -22.922 -14.297 1 90 285 ASP B CA 1
ATOM 4972 C C . ASP B 1 285 ? -16.984 -21.938 -13.227 1 90 285 ASP B C 1
ATOM 4974 O O . ASP B 1 285 ? -16.359 -22.344 -12.234 1 90 285 ASP B O 1
ATOM 4978 N N . ALA B 1 286 ? -17.219 -20.766 -13.438 1 90.31 286 ALA B N 1
ATOM 4979 C CA . ALA B 1 286 ? -16.906 -19.734 -12.445 1 90.31 286 ALA B CA 1
ATOM 4980 C C . ALA B 1 286 ? -18.188 -19.125 -11.875 1 90.31 286 ALA B C 1
ATOM 4982 O O . ALA B 1 286 ? -19.172 -18.938 -12.602 1 90.31 286 ALA B O 1
ATOM 4983 N N . PRO B 1 287 ? -18.109 -18.812 -10.617 1 88.25 287 PRO B N 1
ATOM 4984 C CA . PRO B 1 287 ? -19.297 -18.188 -10 1 88.25 287 PRO B CA 1
ATOM 4985 C C . PRO B 1 287 ? -19.406 -16.703 -10.32 1 88.25 287 PRO B C 1
ATOM 4987 O O . PRO B 1 287 ? -18.391 -16.031 -10.547 1 88.25 287 PRO B O 1
ATOM 4990 N N . CYS B 1 288 ? -20.516 -16.219 -10.445 1 85.62 288 CYS B N 1
ATOM 4991 C CA . CYS B 1 288 ? -20.812 -14.797 -10.57 1 85.62 288 CYS B CA 1
ATOM 4992 C C . CYS B 1 288 ? -21.766 -14.344 -9.477 1 85.62 288 CYS B C 1
ATOM 4994 O O . CYS B 1 288 ? -22.562 -15.133 -8.969 1 85.62 288 CYS B O 1
ATOM 4996 N N . LEU B 1 289 ? -21.484 -13.117 -9.016 1 80.81 289 LEU B N 1
ATOM 4997 C CA . LEU B 1 289 ? -22.312 -12.609 -7.926 1 80.81 289 LEU B CA 1
ATOM 4998 C C . LEU B 1 289 ? -23.688 -12.188 -8.438 1 80.81 289 LEU B C 1
ATOM 5000 O O . LEU B 1 289 ? -23.781 -11.43 -9.398 1 80.81 289 LEU B O 1
ATOM 5004 N N . LEU B 1 290 ? -24.719 -12.672 -7.668 1 65.88 290 LEU B N 1
ATOM 5005 C CA . LEU B 1 290 ? -26.156 -12.484 -7.609 1 65.88 290 LEU B CA 1
ATOM 5006 C C . LEU B 1 290 ? -26.719 -12.133 -8.984 1 65.88 290 LEU B C 1
ATOM 5008 O O . LEU B 1 290 ? -25.969 -11.727 -9.875 1 65.88 290 LEU B O 1
ATOM 5012 N N . GLY B 1 291 ? -28 -12.461 -9.375 1 54.78 291 GLY B N 1
ATOM 5013 C CA . GLY B 1 291 ? -29.203 -12.5 -10.195 1 54.78 291 GLY B CA 1
ATOM 5014 C C . GLY B 1 291 ? -29.562 -11.141 -10.773 1 54.78 291 GLY B C 1
ATOM 5015 O O . GLY B 1 291 ? -30.703 -10.938 -11.211 1 54.78 291 GLY B O 1
ATOM 5016 N N . GLY B 1 292 ? -28.625 -10.188 -10.578 1 47.97 292 GLY B N 1
ATOM 5017 C CA . GLY B 1 292 ? -29.359 -9.062 -11.141 1 47.97 292 GLY B CA 1
ATOM 5018 C C . GLY B 1 292 ? -30 -9.375 -12.477 1 47.97 292 GLY B C 1
ATOM 5019 O O . GLY B 1 292 ? -30.047 -10.539 -12.891 1 47.97 292 GLY B O 1
ATOM 5020 N N . GLU B 1 293 ? -30.562 -8.406 -13.031 1 50.44 293 GLU B N 1
ATOM 5021 C CA . GLU B 1 293 ? -31.328 -8.57 -14.266 1 50.44 293 GLU B CA 1
ATOM 5022 C C . GLU B 1 293 ? -30.594 -9.438 -15.273 1 50.44 293 GLU B C 1
ATOM 5024 O O . GLU B 1 293 ? -31.203 -10.172 -16.047 1 50.44 293 GLU B O 1
ATOM 5029 N N . SER B 1 294 ? -29.312 -9.375 -15.047 1 50.5 294 SER B N 1
ATOM 5030 C CA . SER B 1 294 ? -28.609 -10.062 -16.125 1 50.5 294 SER B CA 1
ATOM 5031 C C . SER B 1 294 ? -28.094 -11.422 -15.68 1 50.5 294 SER B C 1
ATOM 5033 O O . SER B 1 294 ? -27.328 -12.062 -16.391 1 50.5 294 SER B O 1
ATOM 5035 N N . CYS B 1 295 ? -28.422 -11.68 -14.5 1 55.97 295 CYS B N 1
ATOM 5036 C CA . CYS B 1 295 ? -28 -12.992 -14.047 1 55.97 295 CYS B CA 1
ATOM 5037 C C . CYS B 1 295 ? -28.844 -14.094 -14.68 1 55.97 295 CYS B C 1
ATOM 5039 O O . CYS B 1 295 ? -30.062 -13.977 -14.75 1 55.97 295 CYS B O 1
ATOM 5041 N N . ASP B 1 296 ? -28.266 -14.875 -15.562 1 57.06 296 ASP B N 1
ATOM 5042 C CA . ASP B 1 296 ? -28.969 -15.961 -16.234 1 57.06 296 ASP B CA 1
ATOM 5043 C C . ASP B 1 296 ? -29.594 -16.922 -15.234 1 57.06 296 ASP B C 1
ATOM 5045 O O . ASP B 1 296 ? -30.141 -17.953 -15.617 1 57.06 296 ASP B O 1
ATOM 5049 N N . GLY B 1 297 ? -29.703 -16.438 -13.984 1 59.88 297 GLY B N 1
ATOM 5050 C CA . GLY B 1 297 ? -30.375 -17.234 -12.969 1 59.88 297 GLY B CA 1
ATOM 5051 C C . GLY B 1 297 ? -29.5 -18.297 -12.367 1 59.88 297 GLY B C 1
ATOM 5052 O O . GLY B 1 297 ? -29.781 -18.828 -11.289 1 59.88 297 GLY B O 1
ATOM 5053 N N . GLU B 1 298 ? -28.422 -18.703 -13.023 1 66.38 298 GLU B N 1
ATOM 5054 C CA . GLU B 1 298 ? -27.625 -19.812 -12.508 1 66.38 298 GLU B CA 1
ATOM 5055 C C . GLU B 1 298 ? -26.344 -19.312 -11.859 1 66.38 298 GLU B C 1
ATOM 5057 O O . GLU B 1 298 ? -25.688 -20.047 -11.125 1 66.38 298 GLU B O 1
ATOM 5062 N N . CYS B 1 299 ? -26.078 -18.094 -11.969 1 74.38 299 CYS B N 1
ATOM 5063 C CA . CYS B 1 299 ? -24.922 -17.422 -11.414 1 74.38 299 CYS B CA 1
ATOM 5064 C C . CYS B 1 299 ? -23.641 -18.219 -11.688 1 74.38 299 CYS B C 1
ATOM 5066 O O . CYS B 1 299 ? -22.734 -18.234 -10.859 1 74.38 299 CYS B O 1
ATOM 5068 N N . LYS B 1 300 ? -23.75 -19.016 -12.828 1 82.5 300 LYS B N 1
ATOM 5069 C CA . LYS B 1 300 ? -22.625 -19.781 -13.32 1 82.5 300 LYS B CA 1
ATOM 5070 C C . LYS B 1 300 ? -22.188 -19.328 -14.711 1 82.5 300 LYS B C 1
ATOM 5072 O O . LYS B 1 300 ? -23.031 -19.109 -15.586 1 82.5 300 LYS B O 1
ATOM 5077 N N . VAL B 1 301 ? -20.922 -19.047 -14.844 1 86.25 301 VAL B N 1
ATOM 5078 C CA . VAL B 1 301 ? -20.422 -18.594 -16.141 1 86.25 301 VAL B CA 1
ATOM 5079 C C . VAL B 1 301 ? -19.312 -19.547 -16.609 1 86.25 301 VAL B C 1
ATOM 5081 O O . VAL B 1 301 ? -18.406 -19.891 -15.844 1 86.25 301 VAL B O 1
ATOM 5084 N N . LYS B 1 302 ? -19.453 -19.953 -17.875 1 90.06 302 LYS B N 1
ATOM 5085 C CA . LYS B 1 302 ? -18.438 -20.812 -18.469 1 90.06 302 LYS B CA 1
ATOM 5086 C C . LYS B 1 302 ? -17.219 -20 -18.922 1 90.06 302 LYS B C 1
ATOM 5088 O O . LYS B 1 302 ? -17.375 -18.984 -19.609 1 90.06 302 LYS B O 1
ATOM 5093 N N . VAL B 1 303 ? -16.094 -20.375 -18.453 1 92.88 303 VAL B N 1
ATOM 5094 C CA . VAL B 1 303 ? -14.859 -19.688 -18.797 1 92.88 303 VAL B CA 1
ATOM 5095 C C . VAL B 1 303 ? -13.938 -20.625 -19.562 1 92.88 303 VAL B C 1
ATOM 5097 O O . VAL B 1 303 ? -13.688 -21.75 -19.141 1 92.88 303 VAL B O 1
ATOM 5100 N N . HIS B 1 304 ? -13.508 -20.172 -20.672 1 95.19 304 HIS B N 1
ATOM 5101 C CA . HIS B 1 304 ? -12.594 -20.953 -21.5 1 95.19 304 HIS B CA 1
ATOM 5102 C C . HIS B 1 304 ? -11.172 -20.891 -20.953 1 95.19 304 HIS B C 1
ATOM 5104 O O . HIS B 1 304 ? -10.664 -19.797 -20.641 1 95.19 304 HIS B O 1
ATOM 5110 N N . VAL B 1 305 ? -10.586 -22.078 -20.828 1 96 305 VAL B N 1
ATOM 5111 C CA . VAL B 1 305 ? -9.195 -22.203 -20.422 1 96 305 VAL B CA 1
ATOM 5112 C C . VAL B 1 305 ? -8.336 -22.562 -21.625 1 96 305 VAL B C 1
ATOM 5114 O O . VAL B 1 305 ? -8.438 -23.672 -22.156 1 96 305 VAL B O 1
ATOM 5117 N N . PRO B 1 306 ? -7.531 -21.688 -22.047 1 95.81 306 PRO B N 1
ATOM 5118 C CA . PRO B 1 306 ? -6.68 -22 -23.203 1 95.81 306 PRO B CA 1
ATOM 5119 C C . PRO B 1 306 ? -5.648 -23.078 -22.891 1 95.81 306 PRO B C 1
ATOM 5121 O O . PRO B 1 306 ? -5.27 -23.266 -21.734 1 95.81 306 PRO B O 1
ATOM 5124 N N . GLU B 1 307 ? -5.242 -23.75 -23.984 1 96.25 307 GLU B N 1
ATOM 5125 C CA . GLU B 1 307 ? -4.188 -24.75 -23.844 1 96.25 307 GLU B CA 1
ATOM 5126 C C . GLU B 1 307 ? -2.902 -24.125 -23.312 1 96.25 307 GLU B C 1
ATOM 5128 O O . GLU B 1 307 ? -2.461 -23.078 -23.797 1 96.25 307 GLU B O 1
ATOM 5133 N N . GLY B 1 308 ? -2.328 -24.734 -22.281 1 96.56 308 GLY B N 1
ATOM 5134 C CA . GLY B 1 308 ? -1.075 -24.25 -21.719 1 96.56 308 GLY B CA 1
ATOM 5135 C C . GLY B 1 308 ? -1.255 -23.062 -20.797 1 96.56 308 GLY B C 1
ATOM 5136 O O . GLY B 1 308 ? -0.325 -22.281 -20.594 1 96.56 308 GLY B O 1
ATOM 5137 N N . ALA B 1 309 ? -2.473 -22.875 -20.328 1 96.5 309 ALA B N 1
ATOM 5138 C CA . ALA B 1 309 ? -2.766 -21.766 -19.422 1 96.5 309 ALA B CA 1
ATOM 5139 C C . ALA B 1 309 ? -1.896 -21.844 -18.156 1 96.5 309 ALA B C 1
ATOM 5141 O O . ALA B 1 309 ? -1.679 -22.922 -17.609 1 96.5 309 ALA B O 1
ATOM 5142 N N . GLN B 1 310 ? -1.404 -20.688 -17.766 1 97.25 310 GLN B N 1
ATOM 5143 C CA . GLN B 1 310 ? -0.559 -20.594 -16.578 1 97.25 310 GLN B CA 1
ATOM 5144 C C . GLN B 1 310 ? -1.323 -20 -15.406 1 97.25 310 GLN B C 1
ATOM 5146 O O . GLN B 1 310 ? -2.311 -19.281 -15.602 1 97.25 310 GLN B O 1
ATOM 5151 N N . THR B 1 311 ? -0.83 -20.391 -14.219 1 96.81 311 THR B N 1
ATOM 5152 C CA . THR B 1 311 ? -1.333 -19.703 -13.031 1 96.81 311 THR B CA 1
ATOM 5153 C C . THR B 1 311 ? -1.186 -18.203 -13.172 1 96.81 311 THR B C 1
ATOM 5155 O O . THR B 1 311 ? -0.148 -17.719 -13.633 1 96.81 311 THR B O 1
ATOM 5158 N N . GLY B 1 312 ? -2.268 -17.5 -12.812 1 95.31 312 GLY B N 1
ATOM 5159 C CA . GLY B 1 312 ? -2.234 -16.047 -12.922 1 95.31 312 GLY B CA 1
ATOM 5160 C C . GLY B 1 312 ? -2.939 -15.531 -14.164 1 95.31 312 GLY B C 1
ATOM 5161 O O . GLY B 1 312 ? -3.254 -14.336 -14.25 1 95.31 312 GLY B O 1
ATOM 5162 N N . LYS B 1 313 ? -3.176 -16.406 -15.102 1 96 313 LYS B N 1
ATOM 5163 C CA . LYS B 1 313 ? -3.943 -15.992 -16.281 1 96 313 LYS B CA 1
ATOM 5164 C C . LYS B 1 313 ? -5.332 -15.492 -15.875 1 96 313 LYS B C 1
ATOM 5166 O O . LYS B 1 313 ? -6.012 -16.125 -15.062 1 96 313 LYS B O 1
ATOM 5171 N N . THR B 1 314 ? -5.664 -14.352 -16.422 1 96.62 314 THR B N 1
ATOM 5172 C CA . THR B 1 314 ? -6.945 -13.766 -16.062 1 96.62 314 THR B CA 1
ATOM 5173 C C . THR B 1 314 ? -7.879 -13.703 -17.266 1 96.62 314 THR B C 1
ATOM 5175 O O . THR B 1 314 ? -7.43 -13.5 -18.391 1 96.62 314 THR B O 1
ATOM 5178 N N . VAL B 1 315 ? -9.156 -13.945 -17 1 93.94 315 VAL B N 1
ATOM 5179 C CA . VAL B 1 315 ? -10.227 -13.781 -17.969 1 93.94 315 VAL B CA 1
ATOM 5180 C C . VAL B 1 315 ? -11.25 -12.781 -17.453 1 93.94 315 VAL B C 1
ATOM 5182 O O . VAL B 1 315 ? -11.828 -12.977 -16.375 1 93.94 315 VAL B O 1
ATOM 5185 N N . ARG B 1 316 ? -11.453 -11.82 -18.203 1 94 316 ARG B N 1
ATOM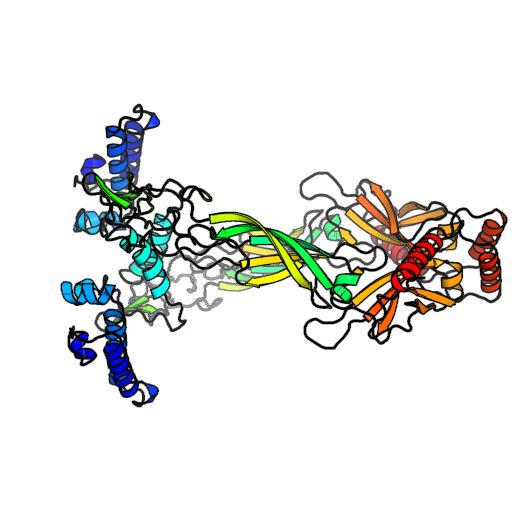 5186 C CA . ARG B 1 316 ? -12.359 -10.758 -17.781 1 94 316 ARG B CA 1
ATOM 5187 C C . ARG B 1 316 ? -13.75 -10.945 -18.375 1 94 316 ARG B C 1
ATOM 5189 O O . ARG B 1 316 ? -13.883 -11.148 -19.578 1 94 316 ARG B O 1
ATOM 5196 N N . LEU B 1 317 ? -14.742 -10.969 -17.578 1 91 317 LEU B N 1
ATOM 5197 C CA . LEU B 1 317 ? -16.141 -11.023 -18 1 91 317 LEU B CA 1
ATOM 5198 C C . LEU B 1 317 ? -16.828 -9.68 -17.797 1 91 317 LEU B C 1
ATOM 5200 O O . LEU B 1 317 ? -17.109 -9.297 -16.656 1 91 317 LEU B O 1
ATOM 5204 N N . LYS B 1 318 ? -17.203 -9.055 -18.828 1 90.5 318 LYS B N 1
ATOM 5205 C CA . LYS B 1 318 ? -17.672 -7.676 -18.812 1 90.5 318 LYS B CA 1
ATOM 5206 C C . LYS B 1 318 ? -19.047 -7.574 -18.156 1 90.5 318 LYS B C 1
ATOM 5208 O O . LYS B 1 318 ? -19.938 -8.398 -18.422 1 90.5 318 LYS B O 1
ATOM 5213 N N . GLY B 1 319 ? -19.203 -6.57 -17.266 1 88.19 319 GLY B N 1
ATOM 5214 C CA . GLY B 1 319 ? -20.484 -6.199 -16.703 1 88.19 319 GLY B CA 1
ATOM 5215 C C . GLY B 1 319 ? -20.938 -7.121 -15.586 1 88.19 319 GLY B C 1
ATOM 5216 O O . GLY B 1 319 ? -22.094 -7.078 -15.172 1 88.19 319 GLY B O 1
ATOM 5217 N N . LYS B 1 320 ? -20.047 -7.938 -15.102 1 89.38 320 LYS B N 1
ATOM 5218 C CA . LYS B 1 320 ? -20.453 -8.906 -14.094 1 89.38 320 LYS B CA 1
ATOM 5219 C C . LYS B 1 320 ? -19.844 -8.578 -12.734 1 89.38 320 LYS B C 1
ATOM 5221 O O . LYS B 1 320 ? -19.75 -9.438 -11.852 1 89.38 320 LYS B O 1
ATOM 5226 N N . GLY B 1 321 ? -19.391 -7.336 -12.609 1 91.5 321 GLY B N 1
ATOM 5227 C CA . GLY B 1 321 ? -18.844 -6.867 -11.344 1 91.5 321 GLY B CA 1
ATOM 5228 C C . GLY B 1 321 ? -19.859 -6.109 -10.5 1 91.5 321 GLY B C 1
ATOM 5229 O O . GLY B 1 321 ? -21.062 -6.355 -10.594 1 91.5 321 GLY B O 1
ATOM 5230 N N . MET B 1 322 ? -19.375 -5.242 -9.664 1 92.62 322 MET B N 1
ATOM 5231 C CA . MET B 1 322 ? -20.219 -4.477 -8.742 1 92.62 322 MET B CA 1
ATOM 5232 C C . MET B 1 322 ? -20.938 -3.346 -9.469 1 92.62 322 MET B C 1
ATOM 5234 O O . MET B 1 322 ? -20.391 -2.773 -10.422 1 92.62 322 MET B O 1
ATOM 5238 N N . PRO B 1 323 ? -22.109 -3.043 -8.992 1 92.12 323 PRO B N 1
ATOM 5239 C CA . PRO B 1 323 ? -22.766 -1.834 -9.5 1 92.12 323 PRO B CA 1
ATOM 5240 C C . PRO B 1 323 ? -22.156 -0.552 -8.938 1 92.12 323 PRO B C 1
ATOM 5242 O O . PRO B 1 323 ? -21.641 -0.548 -7.816 1 92.12 323 PRO B O 1
ATOM 5245 N N . SER B 1 324 ? -22.188 0.475 -9.711 1 91.88 324 SER B N 1
ATOM 5246 C CA . SER B 1 324 ? -21.672 1.767 -9.273 1 91.88 324 SER B CA 1
ATOM 5247 C C . SER B 1 324 ? -22.734 2.557 -8.516 1 91.88 324 SER B C 1
ATOM 5249 O O . SER B 1 324 ? -23.906 2.529 -8.875 1 91.88 324 SER B O 1
ATOM 5251 N N . LEU B 1 325 ? -22.219 3.275 -7.461 1 88.31 325 LEU B N 1
ATOM 5252 C CA . LEU B 1 325 ? -23.125 4.152 -6.715 1 88.31 325 LEU B CA 1
ATOM 5253 C C . LEU B 1 325 ? -23.422 5.422 -7.504 1 88.31 325 LEU B C 1
ATOM 5255 O O . LEU B 1 325 ? -24.453 6.055 -7.305 1 88.31 325 LEU B O 1
ATOM 5259 N N . ARG B 1 326 ? -22.547 5.758 -8.406 1 86.25 326 ARG B N 1
ATOM 5260 C CA . ARG B 1 326 ? -22.594 7.059 -9.062 1 86.25 326 ARG B CA 1
ATOM 5261 C C . ARG B 1 326 ? -23.172 6.941 -10.469 1 86.25 326 ARG B C 1
ATOM 5263 O O . ARG B 1 326 ? -23.672 7.926 -11.031 1 86.25 326 ARG B O 1
ATOM 5270 N N . SER B 1 327 ? -23.062 5.809 -11.039 1 86.25 327 SER B N 1
ATOM 5271 C CA . SER B 1 327 ? -23.516 5.625 -12.422 1 86.25 327 SER B CA 1
ATOM 5272 C C . SER B 1 327 ? -24.234 4.301 -12.594 1 86.25 327 SER B C 1
ATOM 5274 O O . SER B 1 327 ? -24.406 3.543 -11.633 1 86.25 327 SER B O 1
ATOM 5276 N N . ARG B 1 328 ? -24.781 4.164 -13.797 1 86.44 328 ARG B N 1
ATOM 5277 C CA . ARG B 1 328 ? -25.453 2.916 -14.125 1 86.44 328 ARG B CA 1
ATOM 5278 C C . ARG B 1 328 ? -24.453 1.854 -14.57 1 86.44 328 ARG B C 1
ATOM 5280 O O . ARG B 1 328 ? -24.844 0.73 -14.898 1 86.44 328 ARG B O 1
ATOM 5287 N N . GLN B 1 329 ? -23.234 2.17 -14.477 1 87.25 329 GLN B N 1
ATOM 5288 C CA . GLN B 1 329 ? -22.203 1.255 -14.969 1 87.25 329 GLN B CA 1
ATOM 5289 C C . GLN B 1 329 ? -21.922 0.159 -13.945 1 87.25 329 GLN B C 1
ATOM 5291 O O . GLN B 1 329 ? -22.203 0.319 -12.758 1 87.25 329 GLN B O 1
ATOM 5296 N N . ARG B 1 330 ? -21.469 -0.958 -14.461 1 90.38 330 ARG B N 1
ATOM 5297 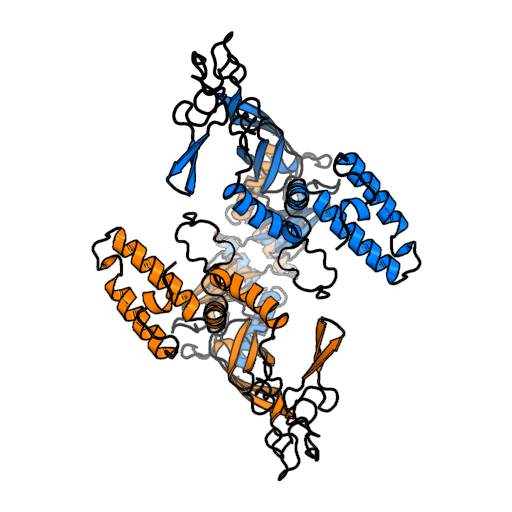C CA . ARG B 1 330 ? -21.047 -2.084 -13.633 1 90.38 330 ARG B CA 1
ATOM 5298 C C . ARG B 1 330 ? -19.594 -2.447 -13.906 1 90.38 330 ARG B C 1
ATOM 5300 O O . ARG B 1 330 ? -19.094 -2.273 -15.023 1 90.38 330 ARG B O 1
ATOM 5307 N N . GLY B 1 331 ? -18.953 -2.816 -12.867 1 93.06 331 GLY B N 1
ATOM 5308 C CA . GLY B 1 331 ? -17.609 -3.344 -13.086 1 93.06 331 GLY B CA 1
ATOM 5309 C C . GLY B 1 331 ? -17.609 -4.719 -13.734 1 93.06 331 GLY B C 1
ATOM 5310 O O . GLY B 1 331 ? -18.656 -5.18 -14.219 1 93.06 331 GLY B O 1
ATOM 5311 N N . ASP B 1 332 ? -16.422 -5.324 -13.773 1 93.62 332 ASP B N 1
ATOM 5312 C CA . ASP B 1 332 ? -16.266 -6.625 -14.422 1 93.62 332 ASP B CA 1
ATOM 5313 C C . ASP B 1 332 ? -15.914 -7.707 -13.398 1 93.62 332 ASP B C 1
ATOM 5315 O O . ASP B 1 332 ? -15.516 -7.398 -12.273 1 93.62 332 ASP B O 1
ATOM 5319 N N . LEU B 1 333 ? -16.203 -8.914 -13.82 1 93.62 333 LEU B N 1
ATOM 5320 C CA . LEU B 1 333 ? -15.703 -10.078 -13.086 1 93.62 333 LEU B CA 1
ATOM 5321 C C . LEU B 1 333 ? -14.383 -10.57 -13.672 1 93.62 333 LEU B C 1
ATOM 5323 O O . LEU B 1 333 ? -14.32 -10.898 -14.859 1 93.62 333 LEU B O 1
ATOM 5327 N N . VAL B 1 334 ? -13.406 -10.531 -12.875 1 96.44 334 VAL B N 1
ATOM 5328 C CA . VAL B 1 334 ? -12.086 -11 -13.297 1 96.44 334 VAL B CA 1
ATOM 5329 C C . VAL B 1 334 ? -11.82 -12.391 -12.711 1 96.44 334 VAL B C 1
ATOM 5331 O O . VAL B 1 334 ? -11.617 -12.531 -11.5 1 96.44 334 VAL B O 1
ATOM 5334 N N . VAL B 1 335 ? -11.797 -13.359 -13.586 1 95.81 335 VAL B N 1
ATOM 5335 C CA . VAL B 1 335 ? -11.516 -14.734 -13.172 1 95.81 335 VAL B CA 1
ATOM 5336 C C . VAL B 1 335 ? -10.031 -15.039 -13.344 1 95.81 335 VAL B C 1
ATOM 5338 O O . VAL B 1 335 ? -9.508 -15.016 -14.461 1 95.81 335 VAL B O 1
ATOM 5341 N N . GLU B 1 336 ? -9.375 -15.258 -12.281 1 97.12 336 GLU B N 1
ATOM 5342 C CA . GLU B 1 336 ? -7.969 -15.625 -12.297 1 97.12 336 GLU B CA 1
ATOM 5343 C C . GLU B 1 336 ? -7.793 -17.125 -12.117 1 97.12 336 GLU B C 1
ATOM 5345 O O . GLU B 1 336 ? -8.312 -17.719 -11.172 1 97.12 336 GLU B O 1
ATOM 5350 N N . LEU B 1 337 ? -7.02 -17.734 -12.992 1 97.06 337 LEU B N 1
ATOM 5351 C CA . LEU B 1 337 ? -6.801 -19.172 -12.93 1 97.06 337 LEU B CA 1
ATOM 5352 C C . LEU B 1 337 ? -5.656 -19.516 -11.984 1 97.06 337 LEU B C 1
ATOM 5354 O O . LEU B 1 337 ? -4.609 -18.859 -12.008 1 97.06 337 LEU B O 1
ATOM 5358 N N . PHE B 1 338 ? -5.879 -20.406 -11.125 1 97.56 338 PHE B N 1
ATOM 5359 C CA . PHE B 1 338 ? -4.844 -21.016 -10.297 1 97.56 338 PHE B CA 1
ATOM 5360 C C . PHE B 1 338 ? -4.664 -22.484 -10.656 1 97.56 338 PHE B C 1
ATOM 5362 O O . PHE B 1 338 ? -5.504 -23.312 -10.32 1 97.56 338 PHE B O 1
ATOM 5369 N N . VAL B 1 339 ? -3.57 -22.75 -11.32 1 97.44 339 VAL B N 1
ATOM 5370 C CA . VAL B 1 339 ? -3.342 -24.109 -11.781 1 97.44 339 VAL B CA 1
ATOM 5371 C C . VAL B 1 339 ? -2.848 -24.969 -10.617 1 97.44 339 VAL B C 1
ATOM 5373 O O . VAL B 1 339 ? -1.77 -24.719 -10.07 1 97.44 339 VAL B O 1
ATOM 5376 N N . GLU B 1 340 ? -3.578 -26 -10.305 1 97.44 340 GLU B N 1
ATOM 5377 C CA . GLU B 1 340 ? -3.299 -26.844 -9.156 1 97.44 340 GLU B CA 1
ATOM 5378 C C . GLU B 1 340 ? -2.455 -28.047 -9.555 1 97.44 340 GLU B C 1
ATOM 5380 O O . GLU B 1 340 ? -2.814 -28.797 -10.477 1 97.44 340 GLU B O 1
ATOM 5385 N N . THR B 1 341 ? -1.344 -28.266 -8.867 1 97.25 341 THR B N 1
ATOM 5386 C CA . THR B 1 341 ? -0.517 -29.469 -9.023 1 97.25 341 THR B CA 1
ATOM 5387 C C . THR B 1 341 ? -1.17 -30.672 -8.359 1 97.25 341 THR B C 1
ATOM 5389 O O . THR B 1 341 ? -1.606 -30.578 -7.207 1 97.25 341 THR B O 1
ATOM 5392 N N . PRO B 1 342 ? -1.294 -31.719 -9.094 1 96.62 342 PRO B N 1
ATOM 5393 C CA . PRO B 1 342 ? -1.918 -32.906 -8.484 1 96.62 342 PRO B CA 1
ATOM 5394 C C . PRO B 1 342 ? -1.125 -33.438 -7.297 1 96.62 342 PRO B C 1
ATOM 5396 O O . PRO B 1 342 ? 0.109 -33.406 -7.309 1 96.62 342 PRO B O 1
ATOM 5399 N N . THR B 1 343 ? -1.843 -33.875 -6.312 1 95.69 343 THR B N 1
ATOM 5400 C CA . THR B 1 343 ? -1.25 -34.469 -5.109 1 95.69 343 THR B CA 1
ATOM 5401 C C . THR B 1 343 ? -1.703 -35.906 -4.91 1 95.69 343 THR B C 1
ATOM 5403 O O . THR B 1 343 ? -2.598 -36.375 -5.609 1 95.69 343 THR B O 1
ATOM 5406 N N . HIS B 1 344 ? -0.957 -36.656 -4.055 1 95.5 344 HIS B N 1
ATOM 5407 C CA . HIS B 1 344 ? -1.317 -38.031 -3.701 1 95.5 344 HIS B CA 1
ATOM 5408 C C . HIS B 1 344 ? -1.456 -38.906 -4.945 1 95.5 344 HIS B C 1
ATOM 5410 O O . HIS B 1 344 ? -2.475 -39.562 -5.125 1 95.5 344 HIS B O 1
ATOM 5416 N N . LEU B 1 345 ? -0.473 -38.875 -5.75 1 95.88 345 LEU B N 1
ATOM 5417 C CA . LEU B 1 345 ? -0.489 -39.625 -7 1 95.88 345 LEU B CA 1
ATOM 5418 C C . LEU B 1 345 ? -0.357 -41.125 -6.742 1 95.88 345 LEU B C 1
ATOM 5420 O O . LEU B 1 345 ? 0.409 -41.531 -5.871 1 95.88 345 LEU B O 1
ATOM 5424 N N . SER B 1 346 ? -1.175 -41.875 -7.457 1 96.12 346 SER B N 1
ATOM 5425 C CA . SER B 1 346 ? -1.018 -43.312 -7.441 1 96.12 346 SER B CA 1
ATOM 5426 C C . SER B 1 346 ? 0.223 -43.75 -8.219 1 96.12 346 SER B C 1
ATOM 5428 O O . SER B 1 346 ? 0.868 -42.938 -8.867 1 96.12 346 SER B O 1
ATOM 5430 N N . ALA B 1 347 ? 0.552 -45.031 -8.109 1 96.75 347 ALA B N 1
ATOM 5431 C CA . ALA B 1 347 ? 1.729 -45.531 -8.789 1 96.75 347 ALA B CA 1
ATOM 5432 C C . ALA B 1 347 ? 1.624 -45.344 -10.297 1 96.75 347 ALA B C 1
ATOM 5434 O O . ALA B 1 347 ? 2.592 -44.938 -10.945 1 96.75 347 ALA B O 1
ATOM 5435 N N . ARG B 1 348 ? 0.444 -45.594 -10.773 1 96.75 348 ARG B N 1
ATOM 5436 C CA . ARG B 1 348 ? 0.228 -45.438 -12.211 1 96.75 348 ARG B CA 1
ATOM 5437 C C . ARG B 1 348 ? 0.333 -44 -12.625 1 96.75 348 ARG B C 1
ATOM 5439 O O . ARG B 1 348 ? 0.921 -43.688 -13.664 1 96.75 348 ARG B O 1
ATOM 5446 N N . GLN B 1 349 ? -0.219 -43.156 -11.922 1 96.25 349 GLN B N 1
ATOM 5447 C CA . GLN B 1 349 ? -0.17 -41.719 -12.211 1 96.25 349 GLN B CA 1
ATOM 5448 C C . GLN B 1 349 ? 1.265 -41.219 -12.18 1 96.25 349 GLN B C 1
ATOM 5450 O O . GLN B 1 349 ? 1.653 -40.406 -13.023 1 96.25 349 GLN B O 1
ATOM 5455 N N . LYS B 1 350 ? 2.045 -41.688 -11.234 1 96.94 350 LYS B N 1
ATOM 5456 C CA . LYS B 1 350 ? 3.451 -41.312 -11.148 1 96.94 350 LYS B CA 1
ATOM 5457 C C . LYS B 1 350 ? 4.223 -41.781 -12.383 1 96.94 350 LYS B C 1
ATOM 5459 O O . LYS B 1 350 ? 5.098 -41.062 -12.883 1 96.94 350 LYS B O 1
ATOM 5464 N N . GLU B 1 351 ? 3.869 -42.938 -12.797 1 97.12 351 GLU B N 1
ATOM 5465 C CA . GLU B 1 351 ? 4.504 -43.5 -14 1 97.12 351 GLU B CA 1
ATOM 5466 C C . GLU B 1 351 ? 4.23 -42.625 -15.211 1 97.12 351 GLU B C 1
ATOM 5468 O O . GLU B 1 351 ? 5.145 -42.312 -15.984 1 97.12 351 GLU B O 1
ATOM 5473 N N . LEU B 1 352 ? 2.992 -42.219 -15.375 1 96.62 352 LEU B N 1
ATOM 5474 C CA . LEU B 1 352 ? 2.617 -41.344 -16.484 1 96.62 352 LEU B CA 1
ATOM 5475 C C . LEU B 1 352 ? 3.367 -40 -16.406 1 96.62 352 LEU B C 1
ATOM 5477 O O . LEU B 1 352 ? 3.852 -39.5 -17.422 1 96.62 352 LEU B O 1
ATOM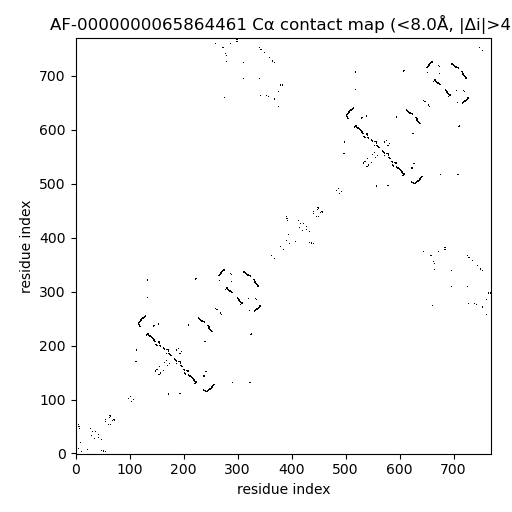 5481 N N . MET B 1 353 ? 3.463 -39.5 -15.195 1 96.44 353 MET B N 1
ATOM 5482 C CA . MET B 1 353 ? 4.141 -38.25 -14.984 1 96.44 353 MET B CA 1
ATOM 5483 C C . MET B 1 353 ? 5.625 -38.344 -15.305 1 96.44 353 MET B C 1
ATOM 5485 O O . MET B 1 353 ? 6.215 -37.438 -15.875 1 96.44 353 MET B O 1
ATOM 5489 N N . ARG B 1 354 ? 6.238 -39.438 -14.945 1 97.06 354 ARG B N 1
ATOM 5490 C CA . ARG B 1 354 ? 7.652 -39.656 -15.234 1 97.06 354 ARG B CA 1
ATOM 5491 C C . ARG B 1 354 ? 7.898 -39.719 -16.734 1 97.06 354 ARG B C 1
ATOM 5493 O O . ARG B 1 354 ? 8.867 -39.156 -17.25 1 97.06 354 ARG B O 1
ATOM 5500 N N . GLU B 1 355 ? 7.008 -40.469 -17.328 1 96.88 355 GLU B N 1
ATOM 5501 C CA . GLU B 1 355 ? 7.125 -40.562 -18.781 1 96.88 355 GLU B CA 1
ATOM 5502 C C . GLU B 1 355 ? 6.984 -39.188 -19.438 1 96.88 355 GLU B C 1
ATOM 5504 O O . GLU B 1 355 ? 7.742 -38.844 -20.344 1 96.88 355 GLU B O 1
ATOM 5509 N N . LEU B 1 356 ? 6.008 -38.438 -19.016 1 96.44 356 LEU B N 1
ATOM 5510 C CA . LEU B 1 356 ? 5.809 -37.094 -19.516 1 96.44 356 LEU B CA 1
ATOM 5511 C C . LEU B 1 356 ? 7.039 -36.219 -19.266 1 96.44 356 LEU B C 1
ATOM 5513 O O . LEU B 1 356 ? 7.469 -35.469 -20.156 1 96.44 356 LEU B O 1
ATOM 5517 N N . ALA B 1 357 ? 7.59 -36.344 -18.078 1 95.5 357 ALA B N 1
ATOM 5518 C CA . ALA B 1 357 ? 8.781 -35.594 -17.703 1 95.5 357 ALA B CA 1
ATOM 5519 C C . ALA B 1 357 ? 9.938 -35.875 -18.656 1 95.5 357 ALA B C 1
ATOM 5521 O O . ALA B 1 357 ? 10.672 -34.938 -19.031 1 95.5 357 ALA B O 1
ATOM 5522 N N . GLY B 1 358 ? 10.047 -37.094 -19.016 1 95.38 358 GLY B N 1
ATOM 5523 C CA . GLY B 1 358 ? 11.102 -37.5 -19.922 1 95.38 358 GLY B CA 1
ATOM 5524 C C . GLY B 1 358 ? 10.922 -36.938 -21.328 1 95.38 358 GLY B C 1
ATOM 5525 O O . GLY B 1 358 ? 11.906 -36.719 -22.047 1 95.38 358 GLY B O 1
ATOM 5526 N N . LEU B 1 359 ? 9.688 -36.656 -21.703 1 95.31 359 LEU B N 1
ATOM 5527 C CA . LEU B 1 359 ? 9.383 -36.156 -23.031 1 95.31 359 LEU B CA 1
ATOM 5528 C C . LEU B 1 359 ? 9.375 -34.656 -23.078 1 95.31 359 LEU B C 1
ATOM 5530 O O . LEU B 1 359 ? 9.383 -34.062 -24.156 1 95.31 359 LEU B O 1
ATOM 5534 N N . CYS B 1 360 ? 9.352 -34.031 -21.938 1 93.5 360 CYS B N 1
ATOM 5535 C CA . CYS B 1 360 ? 9.289 -32.562 -21.875 1 93.5 360 CYS B CA 1
ATOM 5536 C C . CYS B 1 360 ? 10.688 -31.953 -21.906 1 93.5 360 CYS B C 1
ATOM 5538 O O . CYS B 1 360 ? 11.625 -32.5 -21.344 1 93.5 360 CYS B O 1
ATOM 5540 N N . GLY B 1 361 ? 10.844 -30.844 -22.641 1 91.31 361 GLY B N 1
ATOM 5541 C CA . GLY B 1 361 ? 12.086 -30.094 -22.703 1 91.31 361 GLY B CA 1
ATOM 5542 C C . GLY B 1 361 ? 11.875 -28.594 -22.609 1 91.31 361 GLY B C 1
ATOM 5543 O O . GLY B 1 361 ? 10.969 -28.125 -21.922 1 91.31 361 GLY B O 1
ATOM 5544 N N . GLU B 1 362 ? 12.688 -27.875 -23.234 1 91.56 362 GLU B N 1
ATOM 5545 C CA . GLU B 1 362 ? 12.648 -26.422 -23.188 1 91.56 362 GLU B CA 1
ATOM 5546 C C . GLU B 1 362 ? 11.406 -25.875 -23.891 1 91.56 362 GLU B C 1
ATOM 5548 O O . GLU B 1 362 ? 10.883 -24.828 -23.516 1 91.56 362 GLU B O 1
ATOM 5553 N N . LYS B 1 363 ? 11.008 -26.641 -24.859 1 92.5 363 LYS B N 1
ATOM 5554 C CA . LYS B 1 363 ? 9.852 -26.188 -25.641 1 92.5 363 LYS B CA 1
ATOM 5555 C C . LYS B 1 363 ? 8.578 -26.219 -24.797 1 92.5 363 LYS B C 1
ATOM 5557 O O . LYS B 1 363 ? 7.723 -25.344 -24.938 1 92.5 363 LYS B O 1
ATOM 5562 N N . GLN B 1 364 ? 8.477 -27.203 -23.953 1 93.88 364 GLN B N 1
ATOM 5563 C CA . GLN B 1 364 ? 7.277 -27.359 -23.125 1 93.88 364 GLN B CA 1
ATOM 5564 C C . GLN B 1 364 ? 7.359 -26.5 -21.875 1 93.88 364 GLN B C 1
ATOM 5566 O O . GLN B 1 364 ? 6.336 -26.219 -21.234 1 93.88 364 GLN B O 1
ATOM 5571 N N . ASN B 1 365 ? 8.578 -26.172 -21.484 1 94.81 365 ASN B N 1
ATOM 5572 C CA . ASN B 1 365 ? 8.789 -25.391 -20.266 1 94.81 365 ASN B CA 1
ATOM 5573 C C . ASN B 1 365 ? 9.648 -24.156 -20.531 1 94.81 365 ASN B C 1
ATOM 5575 O O . ASN B 1 365 ? 10.734 -24.016 -19.969 1 94.81 365 ASN B O 1
ATOM 5579 N N . PRO B 1 366 ? 9.109 -23.25 -21.266 1 93.75 366 PRO B N 1
ATOM 5580 C CA . PRO B 1 366 ? 9.906 -22.078 -21.672 1 93.75 366 PRO B CA 1
ATOM 5581 C C . PRO B 1 366 ? 10.281 -21.188 -20.484 1 93.75 366 PRO B C 1
ATOM 5583 O O . PRO B 1 366 ? 11.359 -20.594 -20.484 1 93.75 366 PRO B O 1
ATOM 5586 N N . LYS B 1 367 ? 9.422 -20.984 -19.578 1 93.94 367 LYS B N 1
ATOM 5587 C CA . LYS B 1 367 ? 9.727 -20.125 -18.438 1 93.94 367 LYS B CA 1
ATOM 5588 C C . LYS B 1 367 ? 10.883 -20.688 -17.625 1 93.94 367 LYS B C 1
ATOM 5590 O O . LYS B 1 367 ? 11.781 -19.953 -17.219 1 93.94 367 LYS B O 1
ATOM 5595 N N . SER B 1 368 ? 10.805 -21.938 -17.391 1 93.38 368 SER B N 1
ATOM 5596 C CA . SER B 1 368 ? 11.883 -22.594 -16.656 1 93.38 368 SER B CA 1
ATOM 5597 C C . SER B 1 368 ? 13.203 -22.5 -17.422 1 93.38 368 SER B C 1
ATOM 5599 O O . SER B 1 368 ? 14.25 -22.203 -16.844 1 93.38 368 SER B O 1
ATOM 5601 N N . ALA B 1 369 ? 13.109 -22.719 -18.703 1 92.62 369 ALA B N 1
ATOM 5602 C CA . ALA B 1 369 ? 14.305 -22.641 -19.531 1 92.62 369 ALA B CA 1
ATOM 5603 C C . ALA B 1 369 ? 14.898 -21.234 -19.516 1 92.62 369 ALA B C 1
ATOM 5605 O O . ALA B 1 369 ? 16.125 -21.078 -19.406 1 92.62 369 ALA B O 1
ATOM 5606 N N . ASN B 1 370 ? 14.055 -20.266 -19.672 1 93.19 370 ASN B N 1
ATOM 5607 C CA . ASN B 1 370 ? 14.5 -18.875 -19.625 1 93.19 370 ASN B CA 1
ATOM 5608 C C . ASN B 1 370 ? 15.148 -18.531 -18.297 1 93.19 370 ASN B C 1
ATOM 5610 O O . ASN B 1 370 ? 16.172 -17.844 -18.25 1 93.19 370 ASN B O 1
ATOM 5614 N N . PHE B 1 371 ? 14.602 -18.953 -17.344 1 94.19 371 PHE B N 1
ATOM 5615 C CA . PHE B 1 371 ? 15.141 -18.703 -16.016 1 94.19 371 PHE B CA 1
ATOM 5616 C C . PHE B 1 371 ? 16.531 -19.312 -15.867 1 94.19 371 PHE B C 1
ATOM 5618 O O . PHE B 1 371 ? 17.453 -18.672 -15.367 1 94.19 371 PHE B O 1
ATOM 5625 N N . VAL B 1 372 ? 16.625 -20.578 -16.219 1 89.69 372 VAL B N 1
ATOM 5626 C CA . VAL B 1 372 ? 17.891 -21.266 -16.156 1 89.69 372 VAL B CA 1
ATOM 5627 C C . VAL B 1 372 ? 18.953 -20.516 -16.969 1 89.69 372 VAL B C 1
ATOM 5629 O O . VAL B 1 372 ? 20.094 -20.375 -16.531 1 89.69 372 VAL B O 1
ATOM 5632 N N . GLY B 1 373 ? 18.516 -20.031 -18.109 1 89.94 373 GLY B N 1
ATOM 5633 C CA . GLY B 1 373 ? 19.422 -19.219 -18.906 1 89.94 373 GLY B CA 1
ATOM 5634 C C . GLY B 1 373 ? 19.891 -17.969 -18.188 1 89.94 373 GLY B C 1
ATOM 5635 O O . GLY B 1 373 ? 21.078 -17.656 -18.188 1 89.94 373 GLY B O 1
ATOM 5636 N N . LYS B 1 374 ? 18.953 -17.297 -17.625 1 91.38 374 LYS B N 1
ATOM 5637 C CA . LYS B 1 374 ? 19.281 -16.094 -16.875 1 91.38 374 LYS B CA 1
ATOM 5638 C C . LYS B 1 374 ? 20.188 -16.422 -15.68 1 91.38 374 LYS B C 1
ATOM 5640 O O . LYS B 1 374 ? 21.141 -15.688 -15.398 1 91.38 374 LYS B O 1
ATOM 5645 N N . ALA B 1 375 ? 19.844 -17.422 -14.969 1 88.25 375 ALA B N 1
ATOM 5646 C CA . ALA B 1 375 ? 20.625 -17.844 -13.797 1 88.25 375 ALA B CA 1
ATOM 5647 C C . ALA B 1 375 ? 22.047 -18.203 -14.195 1 88.25 375 ALA B C 1
ATOM 5649 O O . ALA B 1 375 ? 23 -17.859 -13.5 1 88.25 375 ALA B O 1
ATOM 5650 N N . LYS B 1 376 ? 22.156 -18.938 -15.32 1 86.44 376 LYS B N 1
ATOM 5651 C CA . LYS B 1 376 ? 23.469 -19.312 -15.805 1 86.44 376 LYS B CA 1
ATOM 5652 C C . LYS B 1 376 ? 24.312 -18.078 -16.125 1 86.44 376 LYS B C 1
ATOM 5654 O O . LYS B 1 376 ? 25.5 -18.031 -15.773 1 86.44 376 LYS B O 1
ATOM 5659 N N . ARG B 1 377 ? 23.734 -17.125 -16.766 1 86.81 377 ARG B N 1
ATOM 5660 C CA . ARG B 1 377 ? 24.438 -15.883 -17.062 1 86.81 377 ARG B CA 1
ATOM 5661 C C . ARG B 1 377 ? 24.875 -15.18 -15.789 1 86.81 377 ARG B C 1
ATOM 5663 O O . ARG B 1 377 ? 26 -14.68 -15.695 1 86.81 377 ARG B O 1
ATOM 5670 N N . PHE B 1 378 ? 24.047 -15.164 -14.922 1 86.75 378 PHE B N 1
ATOM 5671 C CA . PHE B 1 378 ? 24.328 -14.562 -13.625 1 86.75 378 PHE B CA 1
ATOM 5672 C C . PHE B 1 378 ? 25.516 -15.266 -12.961 1 86.75 378 PHE B C 1
ATOM 5674 O O . PHE B 1 378 ? 26.438 -14.602 -12.484 1 86.75 378 PHE B O 1
ATOM 5681 N N . TRP B 1 379 ? 25.438 -16.578 -12.969 1 81.81 379 TRP B N 1
ATOM 5682 C CA . TRP B 1 379 ? 26.516 -17.359 -12.367 1 81.81 379 TRP B CA 1
ATOM 5683 C C . TRP B 1 379 ? 27.844 -17.109 -13.07 1 81.81 379 TRP B C 1
ATOM 5685 O O . TRP B 1 379 ? 28.875 -16.984 -12.422 1 81.81 379 TRP B O 1
ATOM 5695 N N . GLU B 1 380 ? 27.766 -16.953 -14.281 1 82.25 380 GLU B N 1
ATOM 5696 C CA . GLU B 1 380 ? 28.984 -16.656 -15.039 1 82.25 380 GLU B CA 1
ATOM 5697 C C . GLU B 1 380 ? 29.516 -15.273 -14.695 1 82.25 380 GLU B C 1
ATOM 5699 O O . GLU B 1 380 ? 30.734 -15.086 -14.578 1 82.25 380 GLU B O 1
ATOM 5704 N N . GLU B 1 381 ? 28.641 -14.391 -14.547 1 79.88 381 GLU B N 1
ATOM 5705 C CA . GLU B 1 381 ? 29.031 -13.023 -14.242 1 79.88 381 GLU B CA 1
ATOM 5706 C C . GLU B 1 381 ? 29.625 -12.922 -12.836 1 79.88 381 GLU B C 1
ATOM 5708 O O . GLU B 1 381 ? 30.594 -12.195 -12.617 1 79.88 381 GLU B O 1
ATOM 5713 N N . VAL B 1 382 ? 29.047 -13.609 -11.961 1 75.25 382 VAL B N 1
ATOM 5714 C CA . VAL B 1 382 ? 29.453 -13.5 -10.562 1 75.25 382 VAL B CA 1
ATOM 5715 C C . VAL B 1 382 ? 30.719 -14.328 -10.328 1 75.25 382 VAL B C 1
ATOM 5717 O O . VAL B 1 382 ? 31.594 -13.922 -9.562 1 75.25 382 VAL B O 1
ATOM 5720 N N . THR B 1 383 ? 30.781 -15.516 -10.953 1 73.38 383 THR B N 1
ATOM 5721 C CA . THR B 1 383 ? 31.922 -16.391 -10.719 1 73.38 383 THR B CA 1
ATOM 5722 C C . THR B 1 383 ? 33.062 -16.062 -11.68 1 73.38 383 THR B C 1
ATOM 5724 O O . THR B 1 383 ? 34.188 -16.516 -11.484 1 73.38 383 THR B O 1
ATOM 5727 N N . GLY B 1 384 ? 32.938 -15.039 -12.508 1 65.56 384 GLY B N 1
ATOM 5728 C CA . GLY B 1 384 ? 33.969 -14.719 -13.484 1 65.56 384 GLY B CA 1
ATOM 5729 C C . GLY B 1 384 ? 34.188 -15.812 -14.516 1 65.56 384 GLY B C 1
ATOM 5730 O O . GLY B 1 384 ? 35.219 -15.867 -15.18 1 65.56 384 GLY B O 1
ATOM 5731 N N . SER B 1 385 ? 33.344 -16.828 -14.578 1 57.56 385 SER B N 1
ATOM 5732 C CA . SER B 1 385 ? 33.625 -17.922 -15.523 1 57.56 385 SER B CA 1
ATOM 5733 C C . SER B 1 385 ? 32.844 -17.719 -16.828 1 57.56 385 SER B C 1
ATOM 5735 O O . SER B 1 385 ? 31.766 -17.109 -16.828 1 57.56 385 SER B O 1
#

Foldseek 3Di:
DDALCVLLVHDLPDDLVRSVVSLVVLCVVLPCVVVVNPPVSVVSNVSSVVSCVQCNDPVSSVQCVVPNPVRNPDPCPDPPCPDDPPPVPVCVCCVVVVCVCCCQPVVPLPQLQDWFEADEAEAEDEDAPLCQQAKDKDKDKDKAKDFDPQCRQQQEHPPDHWAFDPVVRRSQWDFDDDDPGTDIDGDPVCNSNRTDHPHGYPVPNRRRIDIDIDMDIDIRDHNDDAQDKDKAQQPHYDIHNPHGYHIYIYTYHYDDDPAWDDDRLEIEGEDEDEQVCLQQWDKDWHAFRDPDVPNPVPSIDIDTRDHNHDFFDKDKAAQRTGADPVDRGGGIYIYTYDYDDDPPDDPVRVVVVVVVVVVDDCVSPVVVVVVVVVVVVVCCVVVVD/DDALCVLLVHDLPDDLVRLVVSLVVLCVVLPCVVVVNPPVSVVSNVSSVVSSVQCNDPVSSVQCVVPNPVRNPDPCPDPPCPDDPPPVPVCVCCVVVVCVCCVQPVVPLPQLQDWFEADEAEAEDEDAPLCQQAKDKDKDKDKAKDFDPQCRQQQEHPPDHWAFDPVVRRSQWDFDDDDPGTDIDGDPVCNSNRTHHPHGHPVPNRRRIDIDIDMDIDIRDHQDDAQDKDKAQQPHYDIHNPHGYHIYIYTYHYDDDPAWDDDRLEIEGEDEDEQVCLQQWDKDWHAFRDDDVPCPVPSIDIDTRDHNHDFFDKDKAAQRTGADPVDRGGGIYIYTYDYDDDPPDDPVRVVVVVVVVVVDDCVSPVVVVVVVVVVVVVCCVVVVD

pLDDT: mean 81.61, std 18.31, range [27.28, 97.69]

Sequence (770 aa):
MRDYYEILGVTRTIDEAGLKSAFRKLAMEHHPDRNGGCENAAGRFKEINEAYSVLSDPQKRAAYDRFGHAGVNGPQGGPGGFGGQGFDASDIFNDVFGDVFGEMFGGGRRQSNAPQRGQDLRYDLEITLEQAYAGAEVEITVPAAMTCEVCEGSGAKPGTSPSVCGTCGGAGRVRATQGFFAVERGCPRCGGSGRLVLDPCSNCHGHGQVRRERILSVRIPAGVDDGARIRLAGEGDAGARGGPRGDLYIFLSVTPHELFERDGLDLLCTVPVPMTTAALGGEIDAPCLLGGESCDGECKVKVHVPEGAQTGKTVRLKGKGMPSLRSRQRGDLVVELFVETPTHLSARQKELMRELAGLCGEKQNPKSANFVGKAKRFWEEVTGSMRDYYEILGVTRTIDEAGLKSAFRKLAMEHHPDRNGGCENAAGRFKEINEAYSVLSDPQKRAAYDRFGHAGVNGPQGGPGGFGGQGFDASDIFNDVFGDVFGEMFGGGRRQSNAPQRGQDLRYDLEITLEQAYAGAEVEITVPAAMTCEVCEGSGAKPGTSPSVCGTCGGAGRVRATQGFFAVERGCPRCGGSGRLVLDPCSNCHGHGQVRRERILSVRIPAGVDDGARIRLAGEGDAGARGGPRGDLYIFLSVTPHELFERDGLDLLCTVPVPMTTAALGGEIDAPCLLGGESCDGECKVKVHVPEGAQTGKTVRLKGKGMPSLRSRQRGDLVVELFVETPTHLSARQKELMRELAGLCGEKQNPKSANFVGKAKRFWEEVTGS